Protein 8CIX (pdb70)

GO terms:
  GO:0005737 cytoplasm (C, EXP)
  GO:0005515 protein binding (F, IPI)
  GO:0042802 identical protein binding (F, IPI)
  GO:0005829 cytosol (C, IDA)
  GO:0003677 DNA binding (F, IDA)
  GO:0044787 bacterial-type DNA replication (P, IDA)
  GO:0009360 DNA polymerase III complex (C, IDA)
  GO:0042803 protein homodimerization activity (F, IDA)
  GO:0006271 DNA strand elongation involved in DNA replication (P, IDA)
  GO:0042276 error-prone translesion synthesis (P, IMP)
  GO:0006974 DNA damage response (P, IEP)
  GO:0005829 cytosol (C, HDA)

B-factor: mean 34.09, std 11.63, range [16.29, 106.09]

Radius of gyration: 25.55 Å; Cα contacts (8 Å, |Δi|>4): 951; chains: 2; bounding box: 82×50×35 Å

Organism: Escherichia coli (strain K12) (NCBI:txid83333)

Sequence (364 aa):
GRMKFTVVEREHLLKPLLQQVSGPLTLPILGNLLLQVADGTTLSLTGTDLEMEMVARRVALVVQPHEPGATTVPARRKFFDICCRGLPEGAEIAVQLEGEERRMLVRSGRSRFSSLSSTLPAADFPNLDDWQSEVVEFTTLPQATMKRLIEATQFSMMAHQQDVRYYLNGMLFEETEGEELRTVATDGHRRLAVCSMMPIIGQSLPSHHSVIVPRRKGVIELLMRMLDPLRVQIGSNNIRAHVGDFIFTSKLVDGRFPDYRRVLPKNPDKHLEAGCDLLKQAFARAAILSNEEKFRGVRLYVVSENQLKKITANNPEQEEAEEILLDVTYSGAEMEIGFNVSSYVLDVLNALKCENVVRMMMLTDSVSSVVQIEDAASQQSSAAYVVMPMRRLLLPG

Nearest PDB structures (foldseek):
  8cix-assembly1_A-2  TM=1.003E+00  e=2.211E-73  Escherichia coli
  8ciy-assembly1_A-2  TM=1.000E+00  e=7.567E-70  Escherichia coli
  7azl-assembly1_D  TM=9.920E-01  e=4.426E-68  Escherichia coli 2-427-07_S4_C3
  7azd-assembly1_D  TM=9.888E-01  e=3.555E-66  Escherichia coli 2-427-07_S4_C3
  4n99-assembly1_A  TM=9.914E-01  e=8.033E-65  Escherichia coli K-12

Structure (mm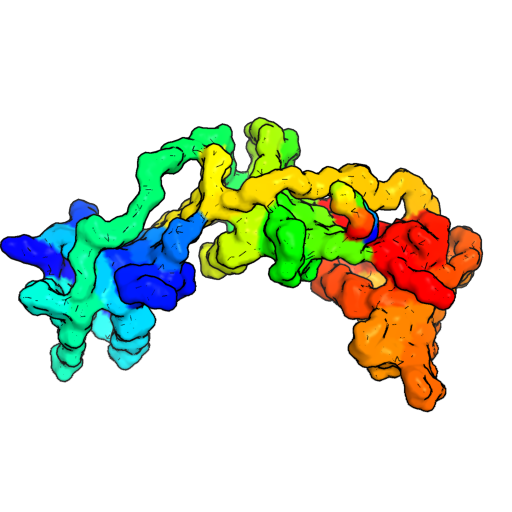CIF, N/CA/C/O backbone):
data_8CIX
#
_entry.id   8CIX
#
_cell.length_a   83.936
_cell.length_b   150.561
_cell.length_c   71.594
_cell.angle_alpha   90.00
_cell.angle_beta   90.00
_cell.angle_gamma   90.00
#
_symmetry.space_group_name_H-M   'C 2 2 2'
#
loop_
_entity.id
_entity.type
_entity.pdbx_description
1 polymer 'Beta sliding clamp'
2 polymer Griselimycin
3 non-polymer GLYCEROL
4 non-polymer 'CALCIUM ION'
5 non-polymer 'ACETATE ION'
6 non-polymer 'MAGNESIUM ION'
7 non-polymer 'SODIUM ION'
8 water water
#
loop_
_atom_site.group_PDB
_atom_site.id
_atom_site.type_symbol
_atom_site.label_atom_id
_atom_site.label_alt_id
_atom_site.label_comp_id
_atom_site.label_asym_id
_atom_site.label_entity_id
_atom_site.label_seq_id
_atom_site.pdbx_PDB_ins_code
_atom_site.Cartn_x
_atom_site.Cartn_y
_atom_site.Cartn_z
_atom_site.occupancy
_atom_site.B_iso_or_equiv
_atom_site.auth_seq_id
_atom_site.auth_comp_id
_atom_site.auth_asym_id
_atom_site.auth_atom_id
_atom_site.pdbx_PDB_model_num
ATOM 1 N N . GLY A 1 2 ? 165.712 26.205 17.975 1.00 59.89 -1 GLY A N 1
ATOM 2 C CA . GLY A 1 2 ? 164.794 25.271 18.694 1.00 54.17 -1 GLY A CA 1
ATOM 3 C C . GLY A 1 2 ? 163.382 25.281 18.136 1.00 46.65 -1 GLY A C 1
ATOM 4 O O . GLY A 1 2 ? 162.876 26.324 17.714 1.00 44.34 -1 GLY A O 1
ATOM 8 N N . ARG A 1 3 ? 162.741 24.113 18.134 1.00 37.47 0 ARG A N 1
ATOM 9 C CA . ARG A 1 3 ? 161.388 23.953 17.632 1.00 33.34 0 ARG A CA 1
ATOM 10 C C . ARG A 1 3 ? 160.475 23.500 18.764 1.00 28.53 0 ARG A C 1
ATOM 11 O O . ARG A 1 3 ? 160.924 23.205 19.881 1.00 28.83 0 ARG A O 1
ATOM 32 N N . MET A 1 4 ? 159.181 23.490 18.459 1.00 24.91 1 MET A N 1
ATOM 33 C CA . MET A 1 4 ? 158.140 23.126 19.408 1.00 25.24 1 MET A CA 1
ATOM 34 C C . MET A 1 4 ? 158.506 21.877 20.201 1.00 24.00 1 MET A C 1
ATOM 35 O O . MET A 1 4 ? 158.895 20.863 19.629 1.00 24.96 1 MET A O 1
ATOM 49 N N . LYS A 1 5 ? 158.314 21.932 21.517 1.00 23.00 2 LYS A N 1
ATOM 50 C CA . LYS A 1 5 ? 158.595 20.783 22.365 1.00 22.95 2 LYS A CA 1
ATOM 51 C C . LYS A 1 5 ? 157.742 20.908 23.620 1.00 24.39 2 LYS A C 1
ATOM 52 O O . LYS A 1 5 ? 157.611 21.998 24.166 1.00 27.05 2 LYS A O 1
ATOM 71 N N . PHE A 1 6 ? 157.128 19.805 24.039 1.00 22.89 3 PHE A N 1
ATOM 72 C CA . PHE A 1 6 ? 156.362 19.821 25.286 1.00 22.88 3 PHE A CA 1
ATOM 73 C C . PHE A 1 6 ? 156.335 18.420 25.850 1.00 26.11 3 PHE A C 1
ATOM 74 O O . PHE A 1 6 ? 156.590 17.446 25.142 1.00 23.25 3 PHE A O 1
ATOM 91 N N . THR A 1 7 ? 156.100 18.343 27.156 1.00 21.98 4 THR A N 1
ATOM 92 C CA . THR A 1 7 ? 155.932 17.086 27.859 1.00 21.82 4 THR A CA 1
ATOM 93 C C . THR A 1 7 ? 154.698 17.229 28.733 1.00 23.24 4 THR A C 1
ATOM 94 O O . THR A 1 7 ? 154.607 18.172 29.525 1.00 26.69 4 THR A O 1
ATOM 105 N N . VAL A 1 8 ? 153.774 16.292 28.629 1.00 22.45 5 VAL A N 1
ATOM 106 C CA A VAL A 1 8 ? 152.501 16.408 29.327 0.55 22.07 5 VAL A CA 1
ATOM 107 C CA B VAL A 1 8 ? 152.493 16.411 29.318 0.45 22.04 5 VAL A CA 1
ATOM 108 C C . VAL A 1 8 ? 152.018 15.052 29.813 1.00 22.47 5 VAL A C 1
ATOM 109 O O . VAL A 1 8 ? 152.235 14.027 29.170 1.00 22.90 5 VAL A O 1
ATOM 134 N N . GLU A 1 9 ? 151.299 15.062 30.940 1.00 21.45 6 GLU A N 1
ATOM 135 C CA . GLU A 1 9 ? 150.646 13.846 31.393 1.00 21.14 6 GLU A CA 1
ATOM 136 C C . GLU A 1 9 ? 149.549 13.435 30.429 1.00 21.88 6 GLU A C 1
ATOM 137 O O . GLU A 1 9 ? 148.725 14.264 30.022 1.00 21.68 6 GLU A O 1
ATOM 149 N N . ARG A 1 10 ? 149.474 12.132 30.155 1.00 21.15 7 ARG A N 1
ATOM 150 C CA . ARG A 1 10 ? 148.404 11.600 29.311 1.00 22.67 7 ARG A CA 1
ATOM 151 C C . ARG A 1 10 ? 147.043 12.101 29.758 1.00 26.86 7 ARG A C 1
ATOM 152 O O . ARG A 1 10 ? 146.202 12.489 28.946 1.00 23.44 7 ARG A O 1
ATOM 173 N N . GLU A 1 11 ? 146.788 12.075 31.063 1.00 23.96 8 GLU A N 1
ATOM 174 C CA . GLU A 1 11 ? 145.420 12.409 31.438 1.00 27.83 8 GLU A CA 1
ATOM 175 C C . GLU A 1 11 ? 145.117 13.900 31.318 1.00 30.03 8 GLU A C 1
ATOM 176 O O . GLU A 1 11 ? 143.931 14.255 31.331 1.00 31.34 8 GLU A O 1
ATOM 188 N N . HIS A 1 12 ? 146.116 14.775 31.195 1.00 25.02 9 HIS A N 1
ATOM 189 C CA . HIS A 1 12 ? 145.842 16.178 30.878 1.00 25.07 9 HIS A CA 1
ATOM 190 C C . HIS A 1 12 ? 145.581 16.382 29.379 1.00 28.94 9 HIS A C 1
ATOM 191 O O . HIS A 1 12 ? 144.953 17.369 28.988 1.00 29.70 9 HIS A O 1
ATOM 205 N N . LEU A 1 13 ? 146.016 15.456 28.533 1.00 25.18 10 LEU A N 1
ATOM 206 C CA . LEU A 1 13 ? 145.857 15.567 27.087 1.00 27.60 10 LEU A CA 1
ATOM 207 C C . LEU A 1 13 ? 144.637 14.826 26.547 1.00 28.13 10 LEU A C 1
ATOM 208 O O . LEU A 1 13 ? 144.060 15.250 25.530 1.00 28.13 10 LEU A O 1
ATOM 224 N N . LEU A 1 14 ? 144.183 13.766 27.225 1.00 27.99 11 LEU A N 1
ATOM 225 C CA . LEU A 1 14 ? 143.242 12.839 26.594 1.00 27.63 11 LEU A CA 1
ATOM 226 C C . LEU A 1 14 ? 141.911 13.507 26.235 1.00 30.83 11 LEU A C 1
ATOM 227 O O . LEU A 1 14 ? 141.432 13.407 25.091 1.00 30.43 11 LEU A O 1
ATOM 243 N N . LYS A 1 15 ? 141.286 14.145 27.181 1.00 29.01 12 LYS A N 1
ATOM 244 C CA . LYS A 1 15 ? 139.937 14.622 26.907 1.00 32.30 12 LYS A CA 1
ATOM 245 C C . LYS A 1 15 ? 139.973 15.780 25.921 1.00 28.39 12 LYS A C 1
ATOM 246 O O . LYS A 1 15 ? 139.164 15.801 24.983 1.00 31.26 12 LYS A O 1
ATOM 265 N N . PRO A 1 16 ? 140.899 16.743 26.061 1.00 26.65 13 PRO A N 1
ATOM 266 C CA . PRO A 1 16 ? 141.047 17.758 25.000 1.00 29.90 13 PRO A CA 1
ATOM 267 C C . PRO A 1 16 ? 141.270 17.162 23.616 1.00 29.10 13 PRO A C 1
ATOM 268 O O . PRO A 1 16 ? 140.658 17.605 22.636 1.00 27.59 13 PRO A O 1
ATOM 279 N N . LEU A 1 17 ? 142.144 16.150 23.508 1.00 26.25 14 LEU A N 1
ATOM 280 C CA A LEU A 1 17 ? 142.392 15.535 22.212 0.60 27.53 14 LEU A CA 1
ATOM 281 C CA B LEU A 1 17 ? 142.396 15.527 22.217 0.40 27.51 14 LEU A CA 1
ATOM 282 C C . LEU A 1 17 ? 141.140 14.857 21.678 1.00 28.66 14 LEU A C 1
ATOM 283 O O . LEU A 1 17 ? 140.849 14.944 20.478 1.00 29.69 14 LEU A O 1
ATOM 314 N N . GLN A 1 18 ? 140.411 14.148 22.538 1.00 27.72 15 GLN A N 1
ATOM 315 C CA . GLN A 1 18 ? 139.213 13.459 22.068 1.00 29.95 15 GLN A CA 1
ATOM 316 C C . GLN A 1 18 ? 138.211 14.458 21.518 1.00 31.29 15 GLN A C 1
ATOM 317 O O . GLN A 1 18 ? 137.563 14.207 20.493 1.00 33.58 15 GLN A O 1
ATOM 331 N N . GLN A 1 19 ? 138.112 15.621 22.151 1.00 29.96 16 GLN A N 1
ATOM 332 C CA . GLN A 1 19 ? 137.088 16.587 21.758 1.00 32.17 16 GLN A CA 1
ATOM 333 C C . GLN A 1 19 ? 137.458 17.296 20.469 1.00 34.98 16 GLN A C 1
ATOM 334 O O . GLN A 1 19 ? 136.596 17.459 19.592 1.00 35.61 16 GLN A O 1
ATOM 348 N N . VAL A 1 20 ? 138.730 17.700 20.308 1.00 29.09 17 VAL A N 1
ATOM 349 C CA . VAL A 1 20 ? 139.088 18.432 19.098 1.00 30.29 17 VAL A CA 1
ATOM 350 C C . VAL A 1 20 ? 139.159 17.503 17.893 1.00 34.00 17 VAL A C 1
ATOM 351 O O . VAL A 1 20 ? 139.062 17.963 16.747 1.00 34.68 17 VAL A O 1
ATOM 364 N N . SER A 1 21 ? 139.396 16.205 18.118 1.00 29.78 18 SER A N 1
ATOM 365 C CA . SER A 1 21 ? 139.470 15.246 17.025 1.00 36.28 18 SER A CA 1
ATOM 366 C C . SER A 1 21 ? 138.117 14.983 16.363 1.00 44.24 18 SER A C 1
ATOM 367 O O . SER A 1 21 ? 138.086 14.229 15.390 1.00 40.44 18 SER A O 1
ATOM 375 N N . GLY A 1 22 ? 137.025 15.585 16.851 1.00 50.52 19 GLY A N 1
ATOM 376 C CA . GLY A 1 22 ? 135.699 15.375 16.307 1.00 52.93 19 GLY A CA 1
ATOM 377 C C . GLY A 1 22 ? 135.451 16.062 14.973 1.00 61.20 19 GLY A C 1
ATOM 378 O O . GLY A 1 22 ? 135.201 15.402 13.957 1.00 62.05 19 GLY A O 1
ATOM 382 N N . PRO A 1 23 ? 135.512 17.420 14.948 1.00 67.14 20 PRO A N 1
ATOM 383 C CA . PRO A 1 23 ? 135.233 18.187 13.704 1.00 71.58 20 PRO A CA 1
ATOM 384 C C . PRO A 1 23 ? 136.373 18.201 12.686 1.00 65.93 20 PRO A C 1
ATOM 385 O O . PRO A 1 23 ? 137.076 19.197 12.508 1.00 57.01 20 PRO A O 1
ATOM 396 N N . LEU A 1 24 ? 136.561 17.081 11.979 1.00 66.61 21 LEU A N 1
ATOM 397 C CA . LEU A 1 24 ? 137.708 16.957 11.074 1.00 63.45 21 LEU A CA 1
ATOM 398 C C . LEU A 1 24 ? 137.316 16.867 9.601 1.00 52.48 21 LEU A C 1
ATOM 399 O O . LEU A 1 24 ? 138.105 17.245 8.736 1.00 42.18 21 LEU A O 1
ATOM 415 N N . THR A 1 29 ? 138.698 13.983 3.882 1.00 63.51 26 THR A N 1
ATOM 416 C CA . THR A 1 29 ? 138.699 15.269 3.165 1.00 72.59 26 THR A CA 1
ATOM 417 C C . THR A 1 29 ? 140.159 15.623 2.809 1.00 63.63 26 THR A C 1
ATOM 418 O O . THR A 1 29 ? 140.977 14.722 2.629 1.00 61.05 26 THR A O 1
ATOM 428 N N . LEU A 1 30 ? 140.472 16.919 2.708 1.00 55.15 27 LEU A N 1
ATOM 429 C CA . LEU A 1 30 ? 141.826 17.371 2.394 1.00 49.23 27 LEU A CA 1
ATOM 430 C C . LEU A 1 30 ? 142.823 16.906 3.465 1.00 37.86 27 LEU A C 1
ATOM 431 O O . LEU A 1 30 ? 142.458 16.766 4.630 1.00 38.80 27 LEU A O 1
ATOM 447 N N . PRO A 1 31 ? 144.089 16.661 3.099 1.00 37.90 28 PRO A N 1
ATOM 448 C CA . PRO A 1 31 ? 145.008 16.060 4.092 1.00 34.24 28 PRO A CA 1
ATOM 449 C C . PRO A 1 31 ? 145.150 16.906 5.345 1.00 30.61 28 PRO A C 1
ATOM 450 O O . PRO A 1 31 ? 145.007 16.388 6.463 1.00 29.91 28 PRO A O 1
ATOM 461 N N . ILE A 1 32 ? 145.391 18.207 5.203 1.00 26.82 29 ILE A N 1
ATOM 462 C CA . ILE A 1 32 ? 145.608 19.004 6.409 1.00 26.54 29 ILE A CA 1
ATOM 463 C C . ILE A 1 32 ? 144.351 19.117 7.245 1.00 26.36 29 ILE A C 1
ATOM 464 O O . ILE A 1 32 ? 144.433 19.380 8.450 1.00 23.61 29 ILE A O 1
ATOM 480 N N . LEU A 1 33 ? 143.181 18.873 6.678 1.00 25.29 30 LEU A N 1
ATOM 481 C CA . LEU A 1 33 ? 141.984 18.917 7.509 1.00 26.50 30 LEU A CA 1
ATOM 482 C C . LEU A 1 33 ? 141.821 17.677 8.384 1.00 25.34 30 LEU A C 1
ATOM 483 O O . LEU A 1 33 ? 140.991 17.694 9.283 1.00 25.31 30 LEU A O 1
ATOM 499 N N . GLY A 1 34 ? 142.602 16.623 8.152 1.00 23.87 31 GLY A N 1
ATOM 500 C CA . GLY A 1 34 ? 142.670 15.484 9.043 1.00 26.44 31 GLY A CA 1
ATOM 501 C C . GLY A 1 34 ? 143.706 15.611 10.137 1.00 23.90 31 GLY A C 1
ATOM 502 O O . GLY A 1 34 ? 143.913 14.660 10.906 1.00 25.18 31 GLY A O 1
ATOM 506 N N . ASN A 1 35 ? 144.379 16.754 10.210 1.00 20.86 32 ASN A N 1
ATOM 507 C CA . ASN A 1 35 ? 145.405 17.023 11.212 1.00 22.54 32 ASN A CA 1
ATOM 508 C C . ASN A 1 35 ? 144.857 17.973 12.252 1.00 22.69 32 ASN A C 1
ATOM 509 O O . ASN A 1 35 ? 143.893 18.701 12.009 1.00 21.91 32 ASN A O 1
ATOM 520 N N . LEU A 1 36 ? 145.468 17.941 13.432 1.00 22.73 33 LEU A N 1
ATOM 521 C CA . LEU A 1 36 ? 145.309 18.969 14.443 1.00 22.84 33 LEU A CA 1
ATOM 522 C C . LEU A 1 36 ? 146.452 19.966 14.357 1.00 20.10 33 LEU A C 1
ATOM 523 O O . LEU A 1 36 ? 147.609 19.587 14.168 1.00 22.42 33 LEU A O 1
ATOM 539 N N . LEU A 1 37 ? 146.126 21.240 14.501 1.00 21.47 34 LEU A N 1
ATOM 540 C CA . LEU A 1 37 ? 147.136 22.274 14.722 1.00 21.82 34 LEU A CA 1
ATOM 541 C C . LEU A 1 37 ? 147.540 22.284 16.194 1.00 21.44 34 LEU A C 1
ATOM 542 O O . LEU A 1 37 ? 146.699 22.452 17.068 1.00 22.44 34 LEU A O 1
ATOM 558 N N . LEU A 1 38 ? 148.827 22.121 16.460 1.00 21.37 35 LEU A N 1
ATOM 559 C CA . LEU A 1 38 ? 149.377 22.150 17.812 1.00 23.27 35 LEU A CA 1
ATOM 560 C C . LEU A 1 38 ? 150.228 23.402 17.933 1.00 23.41 35 LEU A C 1
ATOM 561 O O . LEU A 1 38 ? 151.069 23.664 17.070 1.00 23.58 35 LEU A O 1
ATOM 577 N N . GLN A 1 39 ? 149.986 24.198 18.972 1.00 23.00 36 GLN A N 1
ATOM 578 C CA . GLN A 1 39 ? 150.722 25.433 19.147 1.00 21.57 36 GLN A CA 1
ATOM 579 C C . GLN A 1 39 ? 151.102 25.504 20.612 1.00 24.25 36 GLN A C 1
ATOM 580 O O . GLN A 1 39 ? 150.223 25.357 21.472 1.00 23.02 36 GLN A O 1
ATOM 594 N N . VAL A 1 40 ? 152.386 25.747 20.869 1.00 24.26 37 VAL A N 1
ATOM 595 C CA . VAL A 1 40 ? 152.903 25.975 22.214 1.00 22.81 37 VAL A CA 1
ATOM 596 C C . VAL A 1 40 ? 153.294 27.441 22.337 1.00 29.87 37 VAL A C 1
ATOM 597 O O . VAL A 1 40 ? 154.141 27.927 21.581 1.00 28.37 37 VAL A O 1
ATOM 610 N N . ALA A 1 41 ? 152.703 28.139 23.308 1.00 29.14 38 ALA A N 1
ATOM 611 C CA . ALA A 1 41 ? 153.083 29.516 23.581 1.00 34.82 38 ALA A CA 1
ATOM 612 C C . ALA A 1 41 ? 152.674 29.876 25.004 1.00 36.69 38 ALA A C 1
ATOM 613 O O . ALA A 1 41 ? 151.588 29.506 25.444 1.00 36.82 38 ALA A O 1
ATOM 620 N N . ASP A 1 42 ? 153.560 30.579 25.712 1.00 45.06 39 ASP A N 1
ATOM 621 C CA . ASP A 1 42 ? 153.249 31.180 27.012 1.00 48.47 39 ASP A CA 1
ATOM 622 C C . ASP A 1 42 ? 152.591 30.183 27.959 1.00 37.86 39 ASP A C 1
ATOM 623 O O . ASP A 1 42 ? 151.503 30.416 28.486 1.00 42.07 39 ASP A O 1
ATOM 627 N N . GLY A 1 43 ? 153.257 29.049 28.164 1.00 38.03 40 GLY A N 1
ATOM 628 C CA . GLY A 1 43 ? 152.788 28.049 29.103 1.00 34.20 40 GLY A CA 1
ATOM 629 C C . GLY A 1 43 ? 151.521 27.316 28.725 1.00 31.30 40 GLY A C 1
ATOM 630 O O . GLY A 1 43 ? 150.899 26.684 29.594 1.00 29.88 40 GLY A O 1
ATOM 634 N N A THR A 1 44 ? 151.116 27.366 27.454 0.73 29.49 41 THR A N 1
ATOM 635 N N B THR A 1 44 ? 151.111 27.380 27.459 0.27 29.65 41 THR A N 1
ATOM 636 C CA A THR A 1 44 ? 149.868 26.758 27.032 0.73 27.80 41 THR A CA 1
ATOM 637 C CA B THR A 1 44 ? 149.867 26.773 27.017 0.27 27.85 41 THR A CA 1
ATOM 638 C C A THR A 1 44 ? 150.054 26.014 25.723 0.73 27.47 41 THR A C 1
ATOM 639 C C B THR A 1 44 ? 150.093 25.994 25.731 0.27 27.47 41 THR A C 1
ATOM 640 O O A THR A 1 44 ? 150.682 26.528 24.799 0.73 29.19 41 THR A O 1
ATOM 641 O O B THR A 1 44 ? 150.811 26.450 24.836 0.27 28.99 41 THR A O 1
ATOM 662 N N . LEU A 1 45 ? 149.495 24.808 25.662 1.00 25.59 42 LEU A N 1
ATOM 663 C CA . LEU A 1 45 ? 149.386 24.038 24.437 1.00 23.42 42 LEU A CA 1
ATOM 664 C C . LEU A 1 45 ? 147.973 24.231 23.920 1.00 23.36 42 LEU A C 1
ATOM 665 O O . LEU A 1 45 ? 147.006 23.940 24.634 1.00 23.68 42 LEU A O 1
ATOM 682 N N . SER A 1 46 ? 147.839 24.695 22.688 1.00 23.18 43 SER A N 1
ATOM 683 C CA . SER A 1 46 ? 146.545 24.797 22.038 1.00 22.11 43 SER A CA 1
ATOM 684 C C . SER A 1 46 ? 146.475 23.723 20.963 1.00 21.91 43 SER A C 1
ATOM 685 O O . SER A 1 46 ? 147.461 23.452 20.291 1.00 20.71 43 SER A O 1
ATOM 693 N N . LEU A 1 47 ? 145.320 23.092 20.864 1.00 20.52 44 LEU A N 1
ATOM 694 C CA . LEU A 1 47 ? 145.017 22.056 19.893 1.00 19.12 44 LEU A CA 1
ATOM 695 C C . LEU A 1 47 ? 143.774 22.476 19.128 1.00 21.76 44 LEU A C 1
ATOM 696 O O . LEU A 1 47 ? 142.761 22.804 19.741 1.00 21.45 44 LEU A O 1
ATOM 712 N N . THR A 1 48 ? 143.838 22.436 17.795 1.00 20.85 45 THR A N 1
ATOM 713 C CA . THR A 1 48 ? 142.725 22.903 16.965 1.00 20.72 45 THR A CA 1
ATOM 714 C C . THR A 1 48 ? 142.409 21.880 15.882 1.00 21.64 45 THR A C 1
ATOM 715 O O . THR A 1 48 ? 143.315 21.392 15.182 1.00 20.39 45 THR A O 1
ATOM 726 N N . GLY A 1 49 ? 141.118 21.587 15.728 1.00 23.77 46 GLY A N 1
ATOM 727 C CA . GLY A 1 49 ? 140.631 20.768 14.629 1.00 24.47 46 GLY A CA 1
ATOM 728 C C . GLY A 1 49 ? 139.603 21.534 13.818 1.00 25.75 46 GLY A C 1
ATOM 729 O O . GLY A 1 49 ? 138.889 22.382 14.340 1.00 23.26 46 GLY A O 1
ATOM 733 N N . THR A 1 50 ? 139.563 21.262 12.516 1.00 23.58 47 THR A N 1
ATOM 734 C CA . THR A 1 50 ? 138.598 21.999 11.703 1.00 24.54 47 THR A CA 1
ATOM 735 C C . THR A 1 50 ? 138.188 21.167 10.505 1.00 27.80 47 THR A C 1
ATOM 736 O O . THR A 1 50 ? 138.919 20.278 10.086 1.00 27.68 47 THR A O 1
ATOM 747 N N . ASP A 1 51 ? 136.998 21.470 9.958 1.00 26.91 48 ASP A N 1
ATOM 748 C CA . ASP A 1 51 ? 136.611 20.957 8.635 1.00 29.48 48 ASP A CA 1
ATOM 749 C C . ASP A 1 51 ? 136.393 22.071 7.621 1.00 31.46 48 ASP A C 1
ATOM 750 O O . ASP A 1 51 ? 135.754 21.842 6.571 1.00 31.49 48 ASP A O 1
ATOM 759 N N . LEU A 1 52 ? 136.905 23.263 7.916 1.00 27.93 49 LEU A N 1
ATOM 760 C CA . LEU A 1 52 ? 136.842 24.444 7.077 1.00 28.96 49 LEU A CA 1
ATOM 761 C C . LEU A 1 52 ? 135.584 25.272 7.310 1.00 31.27 49 LEU A C 1
ATOM 762 O O . LEU A 1 52 ? 135.511 26.423 6.868 1.00 38.52 49 LEU A O 1
ATOM 778 N N . GLU A 1 53 ? 134.569 24.699 7.945 1.00 27.67 50 GLU A N 1
ATOM 779 C CA . GLU A 1 53 ? 133.358 25.441 8.270 1.00 29.13 50 GLU A CA 1
ATOM 780 C C . GLU A 1 53 ? 133.148 25.583 9.772 1.00 28.18 50 GLU A C 1
ATOM 781 O O . GLU A 1 53 ? 132.470 26.520 10.201 1.00 33.26 50 GLU A O 1
ATOM 793 N N . MET A 1 54 ? 133.697 24.681 10.557 1.00 25.52 51 MET A N 1
ATOM 794 C CA . MET A 1 54 ? 133.648 24.787 12.008 1.00 23.07 51 MET A CA 1
ATOM 795 C C . MET A 1 54 ? 135.005 24.371 12.550 1.00 25.58 51 MET A C 1
ATOM 796 O O . MET A 1 54 ? 135.823 23.748 11.866 1.00 25.34 51 MET A O 1
ATOM 810 N N . GLU A 1 55 ? 135.243 24.744 13.792 1.00 24.11 52 GLU A N 1
ATOM 811 C CA . GLU A 1 55 ? 136.557 24.647 14.392 1.00 21.97 52 GLU A CA 1
ATOM 812 C C . GLU A 1 55 ? 136.357 24.372 15.863 1.00 25.20 52 GLU A C 1
ATOM 813 O O . GLU A 1 55 ? 135.417 24.892 16.449 1.00 23.30 52 GLU A O 1
ATOM 825 N N . MET A 1 56 ? 137.224 23.539 16.443 1.00 23.65 53 MET A N 1
ATOM 826 C CA . MET A 1 56 ? 137.218 23.305 17.893 1.00 23.65 53 MET A CA 1
ATOM 827 C C . MET A 1 56 ? 138.646 23.530 18.368 1.00 22.65 53 MET A C 1
ATOM 828 O O . MET A 1 56 ? 139.578 22.984 17.772 1.00 23.47 53 MET A O 1
ATOM 842 N N . VAL A 1 57 ? 138.811 24.366 19.391 1.00 23.42 54 VAL A N 1
ATOM 843 C CA . VAL A 1 57 ? 140.113 24.684 19.976 1.00 22.15 54 VAL A CA 1
ATOM 844 C C . VAL A 1 57 ? 140.090 24.268 21.435 1.00 23.60 54 VAL A C 1
ATOM 845 O O . VAL A 1 57 ? 139.164 24.637 22.170 1.00 24.57 54 VAL A O 1
ATOM 858 N N . ALA A 1 58 ? 141.151 23.586 21.875 1.00 21.31 55 ALA A N 1
ATOM 859 C CA . ALA A 1 58 ? 141.326 23.276 23.295 1.00 22.74 55 ALA A CA 1
ATOM 860 C C . ALA A 1 58 ? 142.636 23.868 23.774 1.00 22.67 55 ALA A C 1
ATOM 861 O O . ALA A 1 58 ? 143.624 23.893 23.042 1.00 23.86 55 ALA A O 1
ATOM 868 N N A ARG A 1 59 ? 142.644 24.388 24.998 0.57 23.09 56 ARG A N 1
ATOM 869 N N B ARG A 1 59 ? 142.670 24.288 25.039 0.43 23.12 56 ARG A N 1
ATOM 870 C CA A ARG A 1 59 ? 143.872 24.868 25.614 0.57 25.16 56 ARG A CA 1
ATOM 871 C CA B ARG A 1 59 ? 143.863 24.886 25.626 0.43 25.02 56 ARG A CA 1
ATOM 872 C C A ARG A 1 59 ? 144.214 23.962 26.786 0.57 26.52 56 ARG A C 1
ATOM 873 C C B ARG A 1 59 ? 144.251 24.114 26.878 0.43 26.49 56 ARG A C 1
ATOM 874 O O A ARG A 1 59 ? 143.324 23.505 27.509 0.57 27.09 56 ARG A O 1
ATOM 875 O O B ARG A 1 59 ? 143.427 23.926 27.775 0.43 27.57 56 ARG A O 1
ATOM 916 N N . VAL A 1 60 ? 145.498 23.656 26.922 1.00 25.61 57 VAL A N 1
ATOM 917 C CA . VAL A 1 60 ? 146.011 22.783 27.979 1.00 26.14 57 VAL A CA 1
ATOM 918 C C . VAL A 1 60 ? 147.176 23.481 28.651 1.00 27.73 57 VAL A C 1
ATOM 919 O O . VAL A 1 60 ? 148.159 23.844 27.997 1.00 25.17 57 VAL A O 1
ATOM 933 N N . ALA A 1 61 ? 147.094 23.658 29.969 1.00 26.80 58 ALA A N 1
ATOM 934 C CA . ALA A 1 61 ? 148.209 24.280 30.663 1.00 28.97 58 ALA A CA 1
ATOM 935 C C . ALA A 1 61 ? 149.401 23.338 30.658 1.00 28.65 58 ALA A C 1
ATOM 936 O O . ALA A 1 61 ? 149.259 22.135 30.885 1.00 32.99 58 ALA A O 1
ATOM 943 N N . LEU A 1 62 ? 150.586 23.889 30.370 1.00 26.62 59 LEU A N 1
ATOM 944 C CA . LEU A 1 62 ? 151.845 23.138 30.411 1.00 28.45 59 LEU A CA 1
ATOM 945 C C . LEU A 1 62 ? 152.560 23.436 31.730 1.00 32.63 59 LEU A C 1
ATOM 946 O O . LEU A 1 62 ? 152.988 24.569 31.966 1.00 33.60 59 LEU A O 1
ATOM 962 N N . VAL A 1 63 ? 152.692 22.425 32.590 1.00 29.63 60 VAL A N 1
ATOM 963 C CA A VAL A 1 63 ? 153.360 22.641 33.875 0.55 30.12 60 VAL A CA 1
ATOM 964 C CA B VAL A 1 63 ? 153.354 22.614 33.884 0.45 30.14 60 VAL A CA 1
ATOM 965 C C . VAL A 1 63 ? 154.801 22.167 33.839 1.00 32.18 60 VAL A C 1
ATOM 966 O O . VAL A 1 63 ? 155.566 22.491 34.759 1.00 32.46 60 VAL A O 1
ATOM 991 N N . GLN A 1 64 ? 155.219 21.440 32.780 1.00 28.23 61 GLN A N 1
ATOM 992 C CA . GLN A 1 64 ? 156.614 21.058 32.628 1.00 28.22 61 GLN A CA 1
ATOM 993 C C . GLN A 1 64 ? 157.285 21.945 31.591 1.00 31.53 61 GLN A C 1
ATOM 994 O O . GLN A 1 64 ? 156.614 22.618 30.797 1.00 30.42 61 GLN A O 1
ATOM 1008 N N . PRO A 1 65 ? 158.611 21.985 31.581 1.00 31.22 62 PRO A N 1
ATOM 1009 C CA . PRO A 1 65 ? 159.327 22.821 30.610 1.00 29.60 62 PRO A CA 1
ATOM 1010 C C . PRO A 1 65 ? 158.878 22.522 29.188 1.00 28.86 62 PRO A C 1
ATOM 1011 O O . PRO A 1 65 ? 158.510 21.397 28.858 1.00 28.35 62 PRO A O 1
ATOM 1022 N N . HIS A 1 66 ? 158.948 23.545 28.338 1.00 28.69 63 HIS A N 1
ATOM 1023 C CA . HIS A 1 66 ? 158.448 23.435 26.973 1.00 26.55 63 HIS A CA 1
ATOM 1024 C C . HIS A 1 66 ? 159.132 24.496 26.137 1.00 29.85 63 HIS A C 1
ATOM 1025 O O . HIS A 1 66 ? 159.694 25.450 26.667 1.00 29.82 63 HIS A O 1
ATOM 1039 N N . GLU A 1 67 ? 159.043 24.338 24.826 1.00 28.41 64 GLU A N 1
ATOM 1040 C CA . GLU A 1 67 ? 159.593 25.311 23.883 1.00 29.72 64 GLU A CA 1
ATOM 1041 C C . GLU A 1 67 ? 158.520 25.710 22.885 1.00 27.30 64 GLU A C 1
ATOM 1042 O O . GLU A 1 67 ? 157.802 24.850 22.365 1.00 26.93 64 GLU A O 1
ATOM 1054 N N . PRO A 1 68 ? 158.408 26.998 22.581 1.00 29.61 65 PRO A N 1
ATOM 1055 C CA . PRO A 1 68 ? 157.338 27.458 21.704 1.00 26.10 65 PRO A CA 1
ATOM 1056 C C . PRO A 1 68 ? 157.519 27.030 20.259 1.00 25.91 65 PRO A C 1
ATOM 1057 O O . PRO A 1 68 ? 158.625 26.781 19.794 1.00 27.60 65 PRO A O 1
ATOM 1068 N N . GLY A 1 69 ? 156.391 26.946 19.565 1.00 26.79 66 GLY A N 1
ATOM 1069 C CA . GLY A 1 69 ? 156.370 26.541 18.175 1.00 27.10 66 GLY A CA 1
ATOM 1070 C C . GLY A 1 69 ? 155.011 25.992 17.779 1.00 25.88 66 GLY A C 1
ATOM 1071 O O . GLY A 1 69 ? 154.050 26.014 18.552 1.00 24.04 66 GLY A O 1
ATOM 1075 N N . ALA A 1 70 ? 154.942 25.515 16.544 1.00 25.00 67 ALA A N 1
ATOM 1076 C CA . ALA A 1 70 ? 153.678 24.975 16.060 1.00 24.46 67 ALA A CA 1
ATOM 1077 C C . ALA A 1 70 ? 153.914 23.972 14.933 1.00 26.05 67 ALA A C 1
ATOM 1078 O O . ALA A 1 70 ? 154.906 24.045 14.204 1.00 26.24 67 ALA A O 1
ATOM 1085 N N . THR A 1 71 ? 152.989 23.027 14.813 1.00 22.74 68 THR A N 1
ATOM 1086 C CA . THR A 1 71 ? 152.986 22.059 13.722 1.00 24.76 68 THR A CA 1
ATOM 1087 C C . THR A 1 71 ? 151.552 21.567 13.543 1.00 24.23 68 THR A C 1
ATOM 1088 O O . THR A 1 71 ? 150.658 21.922 14.315 1.00 23.06 68 THR A O 1
ATOM 1099 N N . THR A 1 72 ? 151.312 20.748 12.524 1.00 24.15 69 THR A N 1
ATOM 1100 C CA . THR A 1 72 ? 150.047 20.013 12.414 1.00 20.62 69 THR A CA 1
ATOM 1101 C C . THR A 1 72 ? 150.363 18.532 12.284 1.00 22.49 69 THR A C 1
ATOM 1102 O O . THR A 1 72 ? 151.364 18.160 11.667 1.00 25.73 69 THR A O 1
ATOM 1113 N N . VAL A 1 73 ? 149.541 17.694 12.919 1.00 21.72 70 VAL A N 1
ATOM 1114 C CA . VAL A 1 73 ? 149.803 16.250 12.995 1.00 21.75 70 VAL A CA 1
ATOM 1115 C C . VAL A 1 73 ? 148.501 15.490 12.829 1.00 22.88 70 VAL A C 1
ATOM 1116 O O . VAL A 1 73 ? 147.421 15.979 13.187 1.00 22.82 70 VAL A O 1
ATOM 1129 N N . PRO A 1 74 ? 148.565 14.268 12.303 1.00 22.14 71 PRO A N 1
ATOM 1130 C CA . PRO A 1 74 ? 147.326 13.522 12.047 1.00 23.48 71 PRO A CA 1
ATOM 1131 C C . PRO A 1 74 ? 146.541 13.278 13.321 1.00 23.26 71 PRO A C 1
ATOM 1132 O O . PRO A 1 74 ? 147.068 12.777 14.317 1.00 23.24 71 PRO A O 1
ATOM 1143 N N . ALA A 1 75 ? 145.274 13.649 13.283 1.00 22.41 72 ALA A N 1
ATOM 1144 C CA . ALA A 1 75 ? 144.542 13.824 14.532 1.00 23.39 72 ALA A CA 1
ATOM 1145 C C . ALA A 1 75 ? 144.174 12.491 15.160 1.00 24.00 72 ALA A C 1
ATOM 1146 O O . ALA A 1 75 ? 144.345 12.303 16.369 1.00 21.87 72 ALA A O 1
ATOM 1153 N N . ARG A 1 76 ? 143.574 11.590 14.377 1.00 23.53 73 ARG A N 1
ATOM 1154 C CA A ARG A 1 76 ? 143.124 10.324 14.942 0.43 25.07 73 ARG A CA 1
ATOM 1155 C CA B ARG A 1 76 ? 143.124 10.318 14.931 0.57 25.13 73 ARG A CA 1
ATOM 1156 C C . ARG A 1 76 ? 144.305 9.465 15.371 1.00 23.76 73 ARG A C 1
ATOM 1157 O O . ARG A 1 76 ? 144.256 8.812 16.418 1.00 23.20 73 ARG A O 1
ATOM 1198 N N . LYS A 1 77 ? 145.383 9.453 14.583 1.00 21.86 74 LYS A N 1
ATOM 1199 C CA . LYS A 1 77 ? 146.568 8.704 15.004 1.00 21.97 74 LYS A CA 1
ATOM 1200 C C . LYS A 1 77 ? 147.115 9.230 16.322 1.00 19.74 74 LYS A C 1
ATOM 1201 O O . LYS A 1 77 ? 147.405 8.462 17.243 1.00 22.40 74 LYS A O 1
ATOM 1220 N N . PHE A 1 78 ? 147.281 10.546 16.429 1.00 19.93 75 PHE A N 1
ATOM 1221 C CA . PHE A 1 78 ? 147.822 11.108 17.654 1.00 21.20 75 PHE A CA 1
ATOM 1222 C C . PHE A 1 78 ? 146.927 10.788 18.842 1.00 21.53 75 PHE A C 1
ATOM 1223 O O . PHE A 1 78 ? 147.411 10.380 19.904 1.00 20.28 75 PHE A O 1
ATOM 1240 N N . PHE A 1 79 ? 145.613 10.912 18.673 1.00 20.54 76 PHE A N 1
ATOM 1241 C CA . PHE A 1 79 ? 144.707 10.572 19.764 1.00 21.04 76 PHE A CA 1
ATOM 1242 C C . PHE A 1 79 ? 144.795 9.099 20.117 1.00 19.35 76 PHE A C 1
ATOM 1243 O O . PHE A 1 79 ? 144.840 8.726 21.295 1.00 21.21 76 PHE A O 1
ATOM 1260 N N . ASP A 1 80 ? 144.793 8.227 19.114 1.00 21.38 77 ASP A N 1
ATOM 1261 C CA . ASP A 1 80 ? 144.826 6.793 19.398 1.00 20.54 77 ASP A CA 1
ATOM 1262 C C . ASP A 1 80 ? 146.132 6.388 20.090 1.00 20.19 77 ASP A C 1
ATOM 1263 O O . ASP A 1 80 ? 146.148 5.478 20.943 1.00 21.78 77 ASP A O 1
ATOM 1272 N N . ILE A 1 81 ? 147.240 7.024 19.719 1.00 18.46 78 ILE A N 1
ATOM 1273 C CA . ILE A 1 81 ? 148.509 6.766 20.393 1.00 18.91 78 ILE A CA 1
ATOM 1274 C C . ILE A 1 81 ? 148.420 7.158 21.853 1.00 19.68 78 ILE A C 1
ATOM 1275 O O . ILE A 1 81 ? 148.786 6.378 22.741 1.00 21.13 78 ILE A O 1
ATOM 1291 N N . CYS A 1 82 ? 147.935 8.379 22.125 1.00 20.71 79 CYS A N 1
ATOM 1292 C CA A CYS A 1 82 ? 147.855 8.827 23.509 0.60 20.26 79 CYS A CA 1
ATOM 1293 C CA B CYS A 1 82 ? 147.817 8.854 23.506 0.40 20.24 79 CYS A CA 1
ATOM 1294 C C . CYS A 1 82 ? 146.897 7.954 24.319 1.00 22.87 79 CYS A C 1
ATOM 1295 O O . CYS A 1 82 ? 147.210 7.587 25.464 1.00 21.29 79 CYS A O 1
ATOM 1310 N N . ARG A 1 83 ? 145.743 7.594 23.738 1.00 22.32 80 ARG A N 1
ATOM 1311 C CA . ARG A 1 83 ? 144.773 6.774 24.444 1.00 24.23 80 ARG A CA 1
ATOM 1312 C C . ARG A 1 83 ? 145.324 5.395 24.738 1.00 22.17 80 ARG A C 1
ATOM 1313 O O . ARG A 1 83 ? 144.965 4.778 25.752 1.00 22.71 80 ARG A O 1
ATOM 1334 N N . GLY A 1 84 ? 146.180 4.890 23.853 1.00 21.29 81 GLY A N 1
ATOM 1335 C CA . GLY A 1 84 ? 146.720 3.549 23.977 1.00 21.19 81 GLY A CA 1
ATOM 1336 C C . GLY A 1 84 ? 147.905 3.411 24.891 1.00 18.70 81 GLY A C 1
ATOM 1337 O O . GLY A 1 84 ? 148.263 2.284 25.257 1.00 19.47 81 GLY A O 1
ATOM 1341 N N . LEU A 1 85 ? 148.504 4.530 25.294 1.00 19.85 82 LEU A N 1
ATOM 1342 C CA . LEU A 1 85 ? 149.545 4.501 26.299 1.00 18.10 82 LEU A CA 1
ATOM 1343 C C . LEU A 1 85 ? 148.944 4.212 27.670 1.00 20.53 82 LEU A C 1
ATOM 1344 O O . LEU A 1 85 ? 147.751 4.448 27.903 1.00 21.61 82 LEU A O 1
ATOM 1360 N N . PRO A 1 86 ? 149.765 3.709 28.593 1.00 20.75 83 PRO A N 1
ATOM 1361 C CA . PRO A 1 86 ? 149.224 3.285 29.893 1.00 24.32 83 PRO A CA 1
ATOM 1362 C C . PRO A 1 86 ? 148.802 4.458 30.763 1.00 25.62 83 PRO A C 1
ATOM 1363 O O . PRO A 1 86 ? 149.273 5.588 30.609 1.00 21.87 83 PRO A O 1
ATOM 1374 N N . GLU A 1 87 ? 147.862 4.177 31.663 1.00 27.48 84 GLU A N 1
ATOM 1375 C CA . GLU A 1 87 ? 147.401 5.196 32.600 1.00 31.01 84 GLU A CA 1
ATOM 1376 C C . GLU A 1 87 ? 148.594 5.771 33.350 1.00 25.54 84 GLU A C 1
ATOM 1377 O O . GLU A 1 87 ? 149.454 5.034 33.822 1.00 25.80 84 GLU A O 1
ATOM 1389 N N . GLY A 1 88 ? 148.648 7.107 33.433 1.00 25.84 85 GLY A N 1
ATOM 1390 C CA . GLY A 1 88 ? 149.702 7.803 34.138 1.00 24.49 85 GLY A CA 1
ATOM 1391 C C . GLY A 1 88 ? 150.898 8.121 33.278 1.00 24.68 85 GLY A C 1
ATOM 1392 O O . GLY A 1 88 ? 151.829 8.789 33.734 1.00 23.12 85 GLY A O 1
ATOM 1396 N N . ALA A 1 89 ? 150.895 7.697 32.037 1.00 21.57 86 ALA A N 1
ATOM 1397 C CA . ALA A 1 89 ? 152.058 7.935 31.188 1.00 23.03 86 ALA A CA 1
ATOM 1398 C C . ALA A 1 89 ? 152.331 9.423 30.999 1.00 23.46 86 ALA A C 1
ATOM 1399 O O . ALA A 1 89 ? 151.409 10.233 30.825 1.00 21.87 86 ALA A O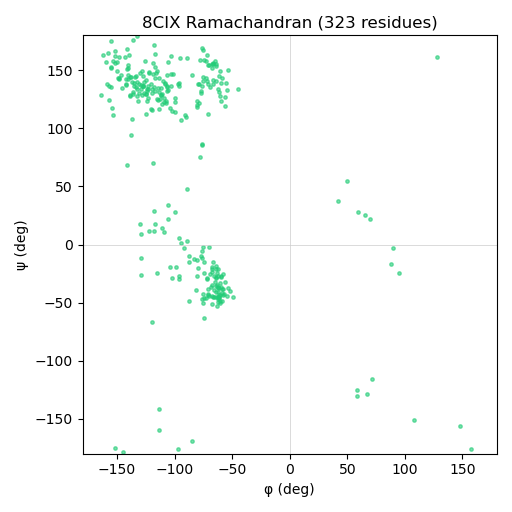 1
ATOM 1406 N N . GLU A 1 90 ? 153.614 9.761 30.918 1.00 21.32 87 GLU A N 1
ATOM 1407 C CA . GLU A 1 90 ? 154.064 11.069 30.467 1.00 22.87 87 GLU A CA 1
ATOM 1408 C C . GLU A 1 90 ? 154.426 10.985 28.991 1.00 23.59 87 GLU A C 1
ATOM 1409 O O . GLU A 1 90 ? 155.049 10.021 28.543 1.00 21.60 87 GLU A O 1
ATOM 1421 N N . ILE A 1 91 ? 154.037 12.007 28.241 1.00 21.84 88 ILE A N 1
ATOM 1422 C CA . ILE A 1 91 ? 154.113 12.024 26.774 1.00 20.03 88 ILE A CA 1
ATOM 1423 C C . ILE A 1 91 ? 154.997 13.190 26.370 1.00 22.78 88 ILE A C 1
ATOM 1424 O O . ILE A 1 91 ? 154.670 14.348 26.645 1.00 22.67 88 ILE A O 1
ATOM 1440 N N . ALA A 1 92 ? 156.128 12.897 25.732 1.00 20.87 89 ALA A N 1
ATOM 1441 C CA . ALA A 1 92 ? 157.034 13.935 25.282 1.00 20.44 89 ALA A CA 1
ATOM 1442 C C . ALA A 1 92 ? 156.939 14.071 23.772 1.00 19.80 89 ALA A C 1
ATOM 1443 O O . ALA A 1 92 ? 156.932 13.081 23.054 1.00 20.34 89 ALA A O 1
ATOM 1450 N N . VAL A 1 93 ? 156.880 15.312 23.306 1.00 19.33 90 VAL A N 1
ATOM 1451 C CA . VAL A 1 93 ? 156.640 15.621 21.901 1.00 19.98 90 VAL A CA 1
ATOM 1452 C C . VAL A 1 93 ? 157.715 16.599 21.441 1.00 21.84 90 VAL A C 1
ATOM 1453 O O . VAL A 1 93 ? 157.960 17.609 22.103 1.00 22.07 90 VAL A O 1
ATOM 1466 N N . GLN A 1 94 ? 158.302 16.328 20.272 1.00 21.49 91 GLN A N 1
ATOM 1467 C CA . GLN A 1 94 ? 159.259 17.249 19.672 1.00 20.31 91 GLN A CA 1
ATOM 1468 C C . GLN A 1 94 ? 159.188 17.063 18.166 1.00 20.28 91 GLN A C 1
ATOM 1469 O O . GLN A 1 94 ? 158.592 16.107 17.664 1.00 21.92 91 GLN A O 1
ATOM 1483 N N . LEU A 1 95 ? 159.786 18.006 17.439 1.00 21.84 92 LEU A N 1
ATOM 1484 C CA . LEU A 1 95 ? 159.779 17.998 15.983 1.00 20.07 92 LEU A CA 1
ATOM 1485 C C . LEU A 1 95 ? 161.144 17.611 15.453 1.00 25.05 92 LEU A C 1
ATOM 1486 O O . LEU A 1 95 ? 162.180 18.107 15.924 1.00 24.43 92 LEU A O 1
ATOM 1502 N N . GLU A 1 96 ? 161.140 16.746 14.443 1.00 25.44 93 GLU A N 1
ATOM 1503 C CA . GLU A 1 96 ? 162.361 16.170 13.882 1.00 23.36 93 GLU A CA 1
ATOM 1504 C C . GLU A 1 96 ? 162.173 16.179 12.367 1.00 24.59 93 GLU A C 1
ATOM 1505 O O . GLU A 1 96 ? 161.586 15.249 11.813 1.00 23.75 93 GLU A O 1
ATOM 1517 N N . GLY A 1 97 ? 162.654 17.225 11.710 1.00 26.50 94 GLY A N 1
ATOM 1518 C CA . GLY A 1 97 ? 162.498 17.296 10.262 1.00 26.48 94 GLY A CA 1
ATOM 1519 C C . GLY A 1 97 ? 161.023 17.452 9.902 1.00 26.87 94 GLY A C 1
ATOM 1520 O O . GLY A 1 97 ? 160.311 18.312 10.433 1.00 28.95 94 GLY A O 1
ATOM 1524 N N . GLU A 1 98 ? 160.540 16.601 9.014 1.00 27.59 95 GLU A N 1
ATOM 1525 C CA A GLU A 1 98 ? 159.148 16.626 8.608 0.55 31.26 95 GLU A CA 1
ATOM 1526 C CA B GLU A 1 98 ? 159.148 16.624 8.609 0.45 31.26 95 GLU A CA 1
ATOM 1527 C C . GLU A 1 98 ? 158.288 15.695 9.456 1.00 25.38 95 GLU A C 1
ATOM 1528 O O . GLU A 1 98 ? 157.215 15.271 9.010 1.00 26.09 95 GLU A O 1
ATOM 1551 N N . ARG A 1 99 ? 158.739 15.360 10.665 1.00 25.12 96 ARG A N 1
ATOM 1552 C CA A ARG A 1 99 ? 157.957 14.471 11.500 0.60 24.76 96 ARG A CA 1
ATOM 1553 C CA B ARG A 1 99 ? 158.064 14.410 11.532 0.40 24.78 96 ARG A CA 1
ATOM 1554 C C . ARG A 1 99 ? 157.852 15.022 12.906 1.00 23.15 96 ARG A C 1
ATOM 1555 O O . ARG A 1 99 ? 158.606 15.906 13.323 1.00 23.18 96 ARG A O 1
ATOM 1596 N N . MET A 1 100 ? 156.854 14.517 13.593 1.00 19.52 97 MET A N 1
ATOM 1597 C CA . MET A 1 100 ? 156.646 14.785 15.015 1.00 19.35 97 MET A CA 1
ATOM 1598 C C . MET A 1 100 ? 157.006 13.500 15.741 1.00 20.90 97 MET A C 1
ATOM 1599 O O . MET A 1 100 ? 156.435 12.454 15.445 1.00 21.82 97 MET A O 1
ATOM 1613 N N . LEU A 1 101 ? 157.949 13.574 16.684 1.00 18.10 98 LEU A N 1
ATOM 1614 C CA . LEU A 1 101 ? 158.346 12.423 17.485 1.00 19.13 98 LEU A CA 1
ATOM 1615 C C . LEU A 1 101 ? 157.672 12.461 18.851 1.00 18.74 98 LEU A C 1
ATOM 1616 O O . LEU A 1 101 ? 157.797 13.434 19.583 1.00 18.37 98 LEU A O 1
ATOM 1632 N N . VAL A 1 102 ? 156.945 11.398 19.157 1.00 17.18 99 VAL A N 1
ATOM 1633 C CA . VAL A 1 102 ? 156.218 11.226 20.399 1.00 16.29 99 VAL A CA 1
ATOM 1634 C C . VAL A 1 102 ? 156.888 10.107 21.162 1.00 18.64 99 VAL A C 1
ATOM 1635 O O . VAL A 1 102 ? 157.044 8.999 20.625 1.00 18.50 99 VAL A O 1
ATOM 1648 N N . ARG A 1 103 ? 157.283 10.381 22.413 1.00 18.46 100 ARG A N 1
ATOM 1649 C CA . ARG A 1 103 ? 157.976 9.390 23.216 1.00 18.93 100 ARG A CA 1
ATOM 1650 C C . ARG A 1 103 ? 157.258 9.235 24.534 1.00 18.69 100 ARG A C 1
ATOM 1651 O O . ARG A 1 103 ? 156.873 10.232 25.130 1.00 20.84 100 ARG A O 1
ATOM 1672 N N . SER A 1 104 ? 157.146 7.995 25.000 1.00 19.39 101 SER A N 1
ATOM 1673 C CA . SER A 1 104 ? 156.624 7.712 26.332 1.00 19.81 101 SER A CA 1
ATOM 1674 C C . SER A 1 104 ? 157.159 6.346 26.727 1.00 21.03 101 SER A C 1
ATOM 1675 O O . SER A 1 104 ? 156.940 5.373 26.011 1.00 20.54 101 SER A O 1
ATOM 1683 N N . GLY A 1 105 ? 157.842 6.268 27.860 1.00 22.44 102 GLY A N 1
ATOM 1684 C CA . GLY A 1 105 ? 158.463 5.008 28.236 1.00 24.65 102 GLY A CA 1
ATOM 1685 C C . GLY A 1 105 ? 159.444 4.563 27.166 1.00 23.90 102 GLY A C 1
ATOM 1686 O O . GLY A 1 105 ? 160.262 5.341 26.683 1.00 26.12 102 GLY A O 1
ATOM 1690 N N . ARG A 1 106 ? 159.323 3.303 26.738 1.00 23.21 103 ARG A N 1
ATOM 1691 C CA . ARG A 1 106 ? 160.095 2.793 25.610 1.00 24.01 103 ARG A CA 1
ATOM 1692 C C . ARG A 1 106 ? 159.225 2.641 24.369 1.00 20.94 103 ARG A C 1
ATOM 1693 O O . ARG A 1 106 ? 159.411 1.707 23.571 1.00 24.76 103 ARG A O 1
ATOM 1714 N N . SER A 1 107 ? 158.254 3.537 24.214 1.00 20.06 104 SER A N 1
ATOM 1715 C CA . SER A 1 107 ? 157.419 3.620 23.023 1.00 19.80 104 SER A CA 1
ATOM 1716 C C . SER A 1 107 ? 157.819 4.874 22.264 1.00 19.69 104 SER A C 1
ATOM 1717 O O . SER A 1 107 ? 158.050 5.919 22.881 1.00 21.38 104 SER A O 1
ATOM 1725 N N . ARG A 1 108 ? 157.914 4.756 20.930 1.00 16.78 105 ARG A N 1
ATOM 1726 C CA . ARG A 1 108 ? 158.280 5.848 20.050 1.00 19.59 105 ARG A CA 1
ATOM 1727 C C . ARG A 1 108 ? 157.354 5.863 18.848 1.00 18.75 105 ARG A C 1
ATOM 1728 O O . ARG A 1 108 ? 157.039 4.808 18.286 1.00 18.58 105 ARG A O 1
ATOM 1749 N N . PHE A 1 109 ? 156.899 7.057 18.475 1.00 16.67 106 PHE A N 1
ATOM 1750 C CA . PHE A 1 109 ? 156.048 7.211 17.296 1.00 18.36 106 PHE A CA 1
ATOM 1751 C C . PHE A 1 109 ? 156.521 8.411 16.509 1.00 20.63 106 PHE A C 1
ATOM 1752 O O . PHE A 1 109 ? 156.736 9.486 17.078 1.00 21.19 106 PHE A O 1
ATOM 1769 N N . SER A 1 110 ? 156.690 8.227 15.203 1.00 19.52 107 SER A N 1
ATOM 1770 C CA A SER A 1 110 ? 157.120 9.293 14.306 0.48 22.52 107 SER A CA 1
ATOM 1771 C CA B SER A 1 110 ? 157.124 9.289 14.303 0.52 22.56 107 SER A CA 1
ATOM 1772 C C . SER A 1 110 ? 155.993 9.541 13.320 1.00 21.21 107 SER A C 1
ATOM 1773 O O . SER A 1 110 ? 155.729 8.697 12.453 1.00 21.99 107 SER A O 1
ATOM 1788 N N . LEU A 1 111 ? 155.301 10.679 13.481 1.00 20.79 108 LEU A N 1
ATOM 1789 C CA . LEU A 1 111 ? 154.142 11.046 12.657 1.00 21.51 108 LEU A CA 1
ATOM 1790 C C . LEU A 1 111 ? 154.477 12.088 11.601 1.00 22.86 108 LEU A C 1
ATOM 1791 O O . LEU A 1 111 ? 155.315 12.958 11.804 1.00 22.31 108 LEU A O 1
ATOM 1807 N N . SER A 1 112 ? 153.808 11.987 10.442 1.00 21.68 109 SER A N 1
ATOM 1808 C CA A SER A 1 112 ? 154.014 12.959 9.375 0.51 24.13 109 SER A CA 1
ATOM 1809 C CA B SER A 1 112 ? 154.036 12.966 9.387 0.49 24.16 109 SER A CA 1
ATOM 1810 C C . SER A 1 112 ? 153.346 14.275 9.740 1.00 24.79 109 SER A C 1
ATOM 1811 O O . SER A 1 112 ? 152.289 14.291 10.355 1.00 30.25 109 SER A O 1
ATOM 1826 N N . THR A 1 113 ? 153.984 15.396 9.404 1.00 24.13 110 THR A N 1
ATOM 1827 C CA . THR A 1 113 ? 153.397 16.693 9.705 1.00 24.82 110 THR A CA 1
ATOM 1828 C C . THR A 1 113 ? 153.106 17.438 8.408 1.00 24.35 110 THR A C 1
ATOM 1829 O O . THR A 1 113 ? 153.661 17.127 7.351 1.00 26.63 110 THR A O 1
ATOM 1840 N N . LEU A 1 114 ? 152.278 18.473 8.517 1.00 23.65 111 LEU A N 1
ATOM 1841 C CA . LEU A 1 114 ? 152.119 19.517 7.508 1.00 26.93 111 LEU A CA 1
ATOM 1842 C C . LEU A 1 114 ? 152.277 20.865 8.198 1.00 29.02 111 LEU A C 1
ATOM 1843 O O . LEU A 1 114 ? 151.988 20.988 9.390 1.00 27.38 111 LEU A O 1
ATOM 1859 N N . PRO A 1 115 ? 152.778 21.880 7.501 1.00 32.38 112 PRO A N 1
ATOM 1860 C CA . PRO A 1 115 ? 153.177 23.109 8.206 1.00 34.00 112 PRO A CA 1
ATOM 1861 C C . PRO A 1 115 ? 151.981 23.833 8.806 1.00 30.45 112 PRO A C 1
ATOM 1862 O O . PRO A 1 115 ? 150.896 23.882 8.234 1.00 30.59 112 PRO A O 1
ATOM 1873 N N . ALA A 1 116 ? 152.197 24.383 9.996 1.00 32.11 113 ALA A N 1
ATOM 1874 C CA . ALA A 1 116 ? 151.150 25.148 10.657 1.00 31.33 113 ALA A CA 1
ATOM 1875 C C . ALA A 1 116 ? 150.658 26.290 9.786 1.00 30.95 113 ALA A C 1
ATOM 1876 O O . ALA A 1 116 ? 149.487 26.666 9.859 1.00 31.90 113 ALA A O 1
ATOM 1883 N N . ALA A 1 117 ? 151.541 26.859 8.966 1.00 33.23 114 ALA A N 1
ATOM 1884 C CA . ALA A 1 117 ? 151.172 28.006 8.141 1.00 36.60 114 ALA A CA 1
ATOM 1885 C C . ALA A 1 117 ? 150.107 27.686 7.109 1.00 39.01 114 ALA A C 1
ATOM 1886 O O . ALA A 1 117 ? 149.446 28.608 6.600 1.00 37.18 114 ALA A O 1
ATOM 1893 N N . ASP A 1 118 ? 149.898 26.417 6.792 1.00 34.53 115 ASP A N 1
ATOM 1894 C CA . ASP A 1 118 ? 148.839 26.044 5.871 1.00 36.56 115 ASP A CA 1
ATOM 1895 C C . ASP A 1 118 ? 147.535 25.728 6.579 1.00 35.77 115 ASP A C 1
ATOM 1896 O O . ASP A 1 118 ? 146.514 25.481 5.915 1.00 33.45 115 ASP A O 1
ATOM 1905 N N . PHE A 1 119 ? 147.521 25.758 7.887 1.00 30.25 116 PHE A N 1
ATOM 1906 C CA . PHE A 1 119 ? 146.286 25.393 8.553 1.00 27.15 116 PHE A CA 1
ATOM 1907 C C . PHE A 1 119 ? 145.273 26.527 8.453 1.00 28.01 116 PHE A C 1
ATOM 1908 O O . PHE A 1 119 ? 145.625 27.687 8.655 1.00 32.99 116 PHE A O 1
ATOM 1925 N N . PRO A 1 120 ? 144.021 26.220 8.153 1.00 28.33 117 PRO A N 1
ATOM 1926 C CA . PRO A 1 120 ? 143.021 27.296 8.017 1.00 34.15 117 PRO A CA 1
ATOM 1927 C C . PRO A 1 120 ? 142.786 28.056 9.313 1.00 35.69 117 PRO A C 1
ATOM 1928 O O . PRO A 1 120 ? 142.950 27.519 10.415 1.00 31.96 117 PRO A O 1
ATOM 1939 N N . ASN A 1 121 ? 142.330 29.298 9.160 1.00 34.57 118 ASN A N 1
ATOM 1940 C CA . ASN A 1 121 ? 141.948 30.148 10.281 1.00 37.21 118 ASN A CA 1
ATOM 1941 C C . ASN A 1 121 ? 140.797 31.046 9.861 1.00 43.42 118 ASN A C 1
ATOM 1942 O O . ASN A 1 121 ? 140.718 31.470 8.707 1.00 39.54 118 ASN A O 1
ATOM 1953 N N . LEU A 1 122 ? 139.897 31.336 10.815 1.00 38.52 119 LEU A N 1
ATOM 1954 C CA . LEU A 1 122 ? 138.815 32.304 10.590 1.00 39.48 119 LEU A CA 1
ATOM 1955 C C . LEU A 1 122 ? 139.347 33.727 10.761 1.00 45.18 119 LEU A C 1
ATOM 1956 O O . LEU A 1 122 ? 139.792 34.104 11.855 1.00 46.03 119 LEU A O 1
ATOM 1972 N N . ASP A 1 123 ? 139.283 34.524 9.686 1.00 55.39 120 ASP A N 1
ATOM 1973 C CA . ASP A 1 123 ? 139.982 35.806 9.622 1.00 69.60 120 ASP A CA 1
ATOM 1974 C C . ASP A 1 123 ? 139.085 37.028 9.806 1.00 69.02 120 ASP A C 1
ATOM 1975 O O . ASP A 1 123 ? 139.602 38.106 10.134 1.00 65.10 120 ASP A O 1
ATOM 1984 N N . ASP A 1 124 ? 137.769 36.897 9.613 1.00 54.96 121 ASP A N 1
ATOM 1985 C CA . ASP A 1 124 ? 136.864 38.041 9.628 1.00 55.82 121 ASP A CA 1
ATOM 1986 C C . ASP A 1 124 ? 135.823 37.936 10.742 1.00 48.46 121 ASP A C 1
ATOM 1987 O O . ASP A 1 124 ? 134.722 38.464 10.615 1.00 52.91 121 ASP A O 1
ATOM 1991 N N . TRP A 1 125 ? 136.161 37.264 11.839 1.00 50.29 122 TRP A N 1
ATOM 1992 C CA . TRP A 1 125 ? 135.222 37.126 12.946 1.00 46.42 122 TRP A CA 1
ATOM 1993 C C . TRP A 1 125 ? 134.753 38.496 13.419 1.00 46.25 122 TRP A C 1
ATOM 1994 O O . TRP A 1 125 ? 135.544 39.436 13.507 1.00 47.46 122 TRP A O 1
ATOM 2015 N N . GLN A 1 126 ? 133.458 38.607 13.719 1.00 43.78 123 GLN A N 1
ATOM 2016 C CA . GLN A 1 126 ? 132.873 39.859 14.199 1.00 49.73 123 GLN A CA 1
ATOM 2017 C C . GLN A 1 126 ? 131.648 39.537 15.050 1.00 49.98 123 GLN A C 1
ATOM 2018 O O . GLN A 1 126 ? 130.622 39.105 14.515 1.00 46.84 123 GLN A O 1
ATOM 2032 N N . SER A 1 127 ? 131.743 39.789 16.359 1.00 51.79 124 SER A N 1
ATOM 2033 C CA . SER A 1 127 ? 130.687 39.426 17.294 1.00 47.66 124 SER A CA 1
ATOM 2034 C C . SER A 1 127 ? 129.605 40.495 17.350 1.00 52.37 124 SER A C 1
ATOM 2035 O O . SER A 1 127 ? 129.887 41.689 17.238 1.00 55.83 124 SER A O 1
ATOM 2043 N N . GLU A 1 128 ? 128.353 40.053 17.539 1.00 50.92 125 GLU A N 1
ATOM 2044 C CA . GLU A 1 128 ? 127.209 40.961 17.521 1.00 53.71 125 GLU A CA 1
ATOM 2045 C C . GLU A 1 128 ? 126.291 40.824 18.737 1.00 48.88 125 GLU A C 1
ATOM 2046 O O . GLU A 1 128 ? 125.570 41.766 19.071 1.00 49.92 125 GLU A O 1
ATOM 2058 N N . VAL A 1 129 ? 126.256 39.646 19.364 1.00 46.64 126 VAL A N 1
ATOM 2059 C CA A VAL A 1 129 ? 125.450 39.391 20.562 0.44 43.99 126 VAL A CA 1
ATOM 2060 C CA B VAL A 1 129 ? 125.515 39.471 20.607 0.56 43.99 126 VAL A CA 1
ATOM 2061 C C . VAL A 1 129 ? 126.212 38.404 21.440 1.00 42.33 126 VAL A C 1
ATOM 2062 O O . VAL A 1 129 ? 126.787 37.446 20.926 1.00 37.51 126 VAL A O 1
ATOM 2087 N N . GLU A 1 130 ? 126.171 38.595 22.757 1.00 38.20 127 GLU A N 1
ATOM 2088 C CA . GLU A 1 130 ? 126.892 37.742 23.691 1.00 39.68 127 GLU A CA 1
ATOM 2089 C C . GLU A 1 130 ? 126.066 37.518 24.945 1.00 37.83 127 GLU A C 1
ATOM 2090 O O . GLU A 1 130 ? 125.471 38.456 25.475 1.00 37.00 127 GLU A O 1
ATOM 2102 N N . PHE A 1 131 ? 126.059 36.282 25.437 1.00 32.91 128 PHE A N 1
ATOM 2103 C CA . PHE A 1 131 ? 125.356 35.957 26.669 1.00 34.74 128 PHE A CA 1
ATOM 2104 C C . PHE A 1 131 ? 125.868 34.630 27.215 1.00 33.03 128 PHE A C 1
ATOM 2105 O O . PHE A 1 131 ? 126.526 33.856 26.516 1.00 31.44 128 PHE A O 1
ATOM 2122 N N . THR A 1 132 ? 125.570 34.396 28.485 1.00 32.20 129 THR A N 1
ATOM 2123 C CA A THR A 1 132 ? 125.964 33.177 29.174 0.58 33.55 129 THR A CA 1
ATOM 2124 C CA B THR A 1 132 ? 125.966 33.193 29.198 0.42 33.59 129 THR A CA 1
ATOM 2125 C C . THR A 1 132 ? 124.717 32.455 29.657 1.00 37.56 129 THR A C 1
ATOM 2126 O O . THR A 1 132 ? 123.696 33.076 29.941 1.00 38.52 129 THR A O 1
ATOM 2147 N N . LEU A 1 133 ? 124.797 31.128 29.729 1.00 33.41 130 LEU A N 1
ATOM 2148 C CA . LEU A 1 133 ? 123.659 30.340 30.196 1.00 31.90 130 LEU A CA 1
ATOM 2149 C C . LEU A 1 133 ? 124.166 28.985 30.660 1.00 29.42 130 LEU A C 1
ATOM 2150 O O . LEU A 1 133 ? 125.229 28.533 30.221 1.00 31.00 130 LEU A O 1
ATOM 2166 N N . PRO A 1 134 ? 123.430 28.304 31.533 1.00 29.80 131 PRO A N 1
ATOM 2167 C CA . PRO A 1 134 ? 123.873 26.981 31.979 1.00 33.69 131 PRO A CA 1
ATOM 2168 C C . PRO A 1 134 ? 123.905 25.977 30.838 1.00 31.73 131 PRO A C 1
ATOM 2169 O O . PRO A 1 134 ? 123.034 25.963 29.957 1.00 30.08 131 PRO A O 1
ATOM 2180 N N . GLN A 1 135 ? 124.933 25.123 30.847 1.00 28.99 132 GLN A N 1
ATOM 2181 C CA . GLN A 1 135 ? 125.024 24.072 29.835 1.00 33.32 132 GLN A CA 1
ATOM 2182 C C . GLN A 1 135 ? 123.739 23.255 29.749 1.00 34.06 132 GLN A C 1
ATOM 2183 O O . GLN A 1 135 ? 123.294 22.907 28.646 1.00 31.86 132 GLN A O 1
ATOM 2197 N N . ALA A 1 136 ? 123.118 22.951 30.895 1.00 31.13 133 ALA A N 1
ATOM 2198 C CA . ALA A 1 136 ? 121.896 22.149 30.887 1.00 31.87 133 ALA A CA 1
ATOM 2199 C C . ALA A 1 136 ? 120.754 22.855 30.164 1.00 29.36 133 ALA A C 1
ATOM 2200 O O . ALA A 1 136 ? 119.856 22.192 29.620 1.00 29.42 133 ALA A O 1
ATOM 2207 N N . THR A 1 137 ? 120.750 24.191 30.161 1.00 28.17 134 THR A N 1
ATOM 2208 C CA . THR A 1 137 ? 119.709 24.921 29.443 1.00 26.84 134 THR A CA 1
ATOM 2209 C C . THR A 1 137 ? 119.927 24.830 27.936 1.00 27.01 134 THR A C 1
ATOM 2210 O O . THR A 1 137 ? 118.986 24.579 27.169 1.00 24.84 134 THR A O 1
ATOM 2221 N N . MET A 1 138 ? 121.171 25.040 27.486 1.00 26.54 135 MET A N 1
ATOM 2222 C CA . MET A 1 138 ? 121.448 24.852 26.068 1.00 24.65 135 MET A CA 1
ATOM 2223 C C . MET A 1 138 ? 121.108 23.434 25.646 1.00 25.74 135 MET A C 1
ATOM 2224 O O . MET A 1 138 ? 120.572 23.217 24.556 1.00 26.17 135 MET A O 1
ATOM 2238 N N . LYS A 1 139 ? 121.448 22.445 26.469 1.00 26.59 136 LYS A N 1
ATOM 2239 C CA . LYS A 1 139 ? 121.159 21.063 26.103 1.00 26.82 136 LYS A CA 1
ATOM 2240 C C . LYS A 1 139 ? 119.653 20.813 26.002 1.00 27.23 136 LYS A C 1
ATOM 2241 O O . LYS A 1 139 ? 119.201 20.099 25.101 1.00 27.10 136 LYS A O 1
ATOM 2260 N N . ARG A 1 140 ? 118.867 21.367 26.934 1.00 24.96 137 ARG A N 1
ATOM 2261 C CA . ARG A 1 140 ? 117.415 21.207 26.841 1.00 25.96 137 ARG A CA 1
ATOM 2262 C C . ARG A 1 140 ? 116.903 21.831 25.559 1.00 25.62 137 ARG A C 1
ATOM 2263 O O . ARG A 1 140 ? 116.057 21.248 24.871 1.00 29.21 137 ARG A O 1
ATOM 2284 N N . LEU A 1 141 ? 117.376 23.048 25.241 1.00 22.52 138 LEU A N 1
ATOM 2285 C CA . LEU A 1 141 ? 116.903 23.723 24.035 1.00 21.93 138 LEU A CA 1
ATOM 2286 C C . LEU A 1 141 ? 117.175 22.881 22.812 1.00 25.41 138 LEU A C 1
ATOM 2287 O O . LEU A 1 141 ? 116.341 22.804 21.902 1.00 24.08 138 LEU A O 1
ATOM 2303 N N . ILE A 1 142 ? 118.364 22.283 22.724 1.00 23.46 139 ILE A N 1
ATOM 2304 C CA . ILE A 1 142 ? 118.694 21.522 21.523 1.00 22.17 139 ILE A CA 1
ATOM 2305 C C . ILE A 1 142 ? 117.949 20.197 21.518 1.00 22.53 139 ILE A C 1
ATOM 2306 O O . ILE A 1 142 ? 117.362 19.810 20.499 1.00 22.16 139 ILE A O 1
ATOM 2322 N N . GLU A 1 143 ? 117.943 19.483 22.653 1.00 22.53 140 GLU A N 1
ATOM 2323 C CA . GLU A 1 143 ? 117.279 18.178 22.668 1.00 25.34 140 GLU A CA 1
ATOM 2324 C C . GLU A 1 143 ? 115.779 18.311 22.415 1.00 23.59 140 GLU A C 1
ATOM 2325 O O . GLU A 1 143 ? 115.148 17.384 21.895 1.00 25.10 140 GLU A O 1
ATOM 2337 N N . ALA A 1 144 ? 115.203 19.448 22.774 1.00 21.74 141 ALA A N 1
ATOM 2338 C CA . ALA A 1 144 ? 113.767 19.649 22.583 1.00 23.08 141 ALA A CA 1
ATOM 2339 C C . ALA A 1 144 ? 113.385 19.723 21.118 1.00 22.53 141 ALA A C 1
ATOM 2340 O O . ALA A 1 144 ? 112.235 19.446 20.779 1.00 22.29 141 ALA A O 1
ATOM 2347 N N . THR A 1 145 ? 114.322 20.090 20.240 1.00 19.94 142 THR A N 1
ATOM 2348 C CA . THR A 1 145 ? 113.972 20.359 18.849 1.00 17.80 142 THR A CA 1
ATOM 2349 C C . THR A 1 145 ? 114.824 19.638 17.816 1.00 19.19 142 THR A C 1
ATOM 2350 O O . THR A 1 145 ? 114.396 19.564 16.654 1.00 20.65 142 THR A O 1
ATOM 2361 N N . GLN A 1 146 ? 115.948 19.018 18.197 1.00 19.93 143 GLN A N 1
ATOM 2362 C CA . GLN A 1 146 ? 116.901 18.511 17.201 1.00 21.81 143 GLN A CA 1
ATOM 2363 C C . GLN A 1 146 ? 116.258 17.510 16.249 1.00 23.26 143 GLN A C 1
ATOM 2364 O O . GLN A 1 146 ? 116.553 17.491 15.039 1.00 21.78 143 GLN A O 1
ATOM 2378 N N . PHE A 1 147 ? 115.365 16.665 16.768 1.00 23.92 144 PHE A N 1
ATOM 2379 C CA . PHE A 1 147 ? 114.806 15.595 15.950 1.00 21.23 144 PHE A CA 1
ATOM 2380 C C . PHE A 1 147 ? 113.924 16.099 14.822 1.00 23.11 144 PHE A C 1
ATOM 2381 O O . PHE A 1 147 ? 113.623 15.317 13.907 1.00 22.07 144 PHE A O 1
ATOM 2398 N N . SER A 1 148 ? 113.489 17.356 14.849 1.00 20.53 145 SER A N 1
ATOM 2399 C CA . SER A 1 148 ? 112.610 17.882 13.812 1.00 19.48 145 SER A CA 1
ATOM 2400 C C . SER A 1 148 ? 113.376 18.604 12.693 1.00 21.89 145 SER A C 1
ATOM 2401 O O . SER A 1 148 ? 112.755 19.093 11.762 1.00 21.69 145 SER A O 1
ATOM 2409 N N . MET A 1 149 ? 114.714 18.652 12.747 1.00 21.16 146 MET A N 1
ATOM 2410 C CA A MET A 1 149 ? 115.481 19.207 11.639 0.51 23.44 146 MET A CA 1
ATOM 2411 C CA B MET A 1 149 ? 115.480 19.210 11.638 0.49 23.45 146 MET A CA 1
ATOM 2412 C C . MET A 1 149 ? 115.345 18.328 10.404 1.00 23.91 146 MET A C 1
ATOM 2413 O O . MET A 1 149 ? 115.232 17.099 10.499 1.00 25.07 146 MET A O 1
ATOM 2440 N N . ALA A 1 150 ? 115.381 18.963 9.234 1.00 24.37 147 ALA A N 1
ATOM 2441 C CA . ALA A 1 150 ? 115.379 18.214 7.989 1.00 23.44 147 ALA A CA 1
ATOM 2442 C C . ALA A 1 150 ? 116.727 17.527 7.790 1.00 29.70 147 ALA A C 1
ATOM 2443 O O . ALA A 1 150 ? 117.722 17.871 8.414 1.00 27.32 147 ALA A O 1
ATOM 2450 N N . HIS A 1 151 ? 116.736 16.544 6.893 1.00 32.90 148 HIS A N 1
ATOM 2451 C CA . HIS A 1 151 ? 117.938 15.796 6.548 1.00 39.91 148 HIS A CA 1
ATOM 2452 C C . HIS A 1 151 ? 118.119 15.884 5.039 1.00 35.73 148 HIS A C 1
ATOM 2453 O O . HIS A 1 151 ? 117.288 15.375 4.274 1.00 38.44 148 HIS A O 1
ATOM 2467 N N . GLN A 1 152 ? 119.172 16.582 4.631 1.00 33.68 149 GLN A N 1
ATOM 2468 C CA A GLN A 1 152 ? 119.544 16.707 3.220 0.62 36.72 149 GLN A CA 1
ATOM 2469 C CA B GLN A 1 152 ? 119.547 16.709 3.221 0.38 36.74 149 GLN A CA 1
ATOM 2470 C C . GLN A 1 152 ? 118.409 17.271 2.370 1.00 35.27 149 GLN A C 1
ATOM 2471 O O . GLN A 1 152 ? 118.243 16.912 1.192 1.00 32.85 149 GLN A O 1
ATOM 2498 N N . ASP A 1 153 ? 117.639 18.186 2.940 1.00 31.33 150 ASP A N 1
ATOM 2499 C CA . ASP A 1 153 ? 116.613 18.881 2.167 1.00 33.31 150 ASP A CA 1
ATOM 2500 C C . ASP A 1 153 ? 117.270 19.863 1.199 1.00 32.38 150 ASP A C 1
ATOM 2501 O O . ASP A 1 153 ? 118.289 20.481 1.514 1.00 31.02 150 ASP A O 1
ATOM 2510 N N . VAL A 1 154 ? 116.721 19.964 -0.023 1.00 33.23 151 VAL A N 1
ATOM 2511 C CA . VAL A 1 154 ? 117.222 20.961 -0.959 1.00 31.81 151 VAL A CA 1
ATOM 2512 C C . VAL A 1 154 ? 117.069 22.368 -0.400 1.00 33.27 151 VAL A C 1
ATOM 2513 O O . VAL A 1 154 ? 117.867 23.255 -0.720 1.00 34.74 151 VAL A O 1
ATOM 2526 N N . ARG A 1 155 ? 116.070 22.593 0.468 1.00 34.63 152 ARG A N 1
ATOM 2527 C CA . ARG A 1 155 ? 115.957 23.848 1.213 1.00 33.18 152 ARG A CA 1
ATOM 2528 C C . ARG A 1 155 ? 116.990 23.817 2.331 1.00 32.16 152 ARG A C 1
ATOM 2529 O O . ARG A 1 155 ? 116.708 23.412 3.455 1.00 28.13 152 ARG A O 1
ATOM 2550 N N . TYR A 1 156 ? 118.215 24.240 1.995 1.00 31.59 153 TYR A N 1
ATOM 2551 C CA . TYR A 1 156 ? 119.366 24.049 2.867 1.00 32.64 153 TYR A CA 1
ATOM 2552 C C . TYR A 1 156 ? 119.133 24.588 4.279 1.00 28.68 153 TYR A C 1
ATOM 2553 O O . TYR A 1 156 ? 119.608 24.004 5.246 1.00 29.08 153 TYR A O 1
ATOM 2571 N N . TYR A 1 157 ? 118.430 25.709 4.407 1.00 29.78 154 TYR A N 1
ATOM 2572 C CA . TYR A 1 157 ? 118.220 26.336 5.711 1.00 31.94 154 TYR A CA 1
ATOM 2573 C C . TYR A 1 157 ? 117.419 25.464 6.665 1.00 29.14 154 TYR A C 1
ATOM 2574 O O . TYR A 1 157 ? 117.495 25.670 7.892 1.00 26.18 154 TYR A O 1
ATOM 2592 N N . LEU A 1 158 ? 116.647 24.489 6.154 1.00 25.23 155 LEU A N 1
ATOM 2593 C CA . LEU A 1 158 ? 115.917 23.604 7.054 1.00 22.69 155 LEU A CA 1
ATOM 2594 C C . LEU A 1 158 ? 116.782 22.489 7.625 1.00 24.45 155 LEU A C 1
ATOM 2595 O O . LEU A 1 158 ? 116.373 21.830 8.583 1.00 25.69 155 LEU A O 1
ATOM 2611 N N . ASN A 1 159 ? 117.971 22.262 7.081 1.00 23.56 156 ASN A N 1
ATOM 2612 C CA . ASN A 1 159 ? 118.819 21.206 7.613 1.00 22.68 156 ASN A CA 1
ATOM 2613 C C . ASN A 1 159 ? 119.493 21.600 8.910 1.00 30.18 156 ASN A C 1
ATOM 2614 O O . ASN A 1 159 ? 120.131 20.753 9.531 1.00 35.28 156 ASN A O 1
ATOM 2625 N N . GLY A 1 160 ? 119.348 22.844 9.353 1.00 26.42 157 GLY A N 1
ATOM 2626 C CA . GLY A 1 160 ? 119.928 23.290 10.582 1.00 23.27 157 GLY A CA 1
ATOM 2627 C C . GLY A 1 160 ? 118.876 23.625 11.609 1.00 24.19 157 GLY A C 1
ATOM 2628 O O . GLY A 1 160 ? 117.714 23.203 11.518 1.00 24.49 157 GLY A O 1
ATOM 2632 N N . MET A 1 161 ? 119.283 24.419 12.587 1.00 21.45 158 MET A N 1
ATOM 2633 C CA . MET A 1 161 ? 118.436 24.768 13.718 1.00 20.01 158 MET A CA 1
ATOM 2634 C C . MET A 1 161 ? 118.484 26.274 13.894 1.00 22.21 158 MET A C 1
ATOM 2635 O O . MET A 1 161 ? 119.562 26.872 13.895 1.00 19.66 158 MET A O 1
ATOM 2649 N N . LEU A 1 162 ? 117.317 26.897 14.012 1.00 19.45 159 LEU A N 1
ATOM 2650 C CA . LEU A 1 162 ? 117.257 28.324 14.277 1.00 20.11 159 LEU A CA 1
ATOM 2651 C C . LEU A 1 162 ? 117.557 28.549 15.751 1.00 23.20 159 LEU A C 1
ATOM 2652 O O . LEU A 1 162 ? 117.021 27.854 16.608 1.00 21.50 159 LEU A O 1
ATOM 2668 N N . PHE A 1 163 ? 118.447 29.503 16.029 1.00 20.89 160 PHE A N 1
ATOM 2669 C CA . PHE A 1 163 ? 118.685 30.037 17.363 1.00 21.54 160 PHE A CA 1
ATOM 2670 C C . PHE A 1 163 ? 118.267 31.497 17.345 1.00 24.36 160 PHE A C 1
ATOM 2671 O O . PHE A 1 163 ? 118.687 32.267 16.473 1.00 25.34 160 PHE A O 1
ATOM 2688 N N . GLU A 1 164 ? 117.389 31.869 18.261 1.00 24.13 161 GLU A N 1
ATOM 2689 C CA A GLU A 1 164 ? 116.793 33.195 18.254 0.52 26.44 161 GLU A CA 1
ATOM 2690 C CA B GLU A 1 164 ? 116.773 33.185 18.260 0.48 26.45 161 GLU A CA 1
ATOM 2691 C C . GLU A 1 164 ? 116.812 33.752 19.667 1.00 27.20 161 GLU A C 1
ATOM 2692 O O . GLU A 1 164 ? 116.459 33.058 20.623 1.00 25.72 161 GLU A O 1
ATOM 2715 N N . THR A 1 165 ? 117.236 34.997 19.794 1.00 26.66 162 THR A N 1
ATOM 2716 C CA . THR A 1 165 ? 117.136 35.710 21.067 1.00 27.48 162 THR A CA 1
ATOM 2717 C C . THR A 1 165 ? 115.967 36.677 20.953 1.00 29.27 162 THR A C 1
ATOM 2718 O O . THR A 1 165 ? 115.791 37.326 19.924 1.00 28.40 162 THR A O 1
ATOM 2729 N N . GLU A 1 166 ? 115.150 36.747 22.001 1.00 30.98 163 GLU A N 1
ATOM 2730 C CA . GLU A 1 166 ? 114.009 37.657 22.016 1.00 33.09 163 GLU A CA 1
ATOM 2731 C C . GLU A 1 166 ? 113.709 37.961 23.475 1.00 32.43 163 GLU A C 1
ATOM 2732 O O . GLU A 1 166 ? 113.383 37.045 24.234 1.00 32.00 163 GLU A O 1
ATOM 2744 N N . GLY A 1 167 ? 113.829 39.228 23.863 1.00 35.72 164 GLY A N 1
ATOM 2745 C CA . GLY A 1 167 ? 113.537 39.624 25.233 1.00 36.83 164 GLY A CA 1
ATOM 2746 C C . GLY A 1 167 ? 114.590 39.130 26.204 1.00 38.33 164 GLY A C 1
ATOM 2747 O O . GLY A 1 167 ? 115.746 39.530 26.111 1.00 40.35 164 GLY A O 1
ATOM 2751 N N . GLU A 1 168 ? 114.208 38.249 27.126 1.00 36.77 165 GLU A N 1
ATOM 2752 C CA . GLU A 1 168 ? 115.159 37.574 28.003 1.00 38.04 165 GLU A CA 1
ATOM 2753 C C . GLU A 1 168 ? 115.280 36.088 27.687 1.00 34.10 165 GLU A C 1
ATOM 2754 O O . GLU A 1 168 ? 115.854 35.332 28.482 1.00 36.90 165 GLU A O 1
ATOM 2766 N N . GLU A 1 169 ? 114.784 35.653 26.537 1.00 32.64 166 GLU A N 1
ATOM 2767 C CA . GLU A 1 169 ? 114.702 34.245 26.215 1.00 30.79 166 GLU A CA 1
ATOM 2768 C C . GLU A 1 169 ? 115.598 33.905 25.033 1.00 28.27 166 GLU A C 1
ATOM 2769 O O . GLU A 1 169 ? 115.841 34.740 24.165 1.00 26.16 166 GLU A O 1
ATOM 2781 N N . LEU A 1 170 ? 116.093 32.675 25.046 1.00 28.28 167 LEU A N 1
ATOM 2782 C CA . LEU A 1 170 ? 116.729 32.029 23.910 1.00 27.50 167 LEU A CA 1
ATOM 2783 C C . LEU A 1 170 ? 115.786 30.933 23.438 1.00 25.35 167 LEU A C 1
ATOM 2784 O O . LEU A 1 170 ? 115.167 30.234 24.245 1.00 26.17 167 LEU A O 1
ATOM 2800 N N . ARG A 1 171 ? 115.686 30.789 22.123 1.00 24.17 168 ARG A N 1
ATOM 2801 C CA . ARG A 1 171 ? 114.697 29.930 21.488 1.00 23.50 168 ARG A CA 1
ATOM 2802 C C . ARG A 1 171 ? 115.393 29.100 20.441 1.00 22.80 168 ARG A C 1
ATOM 2803 O O . ARG A 1 171 ? 116.247 29.617 19.732 1.00 22.57 168 ARG A O 1
ATOM 2824 N N . THR A 1 172 ? 115.021 27.832 20.327 1.00 22.65 169 THR A N 1
ATOM 2825 C CA . THR A 1 172 ? 115.392 27.055 19.147 1.00 19.23 169 THR A CA 1
ATOM 2826 C C . THR A 1 172 ? 114.147 26.644 18.380 1.00 19.45 169 THR A C 1
ATOM 2827 O O . THR A 1 172 ? 113.098 26.409 18.963 1.00 18.40 169 THR A O 1
ATOM 2838 N N . VAL A 1 173 ? 114.288 26.564 17.053 1.00 18.04 170 VAL A N 1
ATOM 2839 C CA . VAL A 1 173 ? 113.234 26.101 16.155 1.00 19.89 170 VAL A CA 1
ATOM 2840 C C . VAL A 1 173 ? 113.836 25.136 15.144 1.00 19.63 170 VAL A C 1
ATOM 2841 O O . VAL A 1 173 ? 114.923 25.392 14.602 1.00 20.11 170 VAL A O 1
ATOM 2854 N N . ALA A 1 174 ? 113.111 24.047 14.851 1.00 19.70 171 ALA A N 1
ATOM 2855 C CA . ALA A 1 174 ? 113.513 23.128 13.793 1.00 19.24 171 ALA A CA 1
ATOM 2856 C C . ALA A 1 174 ? 112.279 22.626 13.066 1.00 19.46 171 ALA A C 1
A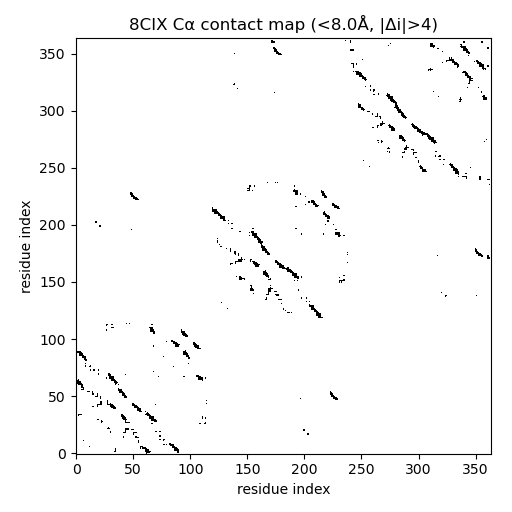TOM 2857 O O . ALA A 1 174 ? 111.238 22.366 13.679 1.00 18.35 171 ALA A O 1
ATOM 2864 N N . THR A 1 175 ? 112.392 22.461 11.760 1.00 19.38 172 THR A N 1
ATOM 2865 C CA . THR A 1 175 ? 111.270 21.897 11.018 1.00 18.88 172 THR A CA 1
ATOM 2866 C C . THR A 1 175 ? 111.765 21.235 9.752 1.00 20.52 172 THR A C 1
ATOM 2867 O O . THR A 1 175 ? 112.799 21.627 9.196 1.00 22.21 172 THR A O 1
ATOM 2878 N N . ASP A 1 176 ? 111.014 20.241 9.272 1.00 20.15 173 ASP A N 1
ATOM 2879 C CA . ASP A 1 176 ? 111.315 19.580 8.005 1.00 22.00 173 ASP A CA 1
ATOM 2880 C C . ASP A 1 176 ? 110.154 19.673 7.027 1.00 24.51 173 ASP A C 1
ATOM 2881 O O . ASP A 1 176 ? 110.169 19.006 5.980 1.00 23.52 173 ASP A O 1
ATOM 2890 N N . GLY A 1 177 ? 109.157 20.502 7.324 1.00 20.65 174 GLY A N 1
ATOM 2891 C CA . GLY A 1 177 ? 108.011 20.632 6.476 1.00 24.29 174 GLY A CA 1
ATOM 2892 C C . GLY A 1 177 ? 106.831 19.769 6.867 1.00 22.47 174 GLY A C 1
ATOM 2893 O O . GLY A 1 177 ? 105.699 20.089 6.496 1.00 23.93 174 GLY A O 1
ATOM 2897 N N . HIS A 1 178 ? 107.066 18.676 7.570 1.00 20.56 175 HIS A N 1
ATOM 2898 C CA . HIS A 1 178 ? 105.980 17.838 8.079 1.00 21.72 175 HIS A CA 1
ATOM 2899 C C . HIS A 1 178 ? 105.707 18.048 9.550 1.00 20.94 175 HIS A C 1
ATOM 2900 O O . HIS A 1 178 ? 104.563 17.853 10.006 1.00 21.00 175 HIS A O 1
ATOM 2914 N N . ARG A 1 179 ? 106.730 18.422 10.298 1.00 21.00 176 ARG A N 1
ATOM 2915 C CA A ARG A 1 179 ? 106.582 18.669 11.721 0.47 21.76 176 ARG A CA 1
ATOM 2916 C CA B ARG A 1 179 ? 106.598 18.655 11.725 0.53 21.79 176 ARG A CA 1
ATOM 2917 C C . ARG A 1 179 ? 107.554 19.769 12.115 1.00 22.06 176 ARG A C 1
ATOM 2918 O O . ARG A 1 179 ? 108.559 20.028 11.428 1.00 20.64 176 ARG A O 1
ATOM 2959 N N . LEU A 1 180 ? 107.228 20.432 13.207 1.00 20.14 177 LEU A N 1
ATOM 2960 C CA . LEU A 1 180 ? 108.009 21.541 13.702 1.00 19.90 177 LEU A CA 1
ATOM 2961 C C . LEU A 1 180 ? 108.114 21.430 15.215 1.00 21.64 177 LEU A C 1
ATOM 2962 O O . LEU A 1 180 ? 107.177 20.993 15.894 1.00 19.25 177 LEU A O 1
ATOM 2978 N N . ALA A 1 181 ? 109.284 21.828 15.735 1.00 18.32 178 ALA A N 1
ATOM 2979 C CA . ALA A 1 181 ? 109.538 21.900 17.169 1.00 18.83 178 ALA A CA 1
ATOM 2980 C C . ALA A 1 181 ? 110.065 23.286 17.509 1.00 18.87 178 ALA A C 1
ATOM 2981 O O . ALA A 1 181 ? 110.910 23.834 16.788 1.00 20.14 178 ALA A O 1
ATOM 2988 N N . VAL A 1 182 ? 109.548 23.862 18.599 1.00 19.84 179 VAL A N 1
ATOM 2989 C CA . VAL A 1 182 ? 110.062 25.126 19.113 1.00 20.07 179 VAL A CA 1
ATOM 2990 C C . VAL A 1 182 ? 110.172 25.048 20.632 1.00 21.00 179 VAL A C 1
ATOM 2991 O O . VAL A 1 182 ? 109.315 24.468 21.308 1.00 21.43 179 VAL A O 1
ATOM 3004 N N . CYS A 1 183 ? 111.263 25.611 21.163 1.00 21.48 180 CYS A N 1
ATOM 3005 C CA . CYS A 1 183 ? 111.504 25.615 22.600 1.00 23.22 180 CYS A CA 1
ATOM 3006 C C . CYS A 1 183 ? 112.137 26.939 22.992 1.00 23.67 180 CYS A C 1
ATOM 3007 O O . CYS A 1 183 ? 113.009 27.432 22.298 1.00 22.14 180 CYS A O 1
ATOM 3015 N N . SER A 1 184 ? 111.685 27.514 24.095 1.00 23.70 181 SER A N 1
ATOM 3016 C CA . SER A 1 184 ? 112.140 28.811 24.585 1.00 26.11 181 SER A CA 1
ATOM 3017 C C . SER A 1 184 ? 112.472 28.660 26.060 1.00 28.72 181 SER A C 1
ATOM 3018 O O . SER A 1 184 ? 111.724 28.002 26.800 1.00 29.72 181 SER A O 1
ATOM 3026 N N . MET A 1 185 ? 113.582 29.274 26.491 1.00 26.17 182 MET A N 1
ATOM 3027 C CA A MET A 1 185 ? 114.020 29.223 27.888 0.80 30.04 182 MET A CA 1
ATOM 3028 C CA B MET A 1 185 ? 114.038 29.217 27.880 0.20 30.22 182 MET A CA 1
ATOM 3029 C C . MET A 1 185 ? 114.481 30.602 28.339 1.00 33.14 182 MET A C 1
ATOM 3030 O O . MET A 1 185 ? 115.097 31.342 27.560 1.00 30.37 182 MET A O 1
ATOM 3057 N N . PRO A 1 186 ? 114.200 30.982 29.588 1.00 34.23 183 PRO A N 1
ATOM 3058 C CA . PRO A 1 186 ? 114.685 32.280 30.083 1.00 36.81 183 PRO A CA 1
ATOM 3059 C C . PRO A 1 186 ? 116.166 32.207 30.390 1.00 35.78 183 PRO A C 1
ATOM 3060 O O . PRO A 1 186 ? 116.674 31.186 30.867 1.00 35.09 183 PRO A O 1
ATOM 3071 N N . ILE A 1 187 ? 116.883 33.280 30.066 1.00 35.21 184 ILE A N 1
ATOM 3072 C CA A ILE A 1 187 ? 118.290 33.284 30.430 0.66 36.52 184 ILE A CA 1
ATOM 3073 C CA B ILE A 1 187 ? 118.324 33.389 30.297 0.34 36.61 184 ILE A CA 1
ATOM 3074 C C . ILE A 1 187 ? 118.661 34.464 31.329 1.00 38.97 184 ILE A C 1
ATOM 3075 O O . ILE A 1 187 ? 119.836 34.605 31.689 1.00 41.03 184 ILE A O 1
ATOM 3106 N N . GLY A 1 188 ? 117.687 35.249 31.766 1.00 41.21 185 GLY A N 1
ATOM 3107 C CA . GLY A 1 188 ? 117.935 36.223 32.823 1.00 49.38 185 GLY A CA 1
ATOM 3108 C C . GLY A 1 188 ? 118.804 37.398 32.438 1.00 53.85 185 GLY A C 1
ATOM 3109 O O . GLY A 1 188 ? 119.398 38.036 33.317 1.00 51.53 185 GLY A O 1
ATOM 3113 N N . GLN A 1 189 ? 118.900 37.697 31.146 1.00 51.45 186 GLN A N 1
ATOM 3114 C CA . GLN A 1 189 ? 119.643 38.829 30.615 1.00 52.21 186 GLN A CA 1
ATOM 3115 C C . GLN A 1 189 ? 118.776 39.439 29.522 1.00 52.46 186 GLN A C 1
ATOM 3116 O O . GLN A 1 189 ? 118.085 38.712 28.800 1.00 44.54 186 GLN A O 1
ATOM 3130 N N . SER A 1 190 ? 118.803 40.762 29.401 1.00 49.83 187 SER A N 1
ATOM 3131 C CA . SER A 1 190 ? 118.051 41.439 28.349 1.00 48.44 187 SER A CA 1
ATOM 3132 C C . SER A 1 190 ? 118.847 41.343 27.056 1.00 44.10 187 SER A C 1
ATOM 3133 O O . SER A 1 190 ? 119.992 41.804 26.991 1.00 45.71 187 SER A O 1
ATOM 3141 N N . LEU A 1 191 ? 118.256 40.723 26.044 1.00 38.36 188 LEU A N 1
ATOM 3142 C CA . LEU A 1 191 ? 118.943 40.403 24.810 1.00 38.81 188 LEU A CA 1
ATOM 3143 C C . LEU A 1 191 ? 118.386 41.184 23.631 1.00 34.19 188 LEU A C 1
ATOM 3144 O O . LEU A 1 191 ? 117.176 41.415 23.566 1.00 38.22 188 LEU A O 1
ATOM 3160 N N . PRO A 1 192 ? 119.238 41.593 22.699 1.00 35.77 189 PRO A N 1
ATOM 3161 C CA . PRO A 1 192 ? 118.745 42.077 21.407 1.00 36.86 189 PRO A CA 1
ATOM 3162 C C . PRO A 1 192 ? 118.097 40.949 20.634 1.00 34.84 189 PRO A C 1
ATOM 3163 O O . PRO A 1 192 ? 118.380 39.768 20.837 1.00 34.07 189 PRO A O 1
ATOM 3174 N N . SER A 1 193 ? 117.207 41.329 19.733 1.00 35.46 190 SER A N 1
ATOM 3175 C CA . SER A 1 193 ? 116.520 40.356 18.900 1.00 32.97 190 SER A CA 1
ATOM 3176 C C . SER A 1 193 ? 117.463 39.938 17.778 1.00 35.41 190 SER A C 1
ATOM 3177 O O . SER A 1 193 ? 117.949 40.782 17.021 1.00 40.31 190 SER A O 1
ATOM 3185 N N . HIS A 1 194 ? 117.751 38.645 17.692 1.00 31.44 191 HIS A N 1
ATOM 3186 C CA A HIS A 1 194 ? 118.623 38.114 16.653 0.65 33.43 191 HIS A CA 1
ATOM 3187 C CA B HIS A 1 194 ? 118.607 38.121 16.639 0.35 33.46 191 HIS A CA 1
ATOM 3188 C C . HIS A 1 194 ? 118.153 36.711 16.314 1.00 30.93 191 HIS A C 1
ATOM 3189 O O . HIS A 1 194 ? 117.641 36.002 17.176 1.00 28.92 191 HIS A O 1
ATOM 3216 N N . SER A 1 195 ? 118.331 36.319 15.052 1.00 28.70 192 SER A N 1
ATOM 3217 C CA . SER A 1 195 ? 117.962 34.992 14.566 1.00 29.17 192 SER A CA 1
ATOM 3218 C C . SER A 1 195 ? 119.068 34.516 13.647 1.00 29.13 192 SER A C 1
ATOM 3219 O O . SER A 1 195 ? 119.450 35.250 12.742 1.00 32.58 192 SER A O 1
ATOM 3227 N N . VAL A 1 196 ? 119.601 33.321 13.891 1.00 25.53 193 VAL A N 1
ATOM 3228 C CA . VAL A 1 196 ? 120.606 32.725 13.026 1.00 24.55 193 VAL A CA 1
ATOM 3229 C C . VAL A 1 196 ? 120.329 31.244 12.902 1.00 23.86 193 VAL A C 1
ATOM 3230 O O . VAL A 1 196 ? 119.707 30.622 13.774 1.00 24.02 193 VAL A O 1
ATOM 3243 N N . ILE A 1 197 ? 120.789 30.680 11.803 1.00 23.33 194 ILE A N 1
ATOM 3244 C CA . ILE A 1 197 ? 120.622 29.265 11.523 1.00 23.36 194 ILE A CA 1
ATOM 3245 C C . ILE A 1 197 ? 121.970 28.577 11.698 1.00 23.14 194 ILE A C 1
ATOM 3246 O O . ILE A 1 197 ? 122.938 28.907 11.005 1.00 23.41 194 ILE A O 1
ATOM 3262 N N . VAL A 1 198 ? 122.006 27.594 12.583 1.00 22.42 195 VAL A N 1
ATOM 3263 C CA . VAL A 1 198 ? 123.212 26.828 12.882 1.00 21.48 195 VAL A CA 1
ATOM 3264 C C . VAL A 1 198 ? 123.122 25.518 12.104 1.00 23.39 195 VAL A C 1
ATOM 3265 O O . VAL A 1 198 ? 122.116 24.807 12.238 1.00 21.83 195 VAL A O 1
ATOM 3278 N N . PRO A 1 199 ? 124.128 25.175 11.303 1.00 24.11 196 PRO A N 1
ATOM 3279 C CA . PRO A 1 199 ? 124.039 23.927 10.529 1.00 23.76 196 PRO A CA 1
ATOM 3280 C C . PRO A 1 199 ? 123.992 22.684 11.410 1.00 25.74 196 PRO A C 1
ATOM 3281 O O . PRO A 1 199 ? 124.482 22.669 12.537 1.00 23.66 196 PRO A O 1
ATOM 3292 N N . ARG A 1 200 ? 123.384 21.637 10.864 1.00 26.24 197 ARG A N 1
ATOM 3293 C CA A ARG A 1 200 ? 123.227 20.377 11.577 0.49 27.59 197 ARG A CA 1
ATOM 3294 C CA B ARG A 1 200 ? 123.226 20.377 11.576 0.51 27.59 197 ARG A CA 1
ATOM 3295 C C . ARG A 1 200 ? 124.515 19.932 12.255 1.00 27.35 197 ARG A C 1
ATOM 3296 O O . ARG A 1 200 ? 124.507 19.533 13.423 1.00 25.73 197 ARG A O 1
ATOM 3337 N N . LYS A 1 201 ? 125.639 19.936 11.519 1.00 27.29 198 LYS A N 1
ATOM 3338 C CA . LYS A 1 201 ? 126.846 19.420 12.135 1.00 30.30 198 LYS A CA 1
ATOM 3339 C C . LYS A 1 201 ? 127.338 20.341 13.236 1.00 27.19 198 LYS A C 1
ATOM 3340 O O . LYS A 1 201 ? 128.013 19.881 14.161 1.00 30.50 198 LYS A O 1
ATOM 3359 N N . GLY A 1 202 ? 126.996 21.622 13.162 1.00 25.44 199 GLY A N 1
ATOM 3360 C CA . GLY A 1 202 ? 127.344 22.540 14.235 1.00 26.26 199 GLY A CA 1
ATOM 3361 C C . GLY A 1 202 ? 126.532 22.280 15.492 1.00 24.26 199 GLY A C 1
ATOM 3362 O O . GLY A 1 202 ? 127.047 22.346 16.607 1.00 25.32 199 GLY A O 1
ATOM 3366 N N . VAL A 1 203 ? 125.248 21.939 15.323 1.00 23.05 200 VAL A N 1
ATOM 3367 C CA . VAL A 1 203 ? 124.427 21.579 16.480 1.00 23.45 200 VAL A CA 1
ATOM 3368 C C . VAL A 1 203 ? 124.986 20.348 17.180 1.00 24.04 200 VAL A C 1
ATOM 3369 O O . VAL A 1 203 ? 125.052 20.277 18.411 1.00 25.80 200 VAL A O 1
ATOM 3382 N N . ILE A 1 204 ? 125.377 19.348 16.381 1.00 25.62 201 ILE A N 1
ATOM 3383 C CA . ILE A 1 204 ? 125.920 18.106 16.923 1.00 29.37 201 ILE A CA 1
ATOM 3384 C C . ILE A 1 204 ? 127.195 18.378 17.702 1.00 30.59 201 ILE A C 1
ATOM 3385 O O . ILE A 1 204 ? 127.392 17.876 18.822 1.00 29.19 201 ILE A O 1
ATOM 3401 N N . GLU A 1 205 ? 128.090 19.177 17.123 1.00 28.28 202 GLU A N 1
ATOM 3402 C CA . GLU A 1 205 ? 129.333 19.497 17.823 1.00 31.58 202 GLU A CA 1
ATOM 3403 C C . GLU A 1 205 ? 129.060 20.251 19.121 1.00 31.85 202 GLU A C 1
ATOM 3404 O O . GLU A 1 205 ? 129.680 19.976 20.157 1.00 33.99 202 GLU A O 1
ATOM 3416 N N . LEU A 1 206 ? 128.175 21.249 19.072 1.00 29.36 203 LEU A N 1
ATOM 3417 C CA A LEU A 1 206 ? 127.831 21.978 20.285 0.68 27.32 203 LEU A CA 1
ATOM 3418 C CA B LEU A 1 206 ? 127.816 21.981 20.281 0.32 27.35 203 LEU A CA 1
ATOM 3419 C C . LEU A 1 206 ? 127.384 21.017 21.374 1.00 30.26 203 LEU A C 1
ATOM 3420 O O . LEU A 1 206 ? 127.780 21.151 22.545 1.00 31.61 203 LEU A O 1
ATOM 3451 N N . MET A 1 207 ? 126.572 20.028 21.009 1.00 28.15 204 MET A N 1
ATOM 3452 C CA . MET A 1 207 ? 126.141 19.045 22.000 1.00 31.88 204 MET A CA 1
ATOM 3453 C C . MET A 1 207 ? 127.314 18.268 22.566 1.00 36.59 204 MET A C 1
ATOM 3454 O O . MET A 1 207 ? 127.331 17.952 23.763 1.00 35.87 204 MET A O 1
ATOM 3468 N N . ARG A 1 208 ? 128.321 17.966 21.742 1.00 34.61 205 ARG A N 1
ATOM 3469 C CA . ARG A 1 208 ? 129.457 17.221 22.271 1.00 38.83 205 ARG A CA 1
ATOM 3470 C C . ARG A 1 208 ? 130.188 17.985 23.365 1.00 37.99 205 ARG A C 1
ATOM 3471 O O . ARG A 1 208 ? 130.920 17.381 24.147 1.00 39.32 205 ARG A O 1
ATOM 3492 N N . MET A 1 209 ? 130.042 19.303 23.417 1.00 32.89 206 MET A N 1
ATOM 3493 C CA . MET A 1 209 ? 130.790 20.094 24.364 1.00 37.40 206 MET A CA 1
ATOM 3494 C C . MET A 1 209 ? 130.103 20.220 25.714 1.00 41.47 206 MET A C 1
ATOM 3495 O O . MET A 1 209 ? 130.724 20.708 26.663 1.00 40.83 206 MET A O 1
ATOM 3509 N N . LEU A 1 210 ? 128.818 19.892 25.782 1.00 39.23 207 LEU A N 1
ATOM 3510 C CA . LEU A 1 210 ? 127.988 20.205 26.947 1.00 44.98 207 LEU A CA 1
ATOM 3511 C C . LEU A 1 210 ? 128.033 19.084 27.975 1.00 50.38 207 LEU A C 1
ATOM 3512 O O . LEU A 1 210 ? 127.005 18.650 28.486 1.00 55.55 207 LEU A O 1
ATOM 3528 N N . ASP A 1 211 ? 129.243 18.630 28.291 1.00 53.94 208 ASP A N 1
ATOM 3529 C CA . ASP A 1 211 ? 129.455 17.535 29.240 1.00 68.64 208 ASP A CA 1
ATOM 3530 C C . ASP A 1 211 ? 129.754 18.062 30.647 1.00 65.71 208 ASP A C 1
ATOM 3531 O O . ASP A 1 211 ? 128.842 18.370 31.420 1.00 50.56 208 ASP A O 1
ATOM 3540 N N . PRO A 1 216 ? 129.477 26.751 33.062 1.00 50.39 213 PRO A N 1
ATOM 3541 C CA . PRO A 1 216 ? 128.483 27.453 32.237 1.00 49.86 213 PRO A CA 1
ATOM 3542 C C . PRO A 1 216 ? 129.006 27.715 30.834 1.00 40.40 213 PRO A C 1
ATOM 3543 O O . PRO A 1 216 ? 130.181 27.533 30.588 1.00 36.58 213 PRO A O 1
ATOM 3554 N N . LEU A 1 217 ? 128.131 28.144 29.934 1.00 39.92 214 LEU A N 1
ATOM 3555 C CA . LEU A 1 217 ? 128.443 28.315 28.530 1.00 35.08 214 LEU A CA 1
ATOM 3556 C C . LEU A 1 217 ? 128.357 29.791 28.194 1.00 33.46 214 LEU A C 1
ATOM 3557 O O . LEU A 1 217 ? 127.391 30.462 28.569 1.00 34.29 214 LEU A O 1
ATOM 3573 N N . ARG A 1 218 ? 129.341 30.300 27.463 1.00 31.55 215 ARG A N 1
ATOM 3574 C CA . ARG A 1 218 ? 129.271 31.658 26.947 1.00 30.89 215 ARG A CA 1
ATOM 3575 C C . ARG A 1 218 ? 129.130 31.601 25.441 1.00 29.72 215 ARG A C 1
ATOM 3576 O O . ARG A 1 218 ? 129.921 30.939 24.773 1.00 28.06 215 ARG A O 1
ATOM 3597 N N . VAL A 1 219 ? 128.143 32.293 24.910 1.00 26.66 216 VAL A N 1
ATOM 3598 C CA . VAL A 1 219 ? 127.847 32.232 23.489 1.00 26.38 216 VAL A CA 1
ATOM 3599 C C . VAL A 1 219 ? 128.027 33.606 22.883 1.00 29.50 216 VAL A C 1
ATOM 3600 O O . VAL A 1 219 ? 127.562 34.598 23.435 1.00 32.73 216 VAL A O 1
ATOM 3613 N N . GLN A 1 220 ? 128.673 33.654 21.720 1.00 26.65 217 GLN A N 1
ATOM 3614 C CA . GLN A 1 220 ? 128.775 34.865 20.928 1.00 29.22 217 GLN A CA 1
ATOM 3615 C C . GLN A 1 220 ? 128.207 34.574 19.551 1.00 29.34 217 GLN A C 1
ATOM 3616 O O . GLN A 1 220 ? 128.647 33.636 18.883 1.00 30.15 217 GLN A O 1
ATOM 3630 N N . ILE A 1 221 ? 127.254 35.373 19.119 1.00 29.90 218 ILE A N 1
ATOM 3631 C CA . ILE A 1 221 ? 126.680 35.216 17.795 1.00 31.59 218 ILE A CA 1
ATOM 3632 C C . ILE A 1 221 ? 127.252 36.304 16.906 1.00 37.56 218 ILE A C 1
ATOM 3633 O O . ILE A 1 221 ? 127.060 37.498 17.167 1.00 40.52 218 ILE A O 1
ATOM 3649 N N . GLY A 1 222 ? 127.973 35.886 15.864 1.00 39.10 219 GLY A N 1
ATOM 3650 C CA . GLY A 1 222 ? 128.659 36.793 14.979 1.00 43.06 219 GLY A CA 1
ATOM 3651 C C . GLY A 1 222 ? 127.836 37.064 13.726 1.00 43.41 219 GLY A C 1
ATOM 3652 O O . GLY A 1 222 ? 126.706 36.621 13.577 1.00 39.53 219 GLY A O 1
ATOM 3656 N N . SER A 1 223 ? 128.449 37.821 12.819 1.00 50.43 220 SER A N 1
ATOM 3657 C CA . SER A 1 223 ? 127.767 38.159 11.573 1.00 55.68 220 SER A CA 1
ATOM 3658 C C . SER A 1 223 ? 127.465 36.898 10.771 1.00 44.29 220 SER A C 1
ATOM 3659 O O . SER A 1 223 ? 126.335 36.690 10.307 1.00 43.13 220 SER A O 1
ATOM 3667 N N . ASN A 1 224 ? 128.465 36.027 10.638 1.00 42.77 221 ASN A N 1
ATOM 3668 C CA . ASN A 1 224 ? 128.391 34.838 9.807 1.00 37.99 221 ASN A CA 1
ATOM 3669 C C . ASN A 1 224 ? 128.814 33.579 10.546 1.00 34.20 221 ASN A C 1
ATOM 3670 O O . ASN A 1 224 ? 128.970 32.533 9.907 1.00 31.33 221 ASN A O 1
ATOM 3681 N N . ASN A 1 225 ? 129.008 33.661 11.863 1.00 33.22 222 ASN A N 1
ATOM 3682 C CA . ASN A 1 225 ? 129.506 32.545 12.648 1.00 30.26 222 ASN A CA 1
ATOM 3683 C C . ASN A 1 225 ? 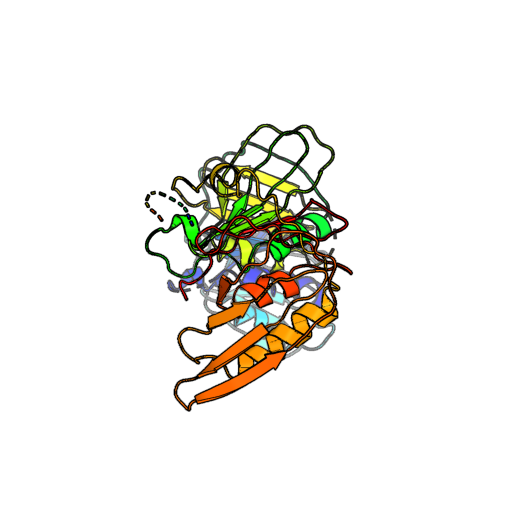128.914 32.622 14.049 1.00 27.68 222 ASN A C 1
ATOM 3684 O O . ASN A 1 225 ? 128.455 33.672 14.497 1.00 30.66 222 ASN A O 1
ATOM 3695 N N . ILE A 1 226 ? 128.957 31.493 14.751 1.00 26.37 223 ILE A N 1
ATOM 3696 C CA . ILE A 1 226 ? 128.582 31.413 16.153 1.00 24.41 223 ILE A CA 1
ATOM 3697 C C . ILE A 1 226 ? 129.747 30.762 16.886 1.00 24.90 223 ILE A C 1
ATOM 3698 O O . ILE A 1 226 ? 130.413 29.885 16.342 1.00 23.39 223 ILE A O 1
ATOM 3714 N N . ARG A 1 227 ? 129.978 31.192 18.119 1.00 25.66 224 ARG A N 1
ATOM 3715 C CA . ARG A 1 227 ? 131.098 30.751 18.933 1.00 26.41 224 ARG A CA 1
ATOM 3716 C C . ARG A 1 227 ? 130.584 30.407 20.319 1.00 24.27 224 ARG A C 1
ATOM 3717 O O . ARG A 1 227 ? 129.804 31.160 20.916 1.00 25.56 224 ARG A O 1
ATOM 3738 N N . ALA A 1 228 ? 131.045 29.271 20.838 1.00 24.55 225 ALA A N 1
ATOM 3739 C CA . ALA A 1 228 ? 130.693 28.819 22.174 1.00 23.98 225 ALA A CA 1
ATOM 3740 C C . ALA A 1 228 ? 131.963 28.590 22.982 1.00 25.88 225 ALA A C 1
ATOM 3741 O O . ALA A 1 228 ? 132.879 27.908 22.514 1.00 23.68 225 ALA A O 1
ATOM 3748 N N . HIS A 1 229 ? 131.980 29.123 24.194 1.00 23.84 226 HIS A N 1
ATOM 3749 C CA . HIS A 1 229 ? 133.089 28.951 25.128 1.00 25.71 226 HIS A CA 1
ATOM 3750 C C . HIS A 1 229 ? 132.624 28.072 26.277 1.00 26.81 226 HIS A C 1
ATOM 3751 O O . HIS A 1 229 ? 131.693 28.433 27.007 1.00 28.06 226 HIS A O 1
ATOM 3766 N N . VAL A 1 230 ? 133.299 26.941 26.469 1.00 25.80 227 VAL A N 1
ATOM 3767 C CA . VAL A 1 230 ? 132.953 25.966 27.502 1.00 29.95 227 VAL A CA 1
ATOM 3768 C C . VAL A 1 230 ? 134.268 25.538 28.140 1.00 32.05 227 VAL A C 1
ATOM 3769 O O . VAL A 1 230 ? 135.058 24.824 27.506 1.00 29.50 227 VAL A O 1
ATOM 3782 N N . GLY A 1 231 ? 134.514 25.974 29.376 1.00 31.01 228 GLY A N 1
ATOM 3783 C CA . GLY A 1 231 ? 135.749 25.597 30.051 1.00 34.71 228 GLY A CA 1
ATOM 3784 C C . GLY A 1 231 ? 136.961 26.050 29.248 1.00 32.81 228 GLY A C 1
ATOM 3785 O O . GLY A 1 231 ? 137.106 27.231 28.920 1.00 34.02 228 GLY A O 1
ATOM 3789 N N . ASP A 1 232 ? 137.859 25.116 28.918 1.00 29.73 229 ASP A N 1
ATOM 3790 C CA . ASP A 1 232 ? 139.038 25.462 28.135 1.00 30.31 229 ASP A CA 1
ATOM 3791 C C . ASP A 1 232 ? 138.870 25.119 26.652 1.00 27.17 229 ASP A C 1
ATOM 3792 O O . ASP A 1 232 ? 139.869 24.899 25.956 1.00 26.50 229 ASP A O 1
ATOM 3801 N N . PHE A 1 233 ? 137.625 25.118 26.160 1.00 24.72 230 PHE A N 1
ATOM 3802 C CA . PHE A 1 233 ? 137.309 24.859 24.767 1.00 24.31 230 PHE A CA 1
ATOM 3803 C C . PHE A 1 233 ? 136.619 26.066 24.139 1.00 24.54 230 PHE A C 1
ATOM 3804 O O . PHE A 1 233 ? 135.842 26.771 24.788 1.00 26.25 230 PHE A O 1
ATOM 3821 N N . ILE A 1 234 ? 136.873 26.277 22.861 1.00 25.10 231 ILE A N 1
ATOM 3822 C CA . ILE A 1 234 ? 136.139 27.261 22.076 1.00 22.77 231 ILE A CA 1
ATOM 3823 C C . ILE A 1 234 ? 135.707 26.594 20.791 1.00 24.29 231 ILE A C 1
ATOM 3824 O O . ILE A 1 234 ? 136.543 26.099 20.025 1.00 24.61 231 ILE A O 1
ATOM 3840 N N . PHE A 1 235 ? 134.401 26.605 20.530 1.00 23.07 232 PHE A N 1
ATOM 3841 C CA . PHE A 1 235 ? 133.864 26.051 19.299 1.00 26.70 232 PHE A CA 1
ATOM 3842 C C . PHE A 1 235 ? 133.306 27.164 18.428 1.00 24.65 232 PHE A C 1
ATOM 3843 O O . PHE A 1 235 ? 132.618 28.055 18.928 1.00 24.38 232 PHE A O 1
ATOM 3860 N N . THR A 1 236 ? 133.630 27.119 17.127 1.00 22.97 233 THR A N 1
ATOM 3861 C CA . THR A 1 236 ? 133.110 28.100 16.182 1.00 25.27 233 THR A CA 1
ATOM 3862 C C . THR A 1 236 ? 132.492 27.410 14.983 1.00 26.82 233 THR A C 1
ATOM 3863 O O . THR A 1 236 ? 133.056 26.448 14.449 1.00 24.16 233 THR A O 1
ATOM 3874 N N . SER A 1 237 ? 131.321 27.903 14.540 1.00 24.29 234 SER A N 1
ATOM 3875 C CA . SER A 1 237 ? 130.674 27.341 13.370 1.00 24.56 234 SER A CA 1
ATOM 3876 C C . SER A 1 237 ? 130.208 28.456 12.453 1.00 25.61 234 SER A C 1
ATOM 3877 O O . SER A 1 237 ? 129.778 29.525 12.911 1.00 25.78 234 SER A O 1
ATOM 3885 N N . LYS A 1 238 ? 130.297 28.203 11.153 1.00 27.58 235 LYS A N 1
ATOM 3886 C CA . LYS A 1 238 ? 129.656 29.083 10.207 1.00 27.17 235 LYS A CA 1
ATOM 3887 C C . LYS A 1 238 ? 128.152 28.960 10.381 1.00 25.51 235 LYS A C 1
ATOM 3888 O O . LYS A 1 238 ? 127.642 27.920 10.806 1.00 28.12 235 LYS A O 1
ATOM 3907 N N . LEU A 1 239 ? 127.448 30.035 10.051 1.00 27.32 236 LEU A N 1
ATOM 3908 C CA . LEU A 1 239 ? 125.992 30.072 10.038 1.00 25.42 236 LEU A CA 1
ATOM 3909 C C . LEU A 1 239 ? 125.479 29.795 8.636 1.00 27.90 236 LEU A C 1
ATOM 3910 O O . LEU A 1 239 ? 126.202 29.906 7.653 1.00 28.03 236 LEU A O 1
ATOM 3926 N N . VAL A 1 240 ? 124.221 29.413 8.550 1.00 26.87 237 VAL A N 1
ATOM 3927 C CA . VAL A 1 240 ? 123.599 29.096 7.271 1.00 26.62 237 VAL A CA 1
ATOM 3928 C C . VAL A 1 240 ? 122.842 30.313 6.765 1.00 30.50 237 VAL A C 1
ATOM 3929 O O . VAL A 1 240 ? 122.128 30.987 7.514 1.00 30.41 237 VAL A O 1
ATOM 3942 N N . ASP A 1 241 ? 122.994 30.599 5.475 1.00 30.07 238 ASP A N 1
ATOM 3943 C CA . ASP A 1 241 ? 122.173 31.636 4.865 1.00 38.94 238 ASP A CA 1
ATOM 3944 C C . ASP A 1 241 ? 120.776 31.104 4.577 1.00 40.92 238 ASP A C 1
ATOM 3945 O O . ASP A 1 241 ? 120.535 29.895 4.501 1.00 45.69 238 ASP A O 1
ATOM 3954 N N . GLY A 1 242 ? 119.842 32.020 4.448 1.00 40.07 239 GLY A N 1
ATOM 3955 C CA . GLY A 1 242 ? 118.510 31.635 4.082 1.00 42.47 239 GLY A CA 1
ATOM 3956 C C . GLY A 1 242 ? 117.524 32.222 5.055 1.00 39.25 239 GLY A C 1
ATOM 3957 O O . GLY A 1 242 ? 117.903 32.647 6.151 1.00 40.35 239 GLY A O 1
ATOM 3961 N N . ARG A 1 243 ? 116.267 32.265 4.630 1.00 41.60 240 ARG A N 1
ATOM 3962 C CA . ARG A 1 243 ? 115.163 32.745 5.445 1.00 40.26 240 ARG A CA 1
ATOM 3963 C C . ARG A 1 243 ? 114.526 31.538 6.105 1.00 33.70 240 ARG A C 1
ATOM 3964 O O . ARG A 1 243 ? 113.807 30.778 5.449 1.00 36.28 240 ARG A O 1
ATOM 3968 N N . PHE A 1 244 ? 114.742 31.386 7.416 1.00 28.69 241 PHE A N 1
ATOM 3969 C CA . PHE A 1 244 ? 114.093 30.313 8.137 1.00 26.22 241 PHE A CA 1
ATOM 3970 C C . PHE A 1 244 ? 112.622 30.653 8.355 1.00 24.74 241 PHE A C 1
ATOM 3971 O O . PHE A 1 244 ? 112.289 31.811 8.584 1.00 27.16 241 PHE A O 1
ATOM 3988 N N . PRO A 1 245 ? 111.721 29.684 8.304 1.00 23.53 242 PRO A N 1
ATOM 3989 C CA . PRO A 1 245 ? 110.306 30.009 8.480 1.00 25.77 242 PRO A CA 1
ATOM 3990 C C . PRO A 1 245 ? 110.011 30.506 9.890 1.00 25.18 242 PRO A C 1
ATOM 3991 O O . PRO A 1 245 ? 110.725 30.219 10.847 1.00 26.74 242 PRO A O 1
ATOM 4002 N N . ASP A 1 246 ? 108.929 31.277 9.982 1.00 26.12 243 ASP A N 1
ATOM 4003 C CA . ASP A 1 246 ? 108.480 31.914 11.216 1.00 28.53 243 ASP A CA 1
ATOM 4004 C C . ASP A 1 246 ? 107.533 30.951 11.906 1.00 27.52 243 ASP A C 1
ATOM 4005 O O . ASP A 1 246 ? 106.412 30.729 11.430 1.00 25.27 243 ASP A O 1
ATOM 4014 N N . TYR A 1 247 ? 107.977 30.381 13.030 1.00 26.03 244 TYR A N 1
ATOM 4015 C CA . TYR A 1 247 ? 107.145 29.397 13.721 1.00 24.92 244 TYR A CA 1
ATOM 4016 C C . TYR A 1 247 ? 105.812 29.991 14.144 1.00 26.35 244 TYR A C 1
ATOM 4017 O O . TYR A 1 247 ? 104.826 29.252 14.275 1.00 28.00 244 TYR A O 1
ATOM 4035 N N . ARG A 1 248 ? 105.765 31.307 14.372 1.00 25.70 245 ARG A N 1
ATOM 4036 C CA . ARG A 1 248 ? 104.522 31.929 14.815 1.00 27.08 245 ARG A CA 1
ATOM 4037 C C . ARG A 1 248 ? 103.430 31.774 13.770 1.00 30.15 245 ARG A C 1
ATOM 4038 O O . ARG A 1 248 ? 102.232 31.800 14.106 1.00 30.08 245 ARG A O 1
ATOM 4059 N N . ARG A 1 249 ? 103.810 31.647 12.496 1.00 28.89 246 ARG A N 1
ATOM 4060 C CA . ARG A 1 249 ? 102.842 31.495 11.423 1.00 31.72 246 ARG A CA 1
ATOM 4061 C C . ARG A 1 249 ? 102.478 30.043 11.194 1.00 29.87 246 ARG A C 1
ATOM 4062 O O . ARG A 1 249 ? 101.554 29.757 10.426 1.00 34.76 246 ARG A O 1
ATOM 4083 N N . VAL A 1 250 ? 103.200 29.121 11.824 1.00 28.02 247 VAL A N 1
ATOM 4084 C CA . VAL A 1 250 ? 102.947 27.706 11.645 1.00 25.86 247 VAL A CA 1
ATOM 4085 C C . VAL A 1 250 ? 102.059 27.165 12.761 1.00 29.74 247 VAL A C 1
ATOM 4086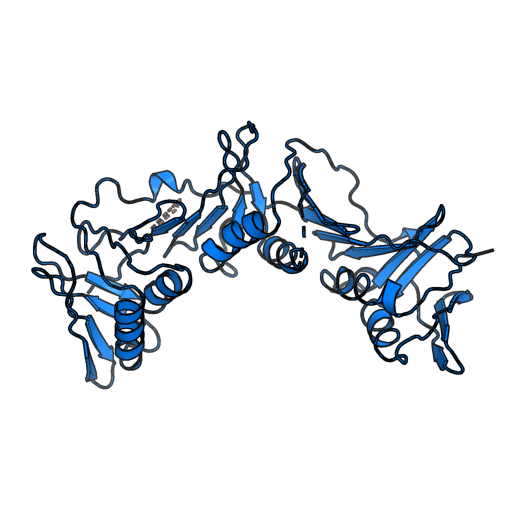 O O . VAL A 1 250 ? 101.307 26.209 12.554 1.00 30.60 247 VAL A O 1
ATOM 4099 N N . LEU A 1 251 ? 102.134 27.755 13.944 1.00 29.16 248 LEU A N 1
ATOM 4100 C CA . LEU A 1 251 ? 101.302 27.275 15.034 1.00 28.85 248 LEU A CA 1
ATOM 4101 C C . LEU A 1 251 ? 99.827 27.383 14.656 1.00 29.59 248 LEU A C 1
ATOM 4102 O O . LEU A 1 251 ? 99.406 28.407 14.108 1.00 31.49 248 LEU A O 1
ATOM 4118 N N . PRO A 1 252 ? 99.011 26.389 14.986 1.00 28.86 249 PRO A N 1
ATOM 4119 C CA . PRO A 1 252 ? 97.579 26.503 14.700 1.00 31.32 249 PRO A CA 1
ATOM 4120 C C . PRO A 1 252 ? 96.992 27.718 15.401 1.00 32.99 249 PRO A C 1
ATOM 4121 O O . PRO A 1 252 ? 97.337 28.027 16.542 1.00 31.49 249 PRO A O 1
ATOM 4132 N N . LYS A 1 253 ? 96.055 28.385 14.729 1.00 35.40 250 LYS A N 1
ATOM 4133 C CA . LYS A 1 253 ? 95.617 29.685 15.222 1.00 40.47 250 LYS A CA 1
ATOM 4134 C C . LYS A 1 253 ? 94.680 29.557 16.419 1.00 41.20 250 LYS A C 1
ATOM 4135 O O . LYS A 1 253 ? 94.857 30.253 17.426 1.00 44.08 250 LYS A O 1
ATOM 4154 N N . ASN A 1 254 ? 93.680 28.686 16.342 1.00 32.61 251 ASN A N 1
ATOM 4155 C CA . ASN A 1 254 ? 92.696 28.549 17.420 1.00 35.25 251 ASN A CA 1
ATOM 4156 C C . ASN A 1 254 ? 92.345 27.082 17.599 1.00 35.49 251 ASN A C 1
ATOM 4157 O O . ASN A 1 254 ? 91.228 26.653 17.301 1.00 36.11 251 ASN A O 1
ATOM 4168 N N . PRO A 1 255 ? 93.292 26.283 18.072 1.00 32.67 252 PRO A N 1
ATOM 4169 C CA . PRO A 1 255 ? 93.058 24.838 18.190 1.00 33.59 252 PRO A CA 1
ATOM 4170 C C . PRO A 1 255 ? 92.180 24.545 19.381 1.00 40.66 252 PRO A C 1
ATOM 4171 O O . PRO A 1 255 ? 92.682 24.202 20.461 1.00 45.06 252 PRO A O 1
ATOM 4182 N N . ASP A 1 256 ? 90.868 24.634 19.150 1.00 37.48 253 ASP A N 1
ATOM 4183 C CA . ASP A 1 256 ? 89.881 24.676 20.216 1.00 47.76 253 ASP A CA 1
ATOM 4184 C C . ASP A 1 256 ? 89.708 23.339 20.930 1.00 47.41 253 ASP A C 1
ATOM 4185 O O . ASP A 1 256 ? 89.335 23.327 22.111 1.00 53.02 253 ASP A O 1
ATOM 4194 N N . LYS A 1 257 ? 89.925 22.214 20.245 1.00 34.58 254 LYS A N 1
ATOM 4195 C CA . LYS A 1 257 ? 89.577 20.901 20.782 1.00 29.13 254 LYS A CA 1
ATOM 4196 C C . LYS A 1 257 ? 90.800 20.383 21.520 1.00 30.39 254 LYS A C 1
ATOM 4197 O O . LYS A 1 257 ? 91.807 20.087 20.893 1.00 27.54 254 LYS A O 1
ATOM 4216 N N . HIS A 1 258 ? 90.719 20.293 22.849 1.00 28.47 255 HIS A N 1
ATOM 4217 C CA . HIS A 1 258 ? 91.860 19.953 23.689 1.00 29.26 255 HIS A CA 1
ATOM 4218 C C . HIS A 1 258 ? 91.682 18.558 24.258 1.00 24.98 255 HIS A C 1
ATOM 4219 O O . HIS A 1 258 ? 90.673 18.281 24.911 1.00 24.91 255 HIS A O 1
ATOM 4233 N N . LEU A 1 259 ? 92.686 17.710 24.043 1.00 19.56 256 LEU A N 1
ATOM 4234 C CA . LEU A 1 259 ? 92.735 16.364 24.594 1.00 22.93 256 LEU A CA 1
ATOM 4235 C C . LEU A 1 259 ? 93.934 16.288 25.531 1.00 21.81 256 LEU A C 1
ATOM 4236 O O . LEU A 1 259 ? 95.031 16.700 25.151 1.00 22.39 256 LEU A O 1
ATOM 4252 N N . GLU A 1 260 ? 93.726 15.749 26.734 1.00 21.35 257 GLU A N 1
ATOM 4253 C CA . GLU A 1 260 ? 94.834 15.521 27.660 1.00 21.75 257 GLU A CA 1
ATOM 4254 C C . GLU A 1 260 ? 94.908 14.033 27.981 1.00 23.40 257 GLU A C 1
ATOM 4255 O O . GLU A 1 260 ? 93.881 13.399 28.204 1.00 21.86 257 GLU A O 1
ATOM 4267 N N . ALA A 1 261 ? 96.120 13.489 28.029 1.00 20.30 258 ALA A N 1
ATOM 4268 C CA . ALA A 1 261 ? 96.301 12.065 28.313 1.00 19.26 258 ALA A CA 1
ATOM 4269 C C . ALA A 1 261 ? 97.629 11.865 29.020 1.00 22.53 258 ALA A C 1
ATOM 4270 O O . ALA A 1 261 ? 98.548 12.685 28.901 1.00 21.52 258 ALA A O 1
ATOM 4277 N N . GLY A 1 262 ? 97.739 10.758 29.760 1.00 22.37 259 GLY A N 1
ATOM 4278 C CA . GLY A 1 262 ? 99.041 10.396 30.299 1.00 23.95 259 GLY A CA 1
ATOM 4279 C C . GLY A 1 262 ? 100.064 10.119 29.217 1.00 25.23 259 GLY A C 1
ATOM 4280 O O . GLY A 1 262 ? 99.759 9.407 28.253 1.00 24.37 259 GLY A O 1
ATOM 4284 N N . CYS A 1 263 ? 101.287 10.668 29.350 1.00 24.67 260 CYS A N 1
ATOM 4285 C CA . CYS A 1 263 ? 102.270 10.561 28.274 1.00 25.42 260 CYS A CA 1
ATOM 4286 C C . CYS A 1 263 ? 102.714 9.108 28.078 1.00 25.29 260 CYS A C 1
ATOM 4287 O O . CYS A 1 263 ? 102.779 8.622 26.946 1.00 25.72 260 CYS A O 1
ATOM 4295 N N . ASP A 1 264 ? 103.013 8.389 29.177 1.00 30.25 261 ASP A N 1
ATOM 4296 C CA . ASP A 1 264 ? 103.458 7.004 29.041 1.00 32.24 261 ASP A CA 1
ATOM 4297 C C . ASP A 1 264 ? 102.396 6.136 28.355 1.00 28.71 261 ASP A C 1
ATOM 4298 O O . ASP A 1 264 ? 102.691 5.403 27.404 1.00 27.96 261 ASP A O 1
ATOM 4307 N N . LEU A 1 265 ? 101.147 6.192 28.839 1.00 25.62 262 LEU A N 1
ATOM 4308 C CA . LEU A 1 265 ? 100.114 5.345 28.242 1.00 25.30 262 LEU A CA 1
ATOM 4309 C C . LEU A 1 265 ? 99.892 5.685 26.774 1.00 23.68 262 LEU A C 1
ATOM 4310 O O . LEU A 1 265 ? 99.717 4.789 25.936 1.00 23.08 262 LEU A O 1
ATOM 4326 N N . LEU A 1 266 ? 99.895 6.967 26.439 1.00 22.65 263 LEU A N 1
ATOM 4327 C CA . LEU A 1 266 ? 99.681 7.360 25.050 1.00 22.08 263 LEU A CA 1
ATOM 4328 C C . LEU A 1 266 ? 100.836 6.886 24.170 1.00 22.96 263 LEU A C 1
ATOM 4329 O O . LEU A 1 266 ? 100.629 6.314 23.095 1.00 21.62 263 LEU A O 1
ATOM 4345 N N . LYS A 1 267 ? 102.062 7.079 24.640 1.00 20.26 264 LYS A N 1
ATOM 4346 C CA . LYS A 1 267 ? 103.225 6.647 23.866 1.00 25.62 264 LYS A CA 1
ATOM 4347 C C . LYS A 1 267 ? 103.222 5.134 23.669 1.00 22.91 264 LYS A C 1
ATOM 4348 O O . LYS A 1 267 ? 103.468 4.639 22.565 1.00 22.39 264 LYS A O 1
ATOM 4367 N N . GLN A 1 268 ? 102.941 4.386 24.728 1.00 22.18 265 GLN A N 1
ATOM 4368 C CA . GLN A 1 268 ? 102.921 2.932 24.632 1.00 21.69 265 GLN A CA 1
ATOM 4369 C C . GLN A 1 268 ? 101.833 2.446 23.684 1.00 21.83 265 GLN A C 1
ATOM 4370 O O . GLN A 1 268 ? 102.048 1.468 22.957 1.00 23.12 265 GLN A O 1
ATOM 4384 N N . ALA A 1 269 ? 100.688 3.137 23.643 1.00 19.86 266 ALA A N 1
ATOM 4385 C CA . ALA A 1 269 ? 99.617 2.729 22.734 1.00 20.25 266 ALA A CA 1
ATOM 4386 C C . ALA A 1 269 ? 99.985 3.014 21.286 1.00 22.05 266 ALA A C 1
ATOM 4387 O O . ALA A 1 269 ? 99.747 2.171 20.414 1.00 20.97 266 ALA A O 1
ATOM 4394 N N . PHE A 1 270 ? 100.561 4.203 20.998 1.00 19.89 267 PHE A N 1
ATOM 4395 C CA . PHE A 1 270 ? 100.999 4.482 19.631 1.00 20.03 267 PHE A CA 1
ATOM 4396 C C . PHE A 1 270 ? 102.082 3.502 19.204 1.00 20.64 267 PHE A C 1
ATOM 4397 O O . PHE A 1 270 ? 102.121 3.061 18.041 1.00 21.48 267 PHE A O 1
ATOM 4414 N N . ALA A 1 271 ? 102.977 3.140 20.129 1.00 19.91 268 ALA A N 1
ATOM 4415 C CA . ALA A 1 271 ? 104.066 2.252 19.785 1.00 19.92 268 ALA A CA 1
ATOM 4416 C C . ALA A 1 271 ? 103.553 0.872 19.408 1.00 20.36 268 ALA A C 1
ATOM 4417 O O . ALA A 1 271 ? 104.081 0.251 18.488 1.00 21.61 268 ALA A O 1
ATOM 4424 N N . ARG A 1 272 ? 102.542 0.379 20.120 1.00 18.91 269 ARG A N 1
ATOM 4425 C CA . ARG A 1 272 ? 101.960 -0.925 19.782 1.00 21.70 269 ARG A CA 1
ATOM 4426 C C . ARG A 1 272 ? 101.181 -0.836 18.475 1.00 20.99 269 ARG A C 1
ATOM 4427 O O . ARG A 1 272 ? 101.323 -1.708 17.622 1.00 20.24 269 ARG A O 1
ATOM 4448 N N . ALA A 1 273 ? 100.371 0.212 18.301 1.00 19.99 270 ALA A N 1
ATOM 4449 C CA . ALA A 1 273 ? 99.615 0.322 17.047 1.00 20.62 270 ALA A CA 1
ATOM 4450 C C . ALA A 1 273 ? 100.564 0.362 15.857 1.00 20.50 270 ALA A C 1
ATOM 4451 O O . ALA A 1 273 ? 100.288 -0.227 14.804 1.00 20.74 270 ALA A O 1
ATOM 4458 N N . ALA A 1 274 ? 101.702 1.045 16.011 1.00 18.52 271 ALA A N 1
ATOM 4459 C CA . ALA A 1 274 ? 102.630 1.245 14.912 1.00 22.27 271 ALA A CA 1
ATOM 4460 C C . ALA A 1 274 ? 103.108 -0.074 14.320 1.00 21.55 271 ALA A C 1
ATOM 4461 O O . ALA A 1 274 ? 103.503 -0.122 13.153 1.00 21.11 271 ALA A O 1
ATOM 4468 N N . ILE A 1 275 ? 103.088 -1.138 15.108 1.00 19.37 272 ILE A N 1
ATOM 4469 C CA . ILE A 1 275 ? 103.614 -2.421 14.665 1.00 19.92 272 ILE A CA 1
ATOM 4470 C C . ILE A 1 275 ? 102.870 -2.891 13.427 1.00 21.43 272 ILE A C 1
ATOM 4471 O O . ILE A 1 275 ? 103.453 -3.508 12.515 1.00 21.41 272 ILE A O 1
ATOM 4487 N N . LEU A 1 276 ? 101.576 -2.618 13.378 1.00 19.54 273 LEU A N 1
ATOM 4488 C CA . LEU A 1 276 ? 100.728 -3.093 12.281 1.00 19.13 273 LEU A CA 1
ATOM 4489 C C . LEU A 1 276 ? 100.366 -1.955 11.319 1.00 20.09 273 LEU A C 1
ATOM 4490 O O . LEU A 1 276 ? 99.418 -2.089 10.529 1.00 21.42 273 LEU A O 1
ATOM 4506 N N . SER A 1 277 ? 101.162 -0.879 11.305 1.00 19.62 274 SER A N 1
ATOM 4507 C CA . SER A 1 277 ? 101.009 0.181 10.319 1.00 18.99 274 SER A CA 1
ATOM 4508 C C . SER A 1 277 ? 101.841 -0.114 9.070 1.00 20.81 274 SER A C 1
ATOM 4509 O O . SER A 1 277 ? 102.753 -0.946 9.068 1.00 20.11 274 SER A O 1
ATOM 4517 N N . ASN A 1 278 ? 101.472 0.559 7.984 1.00 21.09 275 ASN A N 1
ATOM 4518 C CA . ASN A 1 278 ? 102.203 0.459 6.729 1.00 22.51 275 ASN A CA 1
ATOM 4519 C C . ASN A 1 278 ? 103.659 0.831 6.957 1.00 25.89 275 ASN A C 1
ATOM 4520 O O . ASN A 1 278 ? 103.977 1.877 7.533 1.00 23.86 275 ASN A O 1
ATOM 4531 N N . GLU A 1 279 ? 104.530 -0.068 6.535 1.00 25.60 276 GLU A N 1
ATOM 4532 C CA A GLU A 1 279 ? 105.949 0.128 6.799 0.54 27.67 276 GLU A CA 1
ATOM 4533 C CA B GLU A 1 279 ? 105.965 0.081 6.730 0.46 27.69 276 GLU A CA 1
ATOM 4534 C C . GLU A 1 279 ? 106.499 1.348 6.080 1.00 26.89 276 GLU A C 1
ATOM 4535 O O . GLU A 1 279 ? 107.451 1.965 6.567 1.00 27.37 276 GLU A O 1
ATOM 4558 N N . LYS A 1 280 ? 105.916 1.732 4.956 1.00 25.56 277 LYS A N 1
ATOM 4559 C CA . LYS A 1 280 ? 106.390 2.894 4.226 1.00 28.12 277 LYS A CA 1
ATOM 4560 C C . LYS A 1 280 ? 105.737 4.179 4.720 1.00 32.60 277 LYS A C 1
ATOM 4561 O O . LYS A 1 280 ? 106.422 5.172 4.968 1.00 33.15 277 LYS A O 1
ATOM 4580 N N . PHE A 1 281 ? 104.414 4.184 4.862 1.00 26.67 278 PHE A N 1
ATOM 4581 C CA . PHE A 1 281 ? 103.691 5.422 5.116 1.00 27.69 278 PHE A CA 1
ATOM 4582 C C . PHE A 1 281 ? 103.367 5.623 6.580 1.00 26.50 278 PHE A C 1
ATOM 4583 O O . PHE A 1 281 ? 103.112 6.757 6.982 1.00 28.45 278 PHE A O 1
ATOM 4600 N N . ARG A 1 282 ? 103.388 4.551 7.371 1.00 24.34 279 ARG A N 1
ATOM 4601 C CA . ARG A 1 282 ? 103.322 4.613 8.825 1.00 24.75 279 ARG A CA 1
ATOM 4602 C C . ARG A 1 282 ? 102.055 5.287 9.370 1.00 21.59 279 ARG A C 1
ATOM 4603 O O . ARG A 1 282 ? 102.058 5.802 10.493 1.00 23.14 279 ARG A O 1
ATOM 4624 N N . GLY A 1 283 ? 100.946 5.230 8.642 1.00 23.54 280 GLY A N 1
ATOM 4625 C CA . GLY A 1 283 ? 99.761 5.961 9.068 1.00 22.97 280 GLY A CA 1
ATOM 4626 C C . GLY A 1 283 ? 98.991 5.232 10.159 1.00 22.95 280 GLY A C 1
ATOM 4627 O O . GLY A 1 283 ? 98.818 4.010 10.122 1.00 21.73 280 GLY A O 1
ATOM 4631 N N . VAL A 1 284 ? 98.537 6.007 11.155 1.00 20.51 281 VAL A N 1
ATOM 4632 C CA . VAL A 1 284 ? 97.571 5.521 12.143 1.00 20.93 281 VAL A CA 1
ATOM 4633 C C . VAL A 1 284 ? 96.400 6.493 12.150 1.00 20.97 281 VAL A C 1
ATOM 4634 O O . VAL A 1 284 ? 96.505 7.632 11.697 1.00 22.93 281 VAL A O 1
ATOM 4647 N N . ARG A 1 285 ? 95.251 5.995 12.613 1.00 21.88 282 ARG A N 1
ATOM 4648 C CA . ARG A 1 285 ? 93.999 6.743 12.656 1.00 20.83 282 ARG A CA 1
ATOM 4649 C C . ARG A 1 285 ? 93.629 6.970 14.117 1.00 22.84 282 ARG A C 1
ATOM 4650 O O . ARG A 1 285 ? 93.721 6.047 14.927 1.00 23.86 282 ARG A O 1
ATOM 4671 N N . LEU A 1 286 ? 93.300 8.207 14.457 1.00 21.48 283 LEU A N 1
ATOM 4672 C CA . LEU A 1 286 ? 92.829 8.554 15.796 1.00 19.68 283 LEU A CA 1
ATOM 4673 C C . LEU A 1 286 ? 91.331 8.806 15.724 1.00 20.80 283 LEU A C 1
ATOM 4674 O O . LEU A 1 286 ? 90.865 9.516 14.826 1.00 21.69 283 LEU A O 1
ATOM 4690 N N . TYR A 1 287 ? 90.557 8.237 16.651 1.00 20.41 284 TYR A N 1
ATOM 4691 C CA . TYR A 1 287 ? 89.153 8.602 16.773 1.00 22.11 284 TYR A CA 1
ATOM 4692 C C . TYR A 1 287 ? 88.978 9.163 18.168 1.00 21.84 284 TYR A C 1
ATOM 4693 O O . TYR A 1 287 ? 89.194 8.442 19.151 1.00 20.69 284 TYR A O 1
ATOM 4711 N N . VAL A 1 288 ? 88.630 10.455 18.254 1.00 20.45 285 VAL A N 1
ATOM 4712 C CA A VAL A 1 288 ? 88.455 11.149 19.524 0.61 20.56 285 VAL A CA 1
ATOM 4713 C CA B VAL A 1 288 ? 88.456 11.121 19.542 0.39 20.59 285 VAL A CA 1
ATOM 4714 C C . VAL A 1 288 ? 86.970 11.241 19.826 1.00 20.78 285 VAL A C 1
ATOM 4715 O O . VAL A 1 288 ? 86.180 11.677 18.972 1.00 20.46 285 VAL A O 1
ATOM 4740 N N . SER A 1 289 ? 86.577 10.850 21.043 1.00 19.18 286 SER A N 1
ATOM 4741 C CA . SER A 1 289 ? 85.201 10.969 21.467 1.00 19.68 286 SER A CA 1
ATOM 4742 C C . SER A 1 289 ? 85.256 11.308 22.951 1.00 19.74 286 SER A C 1
ATOM 4743 O O . SER A 1 289 ? 86.330 11.472 23.504 1.00 21.29 286 SER A O 1
ATOM 4751 N N . GLU A 1 290 ? 84.085 11.434 23.581 1.00 21.40 287 GLU A N 1
ATOM 4752 C CA . GLU A 1 290 ? 84.052 11.955 24.949 1.00 22.44 287 GLU A CA 1
ATOM 4753 C C . GLU A 1 290 ? 84.936 11.110 25.868 1.00 22.61 287 GLU A C 1
ATOM 4754 O O . GLU A 1 290 ? 84.692 9.917 26.045 1.00 22.70 287 GLU A O 1
ATOM 4766 N N . ASN A 1 291 ? 85.958 11.750 26.469 1.00 22.82 288 ASN A N 1
ATOM 4767 C CA . ASN A 1 291 ? 86.971 11.140 27.322 1.00 19.95 288 ASN A CA 1
ATOM 4768 C C . ASN A 1 291 ? 87.490 9.814 26.822 1.00 20.61 288 ASN A C 1
ATOM 4769 O O . ASN A 1 291 ? 87.802 8.917 27.611 1.00 21.39 288 ASN A O 1
ATOM 4780 N N . GLN A 1 292 ? 87.639 9.685 25.505 1.00 17.68 289 GLN A N 1
ATOM 4781 C CA . GLN A 1 292 ? 88.193 8.471 24.929 1.00 19.98 289 GLN A CA 1
ATOM 4782 C C . GLN A 1 292 ? 88.984 8.726 23.650 1.00 21.09 289 GLN A C 1
ATOM 4783 O O . GLN A 1 292 ? 88.596 9.535 22.806 1.00 21.04 289 GLN A O 1
ATOM 4797 N N . LEU A 1 293 ? 90.062 7.970 23.480 1.00 19.06 290 LEU A N 1
ATOM 4798 C CA . LEU A 1 293 ? 90.833 7.972 22.239 1.00 19.32 290 LEU A CA 1
ATOM 4799 C C . LEU A 1 293 ? 90.955 6.538 21.778 1.00 20.81 290 LEU A C 1
ATOM 4800 O O . LEU A 1 293 ? 91.340 5.661 22.559 1.00 19.63 290 LEU A O 1
ATOM 4816 N N . LYS A 1 294 ? 90.636 6.295 20.514 1.00 19.19 291 LYS A N 1
ATOM 4817 C CA A LYS A 1 294 ? 90.862 5.009 19.873 0.80 19.09 291 LYS A CA 1
ATOM 4818 C CA B LYS A 1 294 ? 90.858 5.011 19.870 0.20 20.03 291 LYS A CA 1
ATOM 4819 C C . LYS A 1 294 ? 91.907 5.204 18.782 1.00 21.65 291 LYS A C 1
ATOM 4820 O O . LYS A 1 294 ? 91.760 6.083 17.927 1.00 21.66 291 LYS A O 1
ATOM 4857 N N . ILE A 1 295 ? 92.957 4.385 18.820 1.00 19.55 292 ILE A N 1
ATOM 4858 C CA . ILE A 1 295 ? 94.012 4.381 17.813 1.00 19.14 292 ILE A CA 1
ATOM 4859 C C . ILE A 1 295 ? 93.909 3.083 17.032 1.00 20.15 292 ILE A C 1
ATOM 4860 O O . ILE A 1 295 ? 93.886 2.008 17.622 1.00 20.07 292 ILE A O 1
ATOM 4876 N N . THR A 1 296 ? 93.889 3.178 15.691 1.00 18.13 293 THR A N 1
ATOM 4877 C CA . THR A 1 296 ? 93.816 1.988 14.850 1.00 21.49 293 THR A CA 1
ATOM 4878 C C . THR A 1 296 ? 94.908 2.087 13.796 1.00 19.92 293 THR A C 1
ATOM 4879 O O . THR A 1 296 ? 95.293 3.186 13.366 1.00 22.68 293 THR A O 1
ATOM 4890 N N . ALA A 1 297 ? 95.431 0.930 13.418 1.00 20.24 294 ALA A N 1
ATOM 4891 C CA . ALA A 1 297 ? 96.431 0.826 12.356 1.00 21.63 294 ALA A CA 1
ATOM 4892 C C . ALA A 1 297 ? 96.121 -0.405 11.536 1.00 20.21 294 ALA A C 1
ATOM 4893 O O . ALA A 1 297 ? 95.683 -1.420 12.076 1.00 21.34 294 ALA A O 1
ATOM 4900 N N . ASN A 1 298 ? 96.318 -0.324 10.225 1.00 21.31 295 ASN A N 1
ATOM 4901 C CA . ASN A 1 298 ? 96.326 -1.541 9.431 1.00 22.49 295 ASN A CA 1
ATOM 4902 C C . ASN A 1 298 ? 97.395 -1.452 8.338 1.00 22.95 295 ASN A C 1
ATOM 4903 O O . ASN A 1 298 ? 97.957 -0.394 8.077 1.00 21.63 295 ASN A O 1
ATOM 4914 N N . ASN A 1 299 ? 97.650 -2.584 7.731 1.00 22.51 296 ASN A N 1
ATOM 4915 C CA . ASN A 1 299 ? 98.756 -2.649 6.756 1.00 23.64 296 ASN A CA 1
ATOM 4916 C C . ASN A 1 299 ? 98.277 -3.350 5.486 1.00 24.58 296 ASN A C 1
ATOM 4917 O O . ASN A 1 299 ? 97.110 -3.746 5.379 1.00 25.48 296 ASN A O 1
ATOM 4928 N N . PRO A 1 300 ? 99.134 -3.486 4.479 1.00 23.97 297 PRO A N 1
ATOM 4929 C CA . PRO A 1 300 ? 98.662 -4.082 3.218 1.00 29.47 297 PRO A CA 1
ATOM 4930 C C . PRO A 1 300 ? 98.300 -5.540 3.343 1.00 29.08 297 PRO A C 1
ATOM 4931 O O . PRO A 1 300 ? 97.550 -6.043 2.504 1.00 31.65 297 PRO A O 1
ATOM 4942 N N . GLU A 1 301 ? 98.808 -6.230 4.359 1.00 28.56 298 GLU A N 1
ATOM 4943 C CA . GLU A 1 301 ? 98.428 -7.596 4.687 1.00 27.99 298 GLU A CA 1
ATOM 4944 C C . GLU A 1 301 ? 97.055 -7.672 5.354 1.00 28.42 298 GLU A C 1
ATOM 4945 O O . GLU A 1 301 ? 96.607 -8.776 5.666 1.00 28.75 298 GLU A O 1
ATOM 4957 N N . GLN A 1 302 ? 96.414 -6.526 5.596 1.00 28.34 299 GLN A N 1
ATOM 4958 C CA . GLN A 1 302 ? 95.101 -6.432 6.216 1.00 27.71 299 GLN A CA 1
ATOM 4959 C C . GLN A 1 302 ? 95.122 -6.920 7.660 1.00 30.13 299 GLN A C 1
ATOM 4960 O O . GLN A 1 302 ? 94.105 -7.368 8.198 1.00 29.17 299 GLN A O 1
ATOM 4974 N N . GLU A 1 303 ? 96.294 -6.840 8.282 1.00 25.67 300 GLU A N 1
ATOM 4975 C CA . GLU A 1 303 ? 96.373 -6.931 9.745 1.00 22.57 300 GLU A CA 1
ATOM 4976 C C . GLU A 1 303 ? 95.872 -5.630 10.349 1.00 21.27 300 GLU A C 1
ATOM 4977 O O . GLU A 1 303 ? 95.881 -4.588 9.708 1.00 24.04 300 GLU A O 1
ATOM 4989 N N . GLU A 1 304 ? 95.453 -5.683 11.624 1.00 19.93 301 GLU A N 1
ATOM 4990 C CA . GLU A 1 304 ? 94.781 -4.536 12.229 1.00 21.60 301 GLU A CA 1
ATOM 4991 C C . GLU A 1 304 ? 95.158 -4.467 13.709 1.00 21.51 301 GLU A C 1
ATOM 4992 O O . GLU A 1 304 ? 95.174 -5.495 14.396 1.00 23.63 301 GLU A O 1
ATOM 5004 N N . ALA A 1 305 ? 95.483 -3.260 14.166 1.00 19.64 302 ALA A N 1
ATOM 5005 C CA . ALA A 1 305 ? 95.699 -2.990 15.584 1.00 19.53 302 ALA A CA 1
ATOM 5006 C C . ALA A 1 305 ? 94.655 -1.992 16.062 1.00 21.77 302 ALA A C 1
ATOM 5007 O O . ALA A 1 305 ? 94.250 -1.086 15.328 1.00 22.35 302 ALA A O 1
ATOM 5014 N N . GLU A 1 306 ? 94.188 -2.177 17.302 1.00 20.24 303 GLU A N 1
ATOM 5015 C CA . GLU A 1 306 ? 93.259 -1.226 17.891 1.00 19.51 303 GLU A CA 1
ATOM 5016 C C . GLU A 1 306 ? 93.659 -1.008 19.344 1.00 20.84 303 GLU A C 1
ATOM 5017 O O . GLU A 1 306 ? 93.857 -1.979 20.077 1.00 20.25 303 GLU A O 1
ATOM 5029 N N . GLU A 1 307 ? 93.808 0.257 19.734 1.00 20.07 304 GLU A N 1
ATOM 5030 C CA . GLU A 1 307 ? 94.040 0.640 21.130 1.00 18.41 304 GLU A CA 1
ATOM 5031 C C . GLU A 1 307 ? 92.962 1.615 21.592 1.00 21.11 304 GLU A C 1
ATOM 5032 O O . GLU A 1 307 ? 92.701 2.611 20.928 1.00 21.37 304 GLU A O 1
ATOM 5044 N N . ILE A 1 308 ? 92.411 1.388 22.771 1.00 20.67 305 ILE A N 1
ATOM 5045 C CA . ILE A 1 308 ? 91.435 2.306 23.366 1.00 21.98 305 ILE A CA 1
ATOM 5046 C C . ILE A 1 308 ? 92.000 2.804 24.685 1.00 23.12 305 ILE A C 1
ATOM 5047 O O . ILE A 1 308 ? 92.540 2.010 25.477 1.00 23.87 305 ILE A O 1
ATOM 5063 N N . LEU A 1 309 ? 91.976 4.130 24.864 1.00 20.12 306 LEU A N 1
ATOM 5064 C CA A LEU A 1 309 ? 92.511 4.780 26.051 0.57 23.94 306 LEU A CA 1
ATOM 5065 C CA B LEU A 1 309 ? 92.518 4.789 26.045 0.43 24.02 306 LEU A CA 1
ATOM 5066 C C . LEU A 1 309 ? 91.499 5.725 26.657 1.00 22.53 306 LEU A C 1
ATOM 5067 O O . LEU A 1 309 ? 90.803 6.428 25.927 1.00 22.86 306 LEU A O 1
ATOM 5098 N N . ASP A 1 310 ? 91.473 5.798 28.006 1.00 23.72 307 ASP A N 1
ATOM 5099 C CA . ASP A 1 310 ? 90.757 6.872 28.681 1.00 23.06 307 ASP A CA 1
ATOM 5100 C C . ASP A 1 310 ? 91.602 8.142 28.585 1.00 25.82 307 ASP A C 1
ATOM 5101 O O . ASP A 1 310 ? 92.796 8.126 28.910 1.00 27.37 307 ASP A O 1
ATOM 5110 N N . VAL A 1 311 ? 90.986 9.241 28.164 1.00 22.32 308 VAL A N 1
ATOM 5111 C CA . VAL A 1 311 ? 91.611 10.552 28.084 1.00 19.88 308 VAL A CA 1
ATOM 5112 C C . VAL A 1 311 ? 90.626 11.576 28.634 1.00 20.03 308 VAL A C 1
ATOM 5113 O O . VAL A 1 311 ? 89.506 11.239 29.020 1.00 23.03 308 VAL A O 1
ATOM 5126 N N . THR A 1 312 ? 91.076 12.827 28.719 1.00 20.59 309 THR A N 1
ATOM 5127 C CA . THR A 1 312 ? 90.211 13.953 29.036 1.00 21.79 309 THR A CA 1
ATOM 5128 C C . THR A 1 312 ? 89.916 14.690 27.736 1.00 22.35 309 THR A C 1
ATOM 5129 O O . THR A 1 312 ? 90.838 15.202 27.083 1.00 20.18 309 THR A O 1
ATOM 5140 N N . TYR A 1 313 ? 88.644 14.681 27.328 1.00 23.27 310 TYR A N 1
ATOM 5141 C CA . TYR A 1 313 ? 88.239 15.310 26.076 1.00 22.12 310 TYR A CA 1
ATOM 5142 C C . TYR A 1 313 ? 86.731 15.491 26.063 1.00 22.62 310 TYR A C 1
ATOM 5143 O O . TYR A 1 313 ? 86.002 14.532 26.315 1.00 24.47 310 TYR A O 1
ATOM 5161 N N . SER A 1 314 ? 86.270 16.711 25.776 1.00 24.23 311 SER A N 1
ATOM 5162 C CA . SER A 1 314 ? 84.834 16.982 25.737 1.00 27.80 311 SER A CA 1
ATOM 5163 C C . SER A 1 314 ? 84.386 17.702 24.461 1.00 33.16 311 SER A C 1
ATOM 5164 O O . SER A 1 314 ? 83.276 18.250 24.432 1.00 35.45 311 SER A O 1
ATOM 5172 N N . GLY A 1 315 ? 85.199 17.685 23.408 1.00 33.42 312 GLY A N 1
ATOM 5173 C CA . GLY A 1 315 ? 84.857 18.322 22.141 1.00 35.69 312 GLY A CA 1
ATOM 5174 C C . GLY A 1 315 ? 84.007 17.448 21.219 1.00 30.50 312 GLY A C 1
ATOM 5175 O O . GLY A 1 315 ? 83.478 16.403 21.584 1.00 28.48 312 GLY A O 1
ATOM 5179 N N . ALA A 1 316 ? 83.878 17.913 19.981 1.00 30.29 313 ALA A N 1
ATOM 5180 C CA . ALA A 1 316 ? 83.174 17.142 18.961 1.00 29.87 313 ALA A CA 1
ATOM 5181 C C . ALA A 1 316 ? 83.961 15.884 18.612 1.00 25.44 313 ALA A C 1
ATOM 5182 O O . ALA A 1 316 ? 85.178 15.832 18.777 1.00 22.70 313 ALA A O 1
ATOM 5189 N N . GLU A 1 317 ? 83.272 14.864 18.112 1.00 23.12 314 GLU A N 1
ATOM 5190 C CA . GLU A 1 317 ? 83.973 13.655 17.701 1.00 21.13 314 GLU A CA 1
ATOM 5191 C C . GLU A 1 317 ? 84.751 13.929 16.412 1.00 25.63 314 GLU A C 1
ATOM 5192 O O . GLU A 1 317 ? 84.295 14.664 15.540 1.00 25.22 314 GLU A O 1
ATOM 5204 N N . MET A 1 318 ? 85.924 13.337 16.299 1.00 21.50 315 MET A N 1
ATOM 5205 C CA . MET A 1 318 ? 86.785 13.650 15.159 1.00 25.12 315 MET A CA 1
ATOM 5206 C C . MET A 1 318 ? 87.617 12.430 14.841 1.00 23.62 315 MET A C 1
ATOM 5207 O O . MET A 1 318 ? 88.002 11.680 15.731 1.00 20.23 315 MET A O 1
ATOM 5221 N N . GLU A 1 319 ? 87.946 12.269 13.572 1.00 23.56 316 GLU A N 1
ATOM 5222 C CA . GLU A 1 319 ? 88.852 11.223 13.124 1.00 23.61 316 GLU A CA 1
ATOM 5223 C C . GLU A 1 319 ? 89.980 11.919 12.378 1.00 23.62 316 GLU A C 1
ATOM 5224 O O . GLU A 1 319 ? 89.717 12.772 11.526 1.00 27.74 316 GLU A O 1
ATOM 5236 N N . ILE A 1 320 ? 91.221 11.549 12.666 1.00 19.90 317 ILE A N 1
ATOM 5237 C CA . ILE A 1 320 ? 92.366 12.231 12.064 1.00 23.06 317 ILE A CA 1
ATOM 5238 C C . ILE A 1 320 ? 93.508 11.238 11.920 1.00 21.48 317 ILE A C 1
ATOM 5239 O O . ILE A 1 320 ? 93.701 10.387 12.783 1.00 22.66 317 ILE A O 1
ATOM 5255 N N . GLY A 1 321 ? 94.270 11.347 10.836 1.00 21.89 318 GLY A N 1
ATOM 5256 C CA . GLY A 1 321 ? 95.360 10.430 10.564 1.00 21.15 318 GLY A CA 1
ATOM 5257 C C . GLY A 1 321 ? 96.722 11.075 10.786 1.00 22.49 318 GLY A C 1
ATOM 5258 O O . GLY A 1 321 ? 96.892 12.275 10.571 1.00 21.21 318 GLY A O 1
ATOM 5262 N N . PHE A 1 322 ? 97.680 10.272 11.252 1.00 19.48 319 PHE A N 1
ATOM 5263 C CA . PHE A 1 322 ? 99.038 10.736 11.477 1.00 19.52 319 PHE A CA 1
ATOM 5264 C C . PHE A 1 322 ? 100.066 9.686 11.096 1.00 22.30 319 PHE A C 1
ATOM 5265 O O . PHE A 1 322 ? 99.837 8.483 11.214 1.00 21.69 319 PHE A O 1
ATOM 5282 N N . ASN A 1 323 ? 101.238 10.169 10.696 1.00 20.72 320 ASN A N 1
ATOM 5283 C CA . ASN A 1 323 ? 102.448 9.350 10.641 1.00 22.29 320 ASN A CA 1
ATOM 5284 C C . ASN A 1 323 ? 102.872 9.065 12.070 1.00 23.22 320 ASN A C 1
ATOM 5285 O O . ASN A 1 323 ? 103.216 9.987 12.807 1.00 22.04 320 ASN A O 1
ATOM 5296 N N . VAL A 1 324 ? 102.768 7.794 12.481 1.00 20.41 321 VAL A N 1
ATOM 5297 C CA . VAL A 1 324 ? 102.950 7.458 13.881 1.00 20.01 321 VAL A CA 1
ATOM 5298 C C . VAL A 1 324 ? 104.375 7.734 14.313 1.00 21.94 321 VAL A C 1
ATOM 5299 O O . VAL A 1 324 ? 104.608 8.056 15.478 1.00 21.46 321 VAL A O 1
ATOM 5312 N N . SER A 1 325 ? 105.341 7.673 13.389 1.00 22.92 322 SER A N 1
ATOM 5313 C CA A SER A 1 325 ? 106.731 7.930 13.764 0.67 24.04 322 SER A CA 1
ATOM 5314 C CA B SER A 1 325 ? 106.728 7.928 13.774 0.33 24.12 322 SER A CA 1
ATOM 5315 C C . SER A 1 325 ? 106.911 9.373 14.223 1.00 22.85 322 SER A C 1
ATOM 5316 O O . SER A 1 325 ? 107.654 9.644 15.171 1.00 20.75 322 SER A O 1
ATOM 5331 N N . TYR A 1 326 ? 106.222 10.308 13.561 1.00 21.48 323 TYR A N 1
ATOM 5332 C CA . TYR A 1 326 ? 106.307 11.718 13.923 1.00 20.38 323 TYR A CA 1
ATOM 5333 C C . TYR A 1 326 ? 105.652 11.971 15.274 1.00 20.78 323 TYR A C 1
ATOM 5334 O O . TYR A 1 326 ? 106.128 12.798 16.066 1.00 21.88 323 TYR A O 1
ATOM 5352 N N . VAL A 1 327 ? 104.555 11.262 15.554 1.00 19.60 324 VAL A N 1
ATOM 5353 C CA . VAL A 1 327 ? 103.900 11.384 16.862 1.00 20.30 324 VAL A CA 1
ATOM 5354 C C . VAL A 1 327 ? 104.790 10.824 17.956 1.00 20.89 324 VAL A C 1
ATOM 5355 O O . VAL A 1 327 ? 104.958 11.426 19.019 1.00 21.59 324 VAL A O 1
ATOM 5368 N N . LEU A 1 328 ? 105.399 9.666 17.708 1.00 22.10 325 LEU A N 1
ATOM 5369 C CA . LEU A 1 328 ? 106.230 9.071 18.749 1.00 22.02 325 LEU A CA 1
ATOM 5370 C C . LEU A 1 328 ? 107.470 9.912 18.998 1.00 21.00 325 LEU A C 1
ATOM 5371 O O . LEU A 1 328 ? 107.967 9.971 20.118 1.00 22.63 325 LEU A O 1
ATOM 5387 N N . ASP A 1 329 ? 108.010 10.528 17.931 1.00 21.67 326 ASP A N 1
ATOM 5388 C CA . ASP A 1 329 ? 109.159 11.406 18.094 1.00 22.51 326 ASP A CA 1
ATOM 5389 C C . ASP A 1 329 ? 108.837 12.512 19.082 1.00 22.18 326 ASP A C 1
ATOM 5390 O O . ASP A 1 329 ? 109.667 12.870 19.925 1.00 23.24 326 ASP A O 1
ATOM 5399 N N . VAL A 1 330 ? 107.630 13.088 18.974 1.00 20.43 327 VAL A N 1
ATOM 5400 C CA . VAL A 1 330 ? 107.251 14.162 19.894 1.00 20.40 327 VAL A CA 1
ATOM 5401 C C . VAL A 1 330 ? 107.108 13.619 21.316 1.00 20.19 327 VAL A C 1
ATOM 5402 O O . VAL A 1 330 ? 107.653 14.187 22.262 1.00 22.98 327 VAL A O 1
ATOM 5415 N N . LEU A 1 331 ? 106.342 12.534 21.491 1.00 21.47 328 LEU A N 1
ATOM 5416 C CA . LEU A 1 331 ? 106.115 12.026 22.838 1.00 22.27 328 LEU A CA 1
ATOM 5417 C C . LEU A 1 331 ? 107.420 11.628 23.496 1.00 24.69 328 LEU A C 1
ATOM 5418 O O . LEU A 1 331 ? 107.580 11.767 24.716 1.00 25.19 328 LEU A O 1
ATOM 5434 N N . ASN A 1 332 ? 108.368 11.140 22.718 1.00 23.46 329 ASN A N 1
ATOM 5435 C CA . ASN A 1 332 ? 109.656 10.779 23.314 1.00 25.88 329 ASN A CA 1
ATOM 5436 C C . ASN A 1 332 ? 110.467 11.999 23.716 1.00 26.95 329 ASN A C 1
ATOM 5437 O O . ASN A 1 332 ? 111.265 11.909 24.657 1.00 28.43 329 ASN A O 1
ATOM 5448 N N . ALA A 1 333 ? 110.288 13.134 23.026 1.00 24.44 330 ALA A N 1
ATOM 5449 C CA . ALA A 1 333 ? 111.029 14.344 23.362 1.00 24.46 330 ALA A CA 1
ATOM 5450 C C . ALA A 1 333 ? 110.417 15.089 24.559 1.00 27.65 330 ALA A C 1
ATOM 5451 O O . ALA A 1 333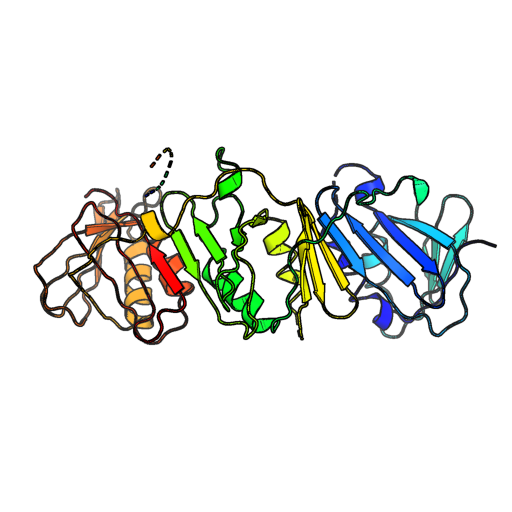 ? 111.128 15.803 25.261 1.00 27.53 330 ALA A O 1
ATOM 5458 N N . LEU A 1 334 ? 109.112 14.945 24.789 1.00 25.34 331 LEU A N 1
ATOM 5459 C CA . LEU A 1 334 ? 108.477 15.503 25.969 1.00 29.12 331 LEU A CA 1
ATOM 5460 C C . LEU A 1 334 ? 108.932 14.703 27.188 1.00 35.62 331 LEU A C 1
ATOM 5461 O O . LEU A 1 334 ? 109.042 13.473 27.151 1.00 37.73 331 LEU A O 1
ATOM 5477 N N . LYS A 1 335 ? 109.215 15.388 28.259 1.00 33.41 332 LYS A N 1
ATOM 5478 C CA . LYS A 1 335 ? 109.629 14.720 29.495 1.00 44.09 332 LYS A CA 1
ATOM 5479 C C . LYS A 1 335 ? 108.597 15.075 30.549 1.00 45.05 332 LYS A C 1
ATOM 5480 O O . LYS A 1 335 ? 108.874 15.849 31.470 1.00 56.92 332 LYS A O 1
ATOM 5484 N N . CYS A 1 336 ? 107.390 14.535 30.395 1.00 40.15 333 CYS A N 1
ATOM 5485 C CA . CYS A 1 336 ? 106.268 15.051 31.154 1.00 39.88 333 CYS A CA 1
ATOM 5486 C C . CYS A 1 336 ? 105.331 13.932 31.582 1.00 32.88 333 CYS A C 1
ATOM 5487 O O . CYS A 1 336 ? 105.396 12.807 31.106 1.00 28.25 333 CYS A O 1
ATOM 5495 N N . GLU A 1 337 ? 104.513 14.236 32.572 1.00 26.90 334 GLU A N 1
ATOM 5496 C CA . GLU A 1 337 ? 103.544 13.249 33.020 1.00 24.26 334 GLU A CA 1
ATOM 5497 C C . GLU A 1 337 ? 102.322 13.219 32.130 1.00 25.87 334 GLU A C 1
ATOM 5498 O O . GLU A 1 337 ? 101.760 12.135 31.867 1.00 27.12 334 GLU A O 1
ATOM 5510 N N . ASN A 1 338 ? 101.861 14.386 31.685 1.00 22.07 335 ASN A N 1
ATOM 5511 C CA . ASN A 1 338 ? 100.652 14.461 30.894 1.00 21.08 335 ASN A CA 1
ATOM 5512 C C . ASN A 1 338 ? 100.871 15.354 29.688 1.00 23.84 335 ASN A C 1
ATOM 5513 O O . ASN A 1 338 ? 101.596 16.350 29.753 1.00 24.48 335 ASN A O 1
ATOM 5524 N 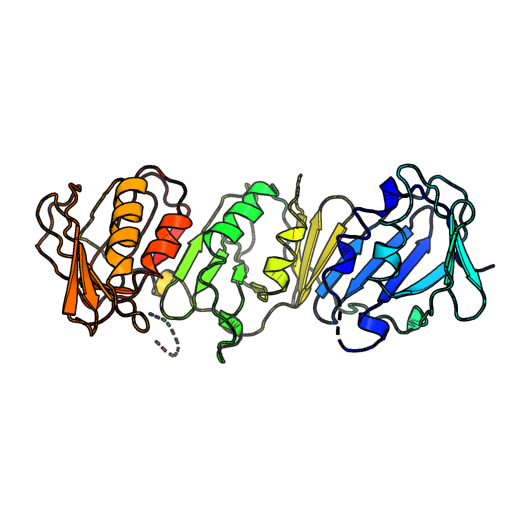N . VAL A 1 339 ? 100.237 14.982 28.600 1.00 20.01 336 VAL A N 1
ATOM 5525 C CA A VAL A 1 339 ? 100.424 15.689 27.344 0.49 21.29 336 VAL A CA 1
ATOM 5526 C CA B VAL A 1 339 ? 100.404 15.608 27.295 0.51 21.28 336 VAL A CA 1
ATOM 5527 C C . VAL A 1 339 ? 99.082 16.224 26.885 1.00 21.95 336 VAL A C 1
ATOM 5528 O O . VAL A 1 339 ? 98.036 15.622 27.121 1.00 22.15 336 VAL A O 1
ATOM 5553 N N . ARG A 1 340 ? 99.142 17.388 26.230 1.00 21.17 337 ARG A N 1
ATOM 5554 C CA . ARG A 1 340 ? 97.979 18.076 25.685 1.00 20.28 337 ARG A CA 1
ATOM 5555 C C . ARG A 1 340 ? 98.095 18.088 24.167 1.00 23.53 337 ARG A C 1
ATOM 5556 O O . ARG A 1 340 ? 99.104 18.530 23.616 1.00 21.16 337 ARG A O 1
ATOM 5577 N N . MET A 1 341 ? 97.081 17.580 23.488 1.00 21.35 338 MET A N 1
ATOM 5578 C CA A MET A 1 341 ? 96.989 17.665 22.032 0.61 21.11 338 MET A CA 1
ATOM 5579 C CA B MET A 1 341 ? 96.997 17.677 22.038 0.39 21.21 338 MET A CA 1
ATOM 5580 C C . MET A 1 341 ? 95.903 18.680 21.710 1.00 23.93 338 MET A C 1
ATOM 5581 O O . MET A 1 341 ? 94.796 18.576 22.231 1.00 22.87 338 MET A O 1
ATOM 5608 N N . MET A 1 342 ? 96.226 19.666 20.882 1.00 19.85 339 MET A N 1
ATOM 5609 C CA . MET A 1 342 ? 95.293 20.725 20.522 1.00 21.67 339 MET A CA 1
ATOM 5610 C C . MET A 1 342 ? 94.947 20.614 19.042 1.00 21.16 339 MET A C 1
ATOM 5611 O O . MET A 1 342 ? 95.788 20.809 18.179 1.00 20.98 339 MET A O 1
ATOM 5625 N N . LEU A 1 343 ? 93.665 20.360 18.772 1.00 21.63 340 LEU A N 1
ATOM 5626 C CA . LEU A 1 343 ? 93.193 19.966 17.460 1.00 23.94 340 LEU A CA 1
ATOM 5627 C C . LEU A 1 343 ? 92.234 20.996 16.896 1.00 25.17 340 LEU A C 1
ATOM 5628 O O . LEU A 1 343 ? 91.543 21.718 17.628 1.00 26.09 340 LEU A O 1
ATOM 5644 N N . THR A 1 344 ? 92.201 21.048 15.563 1.00 24.79 341 THR A N 1
ATOM 5645 C CA . THR A 1 344 ? 91.278 21.920 14.853 1.00 26.39 341 THR A CA 1
ATOM 5646 C C . THR A 1 344 ? 90.350 21.098 13.971 1.00 29.50 341 THR A C 1
ATOM 5647 O O . THR A 1 344 ? 89.142 21.070 14.227 1.00 32.31 341 THR A O 1
ATOM 5658 N N . ASP A 1 345 ? 90.862 20.452 12.933 1.00 28.38 342 ASP A N 1
ATOM 5659 C CA . ASP A 1 345 ? 90.071 19.540 12.122 1.00 26.54 342 ASP A CA 1
ATOM 5660 C C . ASP A 1 345 ? 91.001 18.488 11.529 1.00 29.19 342 ASP A C 1
ATOM 5661 O O . ASP A 1 345 ? 92.197 18.461 11.812 1.00 23.86 342 ASP A O 1
ATOM 5670 N N . SER A 1 346 ? 90.444 17.632 10.671 1.00 26.69 343 SER A N 1
ATOM 5671 C CA . SER A 1 346 ? 91.185 16.456 10.241 1.00 27.07 343 SER A CA 1
ATOM 5672 C C . SER A 1 346 ? 92.243 16.764 9.193 1.00 25.17 343 SER A C 1
ATOM 5673 O O . SER A 1 346 ? 93.033 15.875 8.875 1.00 27.20 343 SER A O 1
ATOM 5681 N N . VAL A 1 347 ? 92.267 17.973 8.639 1.00 23.69 344 VAL A N 1
ATOM 5682 C CA . VAL A 1 347 ? 93.215 18.340 7.598 1.00 25.91 344 VAL A CA 1
ATOM 5683 C C . VAL A 1 347 ? 94.127 19.473 8.035 1.00 28.68 344 VAL A C 1
ATOM 5684 O O . VAL A 1 347 ? 94.843 20.041 7.211 1.00 28.25 344 VAL A O 1
ATOM 5697 N N . SER A 1 348 ? 94.126 19.807 9.333 1.00 23.54 345 SER A N 1
ATOM 5698 C CA . SER A 1 348 ? 94.944 20.886 9.863 1.00 26.51 345 SER A CA 1
ATOM 5699 C C . SER A 1 348 ? 95.897 20.302 10.892 1.00 22.83 345 SER A C 1
ATOM 5700 O O . SER A 1 348 ? 95.638 19.253 11.476 1.00 22.10 345 SER A O 1
ATOM 5708 N N . SER A 1 349 ? 97.004 20.996 11.098 1.00 20.62 346 SER A N 1
ATOM 5709 C CA . SER A 1 349 ? 98.010 20.508 12.011 1.00 20.90 346 SER A CA 1
ATOM 5710 C C . SER A 1 349 ? 97.469 20.482 13.423 1.00 21.64 346 SER A C 1
ATOM 5711 O O . SER A 1 349 ? 96.525 21.204 13.771 1.00 22.35 346 SER A O 1
ATOM 5719 N N . VAL A 1 350 ? 98.113 19.641 14.227 1.00 19.72 347 VAL A N 1
ATOM 5720 C CA A VAL A 1 350 ? 97.868 19.494 15.658 0.59 20.92 347 VAL A CA 1
ATOM 5721 C CA B VAL A 1 350 ? 97.844 19.559 15.653 0.41 21.25 347 VAL A CA 1
ATOM 5722 C C . VAL A 1 350 ? 99.058 20.091 16.396 1.00 21.90 347 VAL A C 1
ATOM 5723 O O . VAL A 1 350 ? 100.203 19.945 15.956 1.00 20.53 347 VAL A O 1
ATOM 5748 N N . GLN A 1 351 ? 98.788 20.721 17.534 1.00 20.29 348 GLN A N 1
ATOM 5749 C CA . GLN A 1 351 ? 99.820 21.207 18.425 1.00 18.01 348 GLN A CA 1
ATOM 5750 C C . GLN A 1 351 ? 99.866 20.298 19.637 1.00 20.79 348 GLN A C 1
ATOM 5751 O O . GLN A 1 351 ? 98.820 19.954 20.223 1.00 20.00 348 GLN A O 1
ATOM 5765 N N . ILE A 1 352 ? 101.078 19.879 20.005 1.00 18.90 349 ILE A N 1
ATOM 5766 C CA . ILE A 1 352 ? 101.279 18.991 21.146 1.00 19.57 349 ILE A CA 1
ATOM 5767 C C . ILE A 1 352 ? 102.225 19.661 22.126 1.00 18.44 349 ILE A C 1
ATOM 5768 O O . ILE A 1 352 ? 103.230 20.254 21.724 1.00 19.79 349 ILE A O 1
ATOM 5784 N N . GLU A 1 353 ? 101.884 19.582 23.416 1.00 19.68 350 GLU A N 1
ATOM 5785 C CA . GLU A 1 353 ? 102.728 20.187 24.426 1.00 21.00 350 GLU A CA 1
ATOM 5786 C C . GLU A 1 353 ? 102.576 19.440 25.745 1.00 22.54 350 GLU A C 1
ATOM 5787 O O . GLU A 1 353 ? 101.649 18.663 25.942 1.00 20.19 350 GLU A O 1
ATOM 5799 N N . ASP A 1 354 ? 103.546 19.653 26.623 1.00 22.41 351 ASP A N 1
ATOM 5800 C CA . ASP A 1 354 ? 103.449 19.185 28.010 1.00 24.36 351 ASP A CA 1
ATOM 5801 C C . ASP A 1 354 ? 102.264 19.856 28.670 1.00 23.95 351 ASP A C 1
ATOM 5802 O O . ASP A 1 354 ? 102.090 21.068 28.556 1.00 28.49 351 ASP A O 1
ATOM 5811 N N . ALA A 1 355 ? 101.410 19.077 29.339 1.00 24.84 352 ALA A N 1
ATOM 5812 C CA . ALA A 1 355 ? 100.228 19.690 29.931 1.00 29.86 352 ALA A CA 1
ATOM 5813 C C . ALA A 1 355 ? 100.586 20.704 31.001 1.00 33.68 352 ALA A C 1
ATOM 5814 O O . ALA A 1 355 ? 99.794 21.622 31.262 1.00 38.51 352 ALA A O 1
ATOM 5821 N N . ALA A 1 356 ? 101.762 20.575 31.608 1.00 28.84 353 ALA A N 1
ATOM 5822 C CA . ALA A 1 356 ? 102.171 21.420 32.727 1.00 31.12 353 ALA A CA 1
ATOM 5823 C C . ALA A 1 356 ? 103.278 22.416 32.378 1.00 36.94 353 ALA A C 1
ATOM 5824 O O . ALA A 1 356 ? 103.864 23.023 33.288 1.00 42.00 353 ALA A O 1
ATOM 5831 N N . SER A 1 357 ? 103.600 22.587 31.103 1.00 35.95 354 SER A N 1
ATOM 5832 C CA . SER A 1 357 ? 104.645 23.527 30.716 1.00 38.24 354 SER A CA 1
ATOM 5833 C C . SER A 1 357 ? 104.435 23.949 29.273 1.00 39.97 354 SER A C 1
ATOM 5834 O O . SER A 1 357 ? 104.162 23.107 28.417 1.00 36.37 354 SER A O 1
ATOM 5842 N N . GLN A 1 358 ? 104.583 25.245 29.000 1.00 38.72 355 GLN A N 1
ATOM 5843 C CA A GLN A 1 358 ? 104.512 25.732 27.627 0.36 41.10 355 GLN A CA 1
ATOM 5844 C CA B GLN A 1 358 ? 104.508 25.775 27.645 0.64 41.09 355 GLN A CA 1
ATOM 5845 C C . GLN A 1 358 ? 105.882 26.139 27.092 1.00 38.84 355 GLN A C 1
AT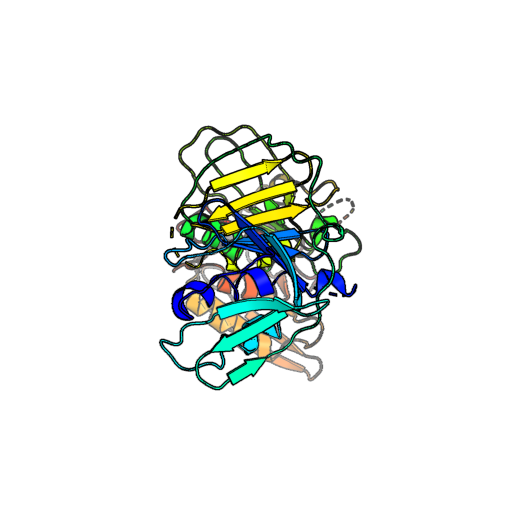OM 5846 O O . GLN A 1 358 ? 105.965 26.826 26.059 1.00 39.09 355 GLN A O 1
ATOM 5873 N N . SER A 1 359 ? 106.964 25.688 27.735 1.00 33.21 356 SER A N 1
ATOM 5874 C CA A SER A 1 359 ? 108.304 25.988 27.238 0.63 33.31 356 SER A CA 1
ATOM 5875 C CA B SER A 1 359 ? 108.304 25.985 27.237 0.37 33.35 356 SER A CA 1
ATOM 5876 C C . SER A 1 359 ? 108.504 25.484 25.807 1.00 33.94 356 SER A C 1
ATOM 5877 O O . SER A 1 359 ? 109.151 26.155 24.993 1.00 30.79 356 SER A O 1
ATOM 5892 N N . ALA A 1 360 ? 107.967 24.307 25.484 1.00 28.25 357 ALA A N 1
ATOM 5893 C CA . ALA A 1 360 ? 108.126 23.709 24.160 1.00 26.36 357 ALA A CA 1
ATOM 5894 C C . ALA A 1 360 ? 106.774 23.445 23.518 1.00 24.92 357 ALA A C 1
ATOM 5895 O O . ALA A 1 360 ? 105.794 23.159 24.213 1.00 26.53 357 ALA A O 1
ATOM 5902 N N . ALA A 1 361 ? 106.712 23.531 22.191 1.00 21.21 358 ALA A N 1
ATOM 5903 C CA . ALA A 1 361 ? 105.503 23.189 21.444 1.00 19.99 358 ALA A CA 1
ATOM 5904 C C . ALA A 1 361 ? 105.911 22.452 20.174 1.00 22.82 358 ALA A C 1
ATOM 5905 O O . ALA A 1 361 ? 106.962 22.738 19.585 1.00 19.86 358 ALA A O 1
ATOM 5912 N N . TYR A 1 362 ? 105.075 21.510 19.755 1.00 19.12 359 TYR A N 1
ATOM 5913 C CA . TYR A 1 362 ? 105.307 20.660 18.597 1.00 18.69 359 TYR A CA 1
ATOM 5914 C C . TYR A 1 362 ? 104.097 20.742 17.686 1.00 20.94 359 TYR A C 1
ATOM 5915 O O . TYR A 1 362 ? 102.964 20.707 18.148 1.00 19.67 359 TYR A O 1
ATOM 5933 N N . VAL A 1 363 ? 104.337 20.853 16.387 1.00 17.84 360 VAL A N 1
ATOM 5934 C CA . VAL A 1 363 ? 103.263 20.964 15.401 1.00 19.20 360 VAL A CA 1
ATOM 5935 C C . VAL A 1 363 ? 103.469 19.849 14.400 1.00 19.49 360 VAL A C 1
ATOM 5936 O O . VAL A 1 363 ? 104.546 19.739 13.806 1.00 20.83 360 VAL A O 1
ATOM 5949 N N . VAL A 1 364 ? 102.448 19.002 14.229 1.00 19.88 361 VAL A N 1
ATOM 5950 C CA . VAL A 1 364 ? 102.546 17.872 13.318 1.00 18.91 361 VAL A CA 1
ATOM 5951 C C . VAL A 1 364 ? 101.391 17.958 12.340 1.00 20.72 361 VAL A C 1
ATOM 5952 O O . VAL A 1 364 ? 100.239 18.114 12.753 1.00 19.84 361 VAL A O 1
ATOM 5965 N N . MET A 1 365 ? 101.703 17.867 11.057 1.00 18.49 362 MET A N 1
ATOM 5966 C CA . MET A 1 365 ? 100.671 17.854 10.020 1.00 20.34 362 MET A CA 1
ATOM 5967 C C . MET A 1 365 ? 100.053 16.461 9.943 1.00 21.73 362 MET A C 1
ATOM 5968 O O . MET A 1 365 ? 100.778 15.456 10.006 1.00 20.69 362 MET A O 1
ATOM 5982 N N . PRO A 1 366 ? 98.742 16.370 9.811 1.00 22.48 363 PRO A N 1
ATOM 5983 C CA . PRO A 1 366 ? 98.101 15.064 9.620 1.00 23.45 363 PRO A CA 1
ATOM 5984 C C . PRO A 1 366 ? 98.303 14.540 8.201 1.00 21.39 363 PRO A C 1
ATOM 5985 O O . PRO A 1 366 ? 98.739 15.246 7.299 1.00 21.55 363 PRO A O 1
ATOM 5996 N N . MET A 1 367 ? 97.984 13.262 8.046 1.00 22.69 364 MET A N 1
ATOM 5997 C CA . MET A 1 367 ? 97.896 12.578 6.765 1.00 25.02 364 MET A CA 1
ATOM 5998 C C . MET A 1 367 ? 96.418 12.472 6.412 1.00 27.28 364 MET A C 1
ATOM 5999 O O . MET A 1 367 ? 95.577 12.310 7.287 1.00 25.75 364 MET A O 1
ATOM 6013 N N . ARG A 1 368 ? 96.095 12.528 5.128 1.00 29.66 365 ARG A N 1
ATOM 6014 C CA A ARG A 1 368 ? 94.702 12.350 4.731 0.52 32.94 365 ARG A CA 1
ATOM 6015 C CA B ARG A 1 368 ? 94.708 12.347 4.706 0.48 32.94 365 ARG A CA 1
ATOM 6016 C C . ARG A 1 368 ? 94.285 10.896 4.904 1.00 36.75 365 ARG A C 1
ATOM 6017 O O . ARG A 1 368 ? 95.076 9.971 4.720 1.00 37.43 365 ARG A O 1
ATOM 6058 N N . LEU A 1 369 ? 93.028 10.695 5.296 1.00 38.92 366 LEU A N 1
ATOM 6059 C CA . LEU A 1 369 ? 92.556 9.340 5.561 1.00 45.76 366 LEU A CA 1
ATOM 6060 C C . LEU A 1 369 ? 92.108 8.668 4.263 1.00 52.76 366 LEU A C 1
ATOM 6061 O O . LEU A 1 369 ? 91.570 9.325 3.365 1.00 51.74 366 LEU A O 1
ATOM 6136 N N . LEU B 2 5 ? 103.128 21.392 6.329 1.00 22.11 5 LEU B N 1
ATOM 6137 C CA . LEU B 2 5 ? 102.950 22.604 7.111 1.00 20.72 5 LEU B CA 1
ATOM 6138 C C . LEU B 2 5 ? 102.997 23.784 6.143 1.00 24.70 5 LEU B C 1
ATOM 6139 O O . LEU B 2 5 ? 103.581 23.662 5.064 1.00 27.88 5 LEU B O 1
ATOM 6172 N N . LEU B 2 7 ? 104.672 26.202 5.222 1.00 28.72 7 LEU B N 1
ATOM 6173 C CA . LEU B 2 7 ? 105.971 26.849 5.072 1.00 29.44 7 LEU B CA 1
ATOM 6174 C C . LEU B 2 7 ? 105.927 27.709 3.805 1.00 33.99 7 LEU B C 1
ATOM 6175 O O . LEU B 2 7 ? 105.405 27.250 2.794 1.00 35.41 7 LEU B O 1
ATOM 6210 N N . PRO B 2 9 ? 108.077 29.495 0.837 1.00 46.13 9 PRO B N 1
ATOM 6211 C CA . PRO B 2 9 ? 107.231 28.616 0.019 1.00 41.26 9 PRO B CA 1
ATOM 6212 C C . PRO B 2 9 ? 107.454 27.159 0.391 1.00 37.45 9 PRO B C 1
ATOM 6213 O O . PRO B 2 9 ? 108.332 26.842 1.188 1.00 39.70 9 PRO B O 1
ATOM 6246 N N . GLY B 2 11 ? 105.264 24.528 1.494 1.00 31.68 11 GLY B N 1
ATOM 6247 C CA . GLY B 2 11 ? 104.161 23.802 2.091 1.00 30.18 11 GLY B CA 1
ATOM 6248 C C . GLY B 2 11 ? 104.674 22.562 2.770 1.00 28.05 11 GLY B C 1
ATOM 6249 O O . GLY B 2 11 ? 105.790 22.438 3.181 1.00 25.77 11 GLY B O 1
#

Secondary structure (DSSP, 8-state):
---EEEEEHHHHHHHHHHHTS----GGGGEEEEEEETTEEEEEEE-SSEEEEEEEE--S--B-EEEEEEHHHHHHHHHHSPTT-EEEEEEETTEEEEEETTEEEEEE-B-GGGS-------EEEEEEE-HHHHHHHHHHHGGGS-SS-SSGGGGSEEEEEEEEEEEEEEE-SSEEEEEEEEEEEEEEEEEEEE-HHHHHHHHHH---EEEEEESSEEEEEETTEEEEEEPBPS----GGGTS-S---EEEEEEHHHHHHHHHHHHTTS-TTT-EEEEEEETTEEEEEEE-TT--EEEEEEE-B--S--EEEEEEHHHHHHHHHH---SEEEEEE--TTS-EEEEETT--SEEEEEPPBP-/----

InterPro domains:
  IPR001001 DNA polymerase III, beta sliding clamp [PIRSF000804] (1-366)
  IPR001001 DNA polymerase III, beta sliding clamp [PTHR30478] (1-366)
  IPR001001 DNA polymerase III, beta sliding clamp [SM00480] (17-362)
  IPR001001 DNA polymerase III, beta sliding clamp [TIGR00663] (1-366)
  IPR001001 DNA polymerase III, beta sliding clamp [cd00140] (1-365)
  IPR022634 DNA polymerase III, beta sliding clamp, N-terminal [PF00712] (1-120)
  IPR022635 DNA polymerase III, beta sliding clamp, C-terminal [PF02768] (245-365)
  IPR022637 DNA polymerase III, beta sliding clamp, central [PF02767] (129-243)
  IPR046938 DNA clamp superfamily [SSF55979] (1-121)
  IPR046938 DNA clamp superfamily [SSF55979] (125-244)
  IPR046938 DNA clamp superfamily [SSF55979] (245-366)

Solvent-accessible surface area: 17559 Å² total

Foldseek 3Di:
DAWKAKAWLVLVQVQLVLQCPAAPDVQRQWWKWWDDDQWTKTWHHPQFKMKIFIGGGPDDIDTHIWIFRRVVVNVVSVPDDHGWMWIWDDDVQWIWIDTDPDIDTTGIDGSVPHDDDDDWAFDWKAWAQLVVLVLQCLQWVVAAADPDPQQLQQFWKWWDDAQKIKIWHHHVFKIKIFIDGGPDGTDTDIFTFHSVRSVSSNVQSCRWMWTDTPFKIWIDHPRMIMMGGTDDDDDDDVVVQPDDCLPWKKKDFLVVVLVLLVVQQVAAEPPQSKWKWWDDAQKIWIKHHYPVRDMDIDIDGIHTDDDIAMAMANSVLVNSNSVSDPEGMKMWRHDHRQGWIKIDHPPDPRMIMTGGTDDD/DPVD